Protein AF-A0A6B1G4S6-F1 (afdb_monomer)

pLDDT: mean 81.67, std 20.12, range [34.09, 98.56]

Sequence (485 aa):
MQAQFAAVLKLAEDFVQIESILNETPVDQVAKLSLLVEVASKVLDAEQLRDMIEKGQFKEILALPQNTFEILGEIGSPPVVLDWAKLAGDTIGQVVEKGIYLVAAPEDFSGREELERLLAIEHVLAIQRLMAMNPEERESLLQLPAEEARGALLADLSDDELSWLASYLHGLSNPARRMFAVKVTQLPELVSILLDSEELGERFRRVLEAATQYSQLRITFDNANANDIDKLSDLVVVAEHTLSAERLAGFFISGQFEIILALPQSAFKILSWSGNPAVVIEWAELAGPAIVQVAETELYLEAEPDHFRNREDLDKALSLVDTKSLTWLIQLEAKAKETVFSLEADPEILWLHGFSSELTEEDIILIAISIDHNPAVLAELDRERLGQTVKRSENIGQSLAFVTERIEDPQAWWPTAQMLSAAIGLSSGNLPWQLYWHYHQTQSLILLAALVLLVVAALSVSRLHRRRRLPKIRDATGRHLGDQT

Organism: NCBI:txid2605266

Solvent-accessible surface area (backbone atoms only — not comparable to full-atom values): 27794 Å² total; per-residue (Å²): 104,74,72,40,47,51,52,44,53,54,48,23,75,78,31,70,66,48,40,51,49,57,75,70,48,53,80,89,46,48,63,58,54,22,50,50,50,53,42,48,64,72,52,36,54,76,65,56,47,48,49,34,52,77,72,44,49,49,64,56,57,67,71,46,67,78,66,51,52,50,52,32,55,75,68,49,37,69,68,59,45,50,46,38,38,66,54,46,46,92,50,34,63,54,39,52,75,56,46,43,72,80,70,50,58,64,84,78,43,97,43,50,66,57,51,51,45,56,56,59,40,78,41,55,70,35,47,53,56,46,57,72,45,56,73,69,39,32,52,40,40,57,71,36,60,35,67,43,34,35,37,46,57,68,31,91,60,55,74,69,54,48,51,49,48,19,57,56,40,61,81,44,54,75,68,28,34,48,54,48,32,50,46,38,48,77,39,46,69,47,55,59,60,34,70,77,28,65,68,55,39,58,37,40,51,50,42,39,53,49,31,69,75,35,70,55,47,30,56,52,56,74,70,50,53,76,84,43,48,64,58,52,18,50,53,48,52,43,43,65,75,42,33,53,72,72,54,42,55,48,36,47,70,69,54,52,46,61,59,54,68,71,47,63,72,54,41,51,54,47,32,50,71,63,48,38,70,66,61,40,50,50,37,37,70,54,42,47,88,47,29,50,55,40,42,73,69,46,47,67,81,77,46,62,65,82,79,39,92,46,51,69,55,43,53,53,48,60,72,33,59,87,38,94,54,40,72,58,52,52,57,48,53,55,52,52,63,66,59,74,77,67,98,66,91,65,84,69,69,53,56,63,65,67,57,58,83,73,69,50,77,67,54,49,52,54,51,22,57,48,35,72,76,40,57,72,61,63,80,78,53,57,80,72,53,46,58,54,32,53,70,68,32,93,49,43,70,60,53,50,50,57,59,62,76,66,64,82,49,83,79,62,43,59,66,52,50,54,59,47,55,70,53,53,82,74,63,90,69,75,59,73,56,57,56,49,50,63,67,41,50,62,57,50,49,52,52,50,52,52,50,51,51,51,51,54,50,53,53,50,53,51,52,54,54,55,68,72,67,65,80,94,76,88,80,83,88,76,90,80,87,80,92,90,132

Foldseek 3Di:
DVVLLVLLVVVCVVDVLSVVVCVVDDPVLSVLLSVLSVLLPVLDDPVLVVVCSVVVLSVVLSVDDSLLSVLCNPVVDSVQSVLLCVQQPVCSNLCSVLVVSVLDGSVLDPGNVLVVLLSQLVDSQLSNLLSVDHSQLSVLLSLERSPLSNLQSPQPDDSVLSSVLSVLSVPADSQLSNLVSVVCSVAVVLSVVCVVDVPLSVLLSLLSVVCVVFVQSVVVVSPDHSVLSSLSSLLSVLLVVLEDPVVSNVCSPVCLSVVVSVDPSLLSQLCSPPVDSVQSVLLCVQQPNCSNLCSVLVVSVQDGSVLAPGNVSVVVLSVCSVPPCNSVVSVVVVVVVVPPPDPPDDPCLCVCVVCVVPDDPVNLVVLLVVCLVPVVSLVSDDPVSNLVSCLNHPCVVVNVVVVVVPCPDPVVPPVVVVSVVVVVVPDDDDPVVVVVCVVCVVVVVVVVVVVVVVVVVVVVVVVVVVVVPDDPDDDDYDDDDDDDD

Secondary structure (DSSP, 8-state):
-HHHHHHHHHHHHH-HHHHHHHHHS-GGGHHHHHHHHHHHHHHS-HHHHHHHHHTTHHHHHHHS-GGGHHHHHHH--HHHHHHHHHHHGGGHHHHHHTTGGGT--GGGSSSHHHHHHHHHT--HHHHHHHHHS-HHHHHHHHTS-HHHHHHHHHSS--HHHHHHHHHHHHTS-HHHHHHHHHHHHH-THHHHHHHT-HHHHHHHHHHHHHHHH-HHHHHHHHH--GGGHHHHHHHHHHHHHHS-HHHHHHHHHSSHHHHHHHS-GGGHHHHHHHS-HHHHHHHHHHHGGGHHHHHHTTGGGT--GGG-SSHHHHHHHHHHHTSTTHHHHHHHHHHHHHHTT--S--GGGHHHHHHGGG--HHHHHHHHHHHHH-GGGGGGS-HHHHHHHHHH-TTHHHHHHHHHHT---TTTHHHHHHHHHHHGGG--SSHHHHHHHHHHHHHHHHHHHHHHHHHHHHHHHHHHHHHH-----------------

Structure (mmCIF, N/CA/C/O backbone):
data_AF-A0A6B1G4S6-F1
#
_entry.id   AF-A0A6B1G4S6-F1
#
loop_
_atom_site.group_PDB
_atom_site.id
_atom_site.type_symbol
_atom_site.label_atom_id
_atom_site.label_alt_id
_atom_site.label_comp_id
_atom_site.label_asym_id
_atom_site.label_entity_id
_atom_site.label_seq_id
_atom_site.pdbx_PDB_ins_code
_atom_site.Cartn_x
_atom_site.Cartn_y
_atom_site.Cartn_z
_atom_site.occupancy
_atom_site.B_iso_or_equiv
_atom_site.auth_seq_id
_atom_site.auth_comp_id
_atom_site.auth_asym_id
_atom_site.auth_atom_id
_atom_site.pdbx_PDB_model_num
ATOM 1 N N . MET A 1 1 ? -39.050 1.239 29.869 1.00 64.62 1 MET A N 1
ATOM 2 C CA . MET A 1 1 ? -38.840 2.297 30.881 1.00 64.62 1 MET A CA 1
ATOM 3 C C . MET A 1 1 ? -39.312 1.907 32.287 1.00 64.62 1 MET A C 1
ATOM 5 O O . MET A 1 1 ? -38.453 1.785 33.141 1.00 64.62 1 MET A O 1
ATOM 9 N N . GLN A 1 2 ? -40.604 1.653 32.567 1.00 75.81 2 GLN A N 1
ATOM 10 C CA . GLN A 1 2 ? -41.059 1.338 33.947 1.00 75.81 2 GLN A CA 1
ATOM 11 C C . GLN A 1 2 ? -40.358 0.120 34.585 1.00 75.81 2 GLN A C 1
ATOM 13 O O . GLN A 1 2 ? -39.921 0.203 35.727 1.00 75.81 2 GLN A O 1
ATOM 18 N N . ALA A 1 3 ? -40.195 -0.982 33.844 1.00 77.25 3 ALA A N 1
ATOM 19 C CA . ALA A 1 3 ? -39.494 -2.172 34.342 1.00 77.25 3 ALA A CA 1
ATOM 20 C C . ALA A 1 3 ? -37.988 -1.933 34.576 1.00 77.25 3 ALA A C 1
ATOM 22 O O . ALA A 1 3 ? -37.427 -2.436 35.542 1.00 77.25 3 ALA A O 1
ATOM 23 N N . GLN A 1 4 ? -37.352 -1.125 33.724 1.00 79.88 4 GLN A N 1
ATOM 24 C CA . GLN A 1 4 ? -35.926 -0.793 33.828 1.00 79.88 4 GLN A CA 1
ATOM 25 C C . GLN A 1 4 ? -35.662 0.114 35.037 1.00 79.88 4 GLN A C 1
ATOM 27 O O . GLN A 1 4 ? -34.732 -0.123 35.796 1.00 79.88 4 GLN A O 1
ATOM 32 N N . PHE A 1 5 ? -36.532 1.098 35.282 1.00 83.00 5 PHE A N 1
ATOM 33 C CA . PHE A 1 5 ? -36.424 1.966 36.454 1.00 83.00 5 PHE A CA 1
ATOM 34 C C . PHE A 1 5 ? -36.643 1.198 37.769 1.00 83.00 5 PHE A C 1
ATOM 36 O O . PHE A 1 5 ? -35.964 1.458 38.757 1.00 83.00 5 PHE A O 1
ATOM 43 N N . ALA A 1 6 ? -37.530 0.197 37.778 1.00 86.81 6 ALA A N 1
ATOM 44 C CA . ALA A 1 6 ? -37.700 -0.685 38.934 1.00 86.81 6 ALA A CA 1
ATOM 45 C C . ALA A 1 6 ? -36.423 -1.483 39.262 1.00 86.81 6 ALA A C 1
ATOM 47 O O . ALA A 1 6 ? -36.126 -1.692 40.436 1.00 86.81 6 ALA A O 1
ATOM 48 N N . ALA A 1 7 ? -35.647 -1.888 38.248 1.00 86.69 7 ALA A N 1
ATOM 49 C CA . ALA A 1 7 ? -34.357 -2.543 38.461 1.00 86.69 7 ALA A CA 1
ATOM 50 C C . ALA A 1 7 ? -33.339 -1.597 39.118 1.00 86.69 7 ALA A C 1
ATOM 52 O O . ALA A 1 7 ? -32.643 -2.014 40.039 1.00 86.69 7 ALA A O 1
ATOM 53 N N . VAL A 1 8 ? -33.307 -0.320 38.713 1.00 87.69 8 VAL A N 1
ATOM 54 C CA . VAL A 1 8 ? -32.460 0.708 39.349 1.00 87.69 8 VAL A CA 1
ATOM 55 C C . VAL A 1 8 ? -32.826 0.893 40.820 1.00 87.69 8 VAL A C 1
ATOM 57 O O . VAL A 1 8 ? -31.938 0.902 41.665 1.00 87.69 8 VAL A O 1
ATOM 60 N N . LEU A 1 9 ? -34.121 1.003 41.139 1.00 89.62 9 LEU A N 1
ATOM 61 C CA . LEU A 1 9 ? -34.584 1.157 42.524 1.00 89.62 9 LEU A CA 1
ATOM 62 C C . LEU A 1 9 ? -34.208 -0.048 43.387 1.00 89.62 9 LEU A C 1
ATOM 64 O O . LEU A 1 9 ? -33.700 0.130 44.487 1.00 89.62 9 LEU A O 1
ATOM 68 N N . LYS A 1 10 ? -34.386 -1.265 42.865 1.00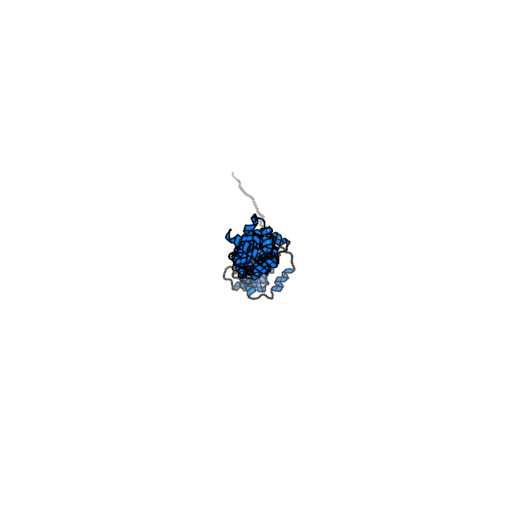 90.81 10 LYS A N 1
ATOM 69 C CA . LYS A 1 10 ? -33.967 -2.484 43.561 1.00 90.81 10 LYS A CA 1
ATOM 70 C C . LYS A 1 10 ? -32.457 -2.488 43.826 1.00 90.81 10 LYS A C 1
ATOM 72 O O . LYS A 1 10 ? -32.028 -2.825 44.919 1.00 90.81 10 LYS A O 1
ATOM 77 N N . LEU A 1 11 ? -31.653 -2.077 42.845 1.00 88.75 11 LEU A N 1
ATOM 78 C CA . LEU A 1 11 ? -30.204 -1.977 43.019 1.00 88.75 11 LEU A CA 1
ATOM 79 C C . LEU A 1 11 ? -29.823 -0.904 44.056 1.00 88.75 11 LEU A C 1
ATOM 81 O O . LEU A 1 11 ? -28.870 -1.086 44.803 1.00 88.75 11 LEU A O 1
ATOM 85 N N . ALA A 1 12 ? -30.569 0.201 44.126 1.00 89.94 12 ALA A N 1
ATOM 86 C CA . ALA A 1 12 ? -30.364 1.253 45.121 1.00 89.94 12 ALA A CA 1
ATOM 87 C C . ALA A 1 12 ? -30.680 0.788 46.555 1.00 89.94 12 ALA A C 1
ATOM 89 O O . ALA A 1 12 ? -30.029 1.245 47.489 1.00 89.94 12 ALA A O 1
ATOM 90 N N . GLU A 1 13 ? -31.630 -0.138 46.735 1.00 91.56 13 GLU A N 1
ATOM 91 C CA . GLU A 1 13 ? -31.901 -0.767 48.040 1.00 91.56 13 GLU A CA 1
ATOM 92 C C . GLU A 1 13 ? -30.712 -1.614 48.525 1.00 91.56 13 GLU A C 1
ATOM 94 O O . GLU A 1 13 ? -30.413 -1.634 49.720 1.00 91.56 13 GLU A O 1
ATOM 99 N N . ASP A 1 14 ? -30.018 -2.279 47.597 1.00 89.50 14 ASP A N 1
ATOM 100 C CA . ASP A 1 14 ? -28.884 -3.159 47.893 1.00 89.50 14 ASP A CA 1
ATOM 101 C C . ASP A 1 14 ? -27.541 -2.399 47.995 1.00 89.50 14 ASP A C 1
ATOM 103 O O . ASP A 1 14 ? -26.618 -2.861 48.674 1.00 89.50 14 ASP A O 1
ATOM 107 N N . PHE A 1 15 ? -27.416 -1.232 47.345 1.00 90.56 15 PHE A N 1
ATOM 108 C CA . PHE A 1 15 ? -26.171 -0.461 47.245 1.00 90.56 15 PHE A CA 1
ATOM 109 C C . PHE A 1 15 ? -26.387 1.047 47.454 1.00 90.56 15 PHE A C 1
ATOM 111 O O . PHE A 1 15 ? -26.846 1.762 46.560 1.00 90.56 15 PHE A O 1
ATOM 118 N N . VAL A 1 16 ? -25.923 1.566 48.598 1.00 91.12 16 VAL A N 1
ATOM 119 C CA . VAL A 1 16 ? -26.011 2.997 48.974 1.00 91.12 16 VAL A CA 1
ATOM 120 C C . VAL A 1 16 ? -25.377 3.923 47.923 1.00 91.12 16 VAL A C 1
ATOM 122 O O . VAL A 1 16 ? -25.839 5.039 47.690 1.00 91.12 16 VAL A O 1
ATOM 125 N N . GLN A 1 17 ? -24.326 3.471 47.239 1.00 90.88 17 GLN A N 1
ATOM 126 C CA . GLN A 1 17 ? -23.674 4.236 46.176 1.00 90.88 17 GLN A CA 1
ATOM 127 C C . GLN A 1 17 ? -24.601 4.457 44.971 1.00 90.88 17 GLN A C 1
ATOM 129 O O . GLN A 1 17 ? -24.568 5.531 44.375 1.00 90.88 17 GLN A O 1
ATOM 134 N N . ILE A 1 18 ? -25.443 3.478 44.623 1.00 88.88 18 ILE A N 1
ATOM 135 C CA . ILE A 1 18 ? -26.402 3.598 43.517 1.00 88.88 18 ILE A CA 1
ATOM 136 C C . ILE A 1 18 ? -27.534 4.552 43.889 1.00 88.88 18 ILE A C 1
ATOM 138 O O . ILE A 1 18 ? -27.951 5.342 43.046 1.00 88.88 18 ILE A O 1
ATOM 142 N N . GLU A 1 19 ? -27.978 4.551 45.147 1.00 91.06 19 GLU A N 1
ATOM 143 C CA . GLU A 1 19 ? -28.916 5.556 45.658 1.00 91.06 19 GLU A CA 1
ATOM 144 C C . GLU A 1 19 ? -28.338 6.975 45.516 1.00 91.06 19 GLU A C 1
ATOM 146 O O . GLU A 1 19 ? -29.009 7.874 45.006 1.00 91.06 19 GLU A O 1
ATOM 151 N N . SER A 1 20 ? -27.066 7.171 45.886 1.00 92.44 20 SER A N 1
ATOM 152 C CA . SER A 1 20 ? -26.374 8.456 45.700 1.00 92.44 20 SER A CA 1
ATOM 153 C C . SER A 1 20 ? -26.304 8.854 44.226 1.00 92.44 20 SER A C 1
ATOM 155 O O . SER A 1 20 ? -26.633 9.986 43.880 1.00 92.44 20 SER A O 1
ATOM 157 N N . ILE A 1 21 ? -25.924 7.921 43.344 1.00 91.94 21 ILE A N 1
ATOM 158 C CA . ILE A 1 21 ? -25.861 8.163 41.896 1.00 91.94 21 ILE A CA 1
ATOM 159 C C . ILE A 1 21 ? -27.244 8.537 41.360 1.00 91.94 21 ILE A C 1
ATOM 161 O O . ILE A 1 21 ? -27.354 9.505 40.613 1.00 91.94 21 ILE A O 1
ATOM 165 N N . LEU A 1 22 ? -28.303 7.828 41.754 1.00 91.25 22 LEU A N 1
ATOM 166 C CA . LEU A 1 22 ? -29.674 8.113 41.332 1.00 91.25 22 LEU A CA 1
ATOM 167 C C . LEU A 1 22 ? -30.123 9.516 41.766 1.00 91.25 22 LEU A C 1
ATOM 169 O O . LEU A 1 22 ? -30.698 10.240 40.959 1.00 91.25 22 LEU A O 1
ATOM 173 N N . ASN A 1 23 ? -29.822 9.911 43.004 1.00 92.56 23 ASN A N 1
ATOM 174 C CA . ASN A 1 23 ? -30.161 11.233 43.537 1.00 92.56 23 ASN A CA 1
ATOM 175 C C . ASN A 1 23 ? -29.380 12.371 42.856 1.00 92.56 23 ASN A C 1
ATOM 177 O O . ASN A 1 23 ? -29.889 13.485 42.739 1.00 92.56 23 ASN A O 1
ATOM 181 N N . GLU A 1 24 ? -28.152 12.101 42.409 1.00 92.44 24 GLU A N 1
ATOM 182 C CA . GLU A 1 24 ? -27.303 13.051 41.678 1.00 92.44 24 GLU A CA 1
ATOM 183 C C . GLU A 1 24 ? -27.605 13.099 40.168 1.00 92.44 24 GLU A C 1
ATOM 185 O O . GLU A 1 24 ? -27.230 14.066 39.503 1.00 92.44 24 GLU A O 1
ATOM 190 N N . THR A 1 25 ? -28.259 12.074 39.610 1.00 91.06 25 THR A N 1
ATOM 191 C CA . THR A 1 25 ? -28.481 11.938 38.163 1.00 91.06 25 THR A CA 1
ATOM 192 C C . THR A 1 25 ? -29.600 12.875 37.687 1.00 91.06 25 THR A C 1
ATOM 194 O O . THR A 1 25 ? -30.738 12.761 38.150 1.00 91.06 25 THR A O 1
ATOM 197 N N . PRO A 1 26 ? -29.334 13.774 36.720 1.00 92.31 26 PRO A N 1
ATOM 198 C CA . PRO A 1 26 ? -30.366 14.603 36.103 1.00 92.31 26 PRO A CA 1
ATOM 199 C C . PRO A 1 26 ? -31.495 13.776 35.474 1.00 92.31 26 PRO A C 1
ATOM 201 O O . PRO A 1 26 ? -31.271 12.682 34.956 1.00 92.31 26 PRO A O 1
ATOM 204 N N . VAL A 1 27 ? -32.717 14.316 35.470 1.00 89.81 27 VAL A N 1
ATOM 205 C CA . VAL A 1 27 ? -33.922 13.604 34.996 1.00 89.81 27 VAL A CA 1
ATOM 206 C C . VAL A 1 27 ? -33.781 13.101 33.552 1.00 89.81 27 VAL A C 1
ATOM 208 O O . VAL A 1 27 ? -34.238 12.006 33.232 1.00 89.81 27 VAL A O 1
ATOM 211 N N . ASP A 1 28 ? -33.117 13.865 32.686 1.00 90.50 28 ASP A N 1
ATOM 212 C CA . ASP A 1 28 ? -32.847 13.510 31.288 1.00 90.50 28 ASP A CA 1
ATOM 213 C C . ASP A 1 28 ? -31.808 12.383 31.128 1.00 90.50 28 ASP A C 1
ATOM 215 O O . ASP A 1 28 ? -31.779 11.722 30.091 1.00 90.50 28 ASP A O 1
ATOM 219 N N . GLN A 1 29 ? -31.016 12.090 32.164 1.00 93.25 29 GLN A N 1
ATOM 220 C CA . GLN A 1 29 ? -30.046 10.989 32.189 1.00 93.25 29 GLN A CA 1
ATOM 221 C C . GLN A 1 29 ? -30.564 9.714 32.877 1.00 93.25 29 GLN A C 1
ATOM 223 O O . GLN A 1 29 ? -29.930 8.663 32.777 1.00 93.25 29 GLN A O 1
ATOM 228 N N . VAL A 1 30 ? -31.743 9.743 33.512 1.00 92.69 30 VAL A N 1
ATOM 229 C CA . VAL A 1 30 ? -32.328 8.571 34.201 1.00 92.69 30 VAL A CA 1
ATOM 230 C C . VAL A 1 30 ? -32.543 7.387 33.251 1.00 92.69 30 VAL A C 1
ATOM 232 O O . VAL A 1 30 ? -32.352 6.230 33.635 1.00 92.69 30 VAL A O 1
ATOM 235 N N . ALA A 1 31 ? -32.904 7.653 31.992 1.00 94.00 31 ALA A N 1
ATOM 236 C CA . ALA A 1 31 ? -33.051 6.610 30.978 1.00 94.00 31 ALA A CA 1
ATOM 237 C C . ALA A 1 31 ? -31.714 5.904 30.685 1.00 94.00 31 ALA A C 1
ATOM 239 O O . ALA A 1 31 ? -31.672 4.677 30.603 1.00 94.00 31 ALA A O 1
ATOM 240 N N . LYS A 1 32 ? -30.621 6.673 30.602 1.00 95.56 32 LYS A N 1
ATOM 241 C CA . LYS A 1 32 ? -29.261 6.162 30.399 1.00 95.56 32 LYS A CA 1
ATOM 242 C C . LYS A 1 32 ? -28.784 5.348 31.605 1.00 95.56 32 LYS A C 1
ATOM 244 O O . LYS A 1 32 ? -28.277 4.247 31.419 1.00 95.56 32 LYS A O 1
ATOM 249 N N . LEU A 1 33 ? -29.022 5.835 32.827 1.00 95.69 33 LEU A N 1
ATOM 250 C CA . LEU A 1 33 ? -28.751 5.086 34.061 1.00 95.69 33 LEU A CA 1
ATOM 251 C C . LEU A 1 33 ? -29.486 3.741 34.075 1.00 95.69 33 LEU A C 1
ATOM 253 O O . LEU A 1 33 ? -28.888 2.706 34.358 1.00 95.69 33 LEU A O 1
ATOM 257 N N . SER A 1 34 ? -30.773 3.753 33.724 1.00 95.31 34 SER A N 1
ATOM 258 C CA . SER A 1 34 ? -31.593 2.539 33.685 1.00 95.31 34 SER A CA 1
ATOM 259 C C . SER A 1 34 ? -31.067 1.520 32.675 1.00 95.31 34 SER A C 1
ATOM 261 O O . SER A 1 34 ? -31.042 0.328 32.969 1.00 95.31 34 SER A O 1
ATOM 263 N N . LEU A 1 35 ? -30.610 1.989 31.510 1.00 96.25 35 LEU A N 1
ATOM 264 C CA . LEU A 1 35 ? -29.997 1.132 30.499 1.00 96.25 35 LEU A CA 1
ATOM 265 C C . LEU A 1 35 ? -28.672 0.529 30.985 1.00 96.25 35 LEU A C 1
ATOM 267 O O . LEU A 1 35 ? -28.449 -0.660 30.784 1.00 96.25 35 LEU A O 1
ATOM 271 N N . LEU A 1 36 ? -27.815 1.310 31.652 1.00 97.12 36 LEU A N 1
ATOM 272 C CA . LEU A 1 36 ? -26.556 0.789 32.193 1.00 97.12 36 LEU A CA 1
ATOM 273 C C . LEU A 1 36 ? -26.800 -0.298 33.246 1.00 97.12 36 LEU A C 1
ATOM 275 O O . LEU A 1 36 ? -26.149 -1.338 33.198 1.00 97.12 36 LEU A O 1
ATOM 279 N N . VAL A 1 37 ? -27.752 -0.091 34.165 1.00 95.81 37 VAL A N 1
ATOM 280 C CA . VAL A 1 37 ? -28.124 -1.113 35.161 1.00 95.81 37 VAL A CA 1
ATOM 281 C C . VAL A 1 37 ? -28.625 -2.385 34.480 1.00 95.81 37 VAL A C 1
ATOM 283 O O . VAL A 1 37 ? -28.236 -3.479 34.884 1.00 95.81 37 VAL A O 1
ATOM 286 N N . GLU A 1 38 ? -29.464 -2.260 33.450 1.00 95.75 38 GLU A N 1
ATOM 287 C CA . GLU A 1 38 ? -29.975 -3.405 32.690 1.00 95.75 38 GLU A CA 1
ATOM 288 C C . GLU A 1 38 ? -28.848 -4.188 32.007 1.00 95.75 38 GLU A C 1
ATOM 290 O O . GLU A 1 38 ? -28.771 -5.406 32.170 1.00 95.75 38 GLU A O 1
ATOM 295 N N . VAL A 1 39 ? -27.961 -3.497 31.282 1.00 97.25 39 VAL A N 1
ATOM 296 C CA . VAL A 1 39 ? -26.819 -4.124 30.605 1.00 97.25 39 VAL A CA 1
ATOM 297 C C . VAL A 1 39 ? -25.906 -4.798 31.626 1.00 97.25 39 VAL A C 1
ATOM 299 O O . VAL A 1 39 ? -25.643 -5.992 31.503 1.00 97.25 39 VAL A O 1
ATOM 302 N N . ALA A 1 40 ? -25.490 -4.079 32.672 1.00 97.06 40 ALA A N 1
ATOM 303 C CA . ALA A 1 40 ? -24.590 -4.606 33.693 1.00 97.06 40 ALA A CA 1
ATOM 304 C C . ALA A 1 40 ? -25.183 -5.830 34.407 1.00 97.06 40 ALA A C 1
ATOM 306 O O . ALA A 1 40 ? -24.499 -6.834 34.556 1.00 97.06 40 ALA A O 1
ATOM 307 N N . SER A 1 41 ? -26.470 -5.802 34.767 1.00 94.81 41 SER A N 1
ATOM 308 C CA . SER A 1 41 ? -27.132 -6.933 35.443 1.00 94.81 41 SER A CA 1
ATOM 309 C C . SER A 1 41 ? -27.313 -8.164 34.549 1.00 94.81 41 SER A C 1
ATOM 311 O O . SER A 1 41 ? -27.575 -9.254 35.054 1.00 94.81 41 SER A O 1
ATOM 313 N N . LYS A 1 42 ? -27.241 -7.999 33.222 1.00 96.75 42 LYS A N 1
ATOM 314 C CA . LYS A 1 42 ? -27.343 -9.102 32.259 1.00 96.75 42 LYS A CA 1
ATOM 315 C C . LYS A 1 42 ? -26.012 -9.836 32.089 1.00 96.75 42 LYS A C 1
ATOM 317 O O . LYS A 1 42 ? -26.032 -11.043 31.859 1.00 96.75 42 LYS A O 1
ATOM 322 N N . VAL A 1 43 ? -24.893 -9.111 32.151 1.00 97.62 43 VAL A N 1
ATOM 323 C CA . VAL A 1 43 ? -23.557 -9.652 31.847 1.00 97.62 43 VAL A CA 1
ATOM 324 C C . VAL A 1 43 ? -22.676 -9.885 33.069 1.00 97.62 43 VAL A C 1
ATOM 326 O O . VAL A 1 43 ? -21.784 -10.723 33.002 1.00 97.62 43 VAL A O 1
ATOM 329 N N . LEU A 1 44 ? -22.921 -9.176 34.172 1.00 97.12 44 LEU A N 1
ATOM 330 C CA . LEU A 1 44 ? -22.161 -9.300 35.412 1.00 97.12 44 LEU A CA 1
ATOM 331 C C . LEU A 1 44 ? -22.952 -10.100 36.440 1.00 97.12 44 LEU A C 1
ATOM 333 O O . LEU A 1 44 ? -24.169 -9.939 36.576 1.00 97.12 44 LEU A O 1
ATOM 337 N N . ASP A 1 45 ? -22.250 -10.918 37.216 1.00 96.06 45 ASP A N 1
ATOM 338 C CA . ASP A 1 45 ? -22.822 -11.474 38.435 1.00 96.06 45 ASP A CA 1
ATOM 339 C C . ASP A 1 45 ? -22.894 -10.422 39.565 1.00 96.06 45 ASP A C 1
ATOM 341 O O . ASP A 1 45 ? -22.443 -9.279 39.445 1.00 96.06 45 ASP A O 1
ATOM 345 N N . ALA A 1 46 ? -23.504 -10.802 40.690 1.00 92.44 46 ALA A N 1
ATOM 346 C CA . ALA A 1 46 ? -23.708 -9.894 41.816 1.00 92.44 46 ALA A CA 1
ATOM 347 C C . ALA A 1 46 ? -22.397 -9.432 42.481 1.00 92.44 46 ALA A C 1
ATOM 349 O O . ALA A 1 46 ? -22.364 -8.341 43.053 1.00 92.44 46 ALA A O 1
ATOM 350 N N . GLU A 1 47 ? -21.338 -10.245 42.438 1.00 94.62 47 GLU A N 1
ATOM 351 C CA . GLU A 1 47 ? -20.035 -9.907 43.016 1.00 94.62 47 GLU A CA 1
ATOM 352 C C . GLU A 1 47 ? -19.294 -8.928 42.104 1.00 94.62 47 GLU A C 1
ATOM 354 O O . GLU A 1 47 ? -18.850 -7.881 42.565 1.00 94.62 47 GLU A O 1
ATOM 359 N N . GLN A 1 48 ? -19.275 -9.187 40.797 1.00 96.75 48 GLN A N 1
ATOM 360 C CA . GLN A 1 48 ? -18.703 -8.295 39.789 1.00 96.75 48 GLN A CA 1
ATOM 361 C C . GLN A 1 48 ? -19.413 -6.937 39.737 1.00 96.75 48 GLN A C 1
ATOM 363 O O . GLN A 1 48 ? -18.757 -5.899 39.629 1.00 96.75 48 GLN A O 1
ATOM 368 N N . LEU A 1 49 ? -20.747 -6.919 39.839 1.00 95.56 49 LEU A N 1
ATOM 369 C CA . LEU A 1 49 ? -21.519 -5.677 39.891 1.00 95.56 49 LEU A CA 1
ATOM 370 C C . LEU A 1 49 ? -21.223 -4.884 41.170 1.00 95.56 49 LEU A C 1
ATOM 372 O O . LEU A 1 49 ? -21.041 -3.668 41.101 1.00 95.56 49 LEU A O 1
ATOM 376 N N . ARG A 1 50 ? -21.117 -5.559 42.325 1.00 94.38 50 ARG A N 1
ATOM 377 C CA . ARG A 1 50 ? -20.675 -4.927 43.578 1.00 94.38 50 ARG A CA 1
ATOM 378 C C . ARG A 1 50 ? -19.286 -4.319 43.412 1.00 94.38 50 ARG A C 1
ATOM 380 O O . ARG A 1 50 ? -19.108 -3.144 43.715 1.00 94.38 50 ARG A O 1
ATOM 387 N N . ASP A 1 51 ? -18.340 -5.080 42.874 1.00 96.38 51 ASP A N 1
ATOM 388 C CA . ASP A 1 51 ? -16.970 -4.634 42.626 1.00 96.38 51 ASP A CA 1
ATOM 389 C C . ASP A 1 51 ? -16.921 -3.400 41.714 1.00 96.38 51 ASP A C 1
ATOM 391 O O . ASP A 1 51 ? -16.208 -2.439 42.006 1.00 96.38 51 ASP A O 1
ATOM 395 N N . MET A 1 52 ? -17.698 -3.396 40.627 1.00 96.94 52 MET A N 1
ATOM 396 C CA . MET A 1 52 ? -17.811 -2.269 39.694 1.00 96.94 52 MET A CA 1
ATOM 397 C C . MET A 1 52 ? -18.329 -0.999 40.387 1.00 96.94 52 MET A C 1
ATOM 399 O O . MET A 1 52 ? -17.877 0.110 40.084 1.00 96.94 52 MET A O 1
ATOM 403 N N . ILE A 1 53 ? -19.278 -1.144 41.316 1.00 95.25 53 ILE A N 1
ATOM 404 C CA . ILE A 1 53 ? -19.846 -0.034 42.089 1.00 95.25 53 ILE A CA 1
ATOM 405 C C . ILE A 1 53 ? -18.843 0.462 43.137 1.00 95.25 53 ILE A C 1
ATOM 407 O O . ILE A 1 53 ? -18.586 1.663 43.215 1.00 95.25 53 ILE A O 1
ATOM 411 N N . GLU A 1 54 ? -18.248 -0.443 43.915 1.00 94.56 54 GLU A N 1
ATOM 412 C CA . GLU A 1 54 ? -17.301 -0.114 44.988 1.00 94.56 54 GLU A CA 1
ATOM 413 C C . GLU A 1 54 ? -16.017 0.532 44.458 1.00 94.56 54 GLU A C 1
ATOM 415 O O . GLU A 1 54 ? -15.501 1.472 45.065 1.00 94.56 54 GLU A O 1
ATOM 420 N N . LYS A 1 55 ? -15.534 0.089 43.292 1.00 96.25 55 LYS A N 1
ATOM 421 C CA . LYS A 1 55 ? -14.368 0.675 42.612 1.00 96.25 55 LYS A CA 1
ATOM 422 C C . LYS A 1 55 ? -14.689 1.986 41.883 1.00 96.25 55 LYS A C 1
ATOM 424 O O . LYS A 1 55 ? -13.787 2.577 41.302 1.00 96.25 55 LYS A O 1
ATOM 429 N N . GLY A 1 56 ? -15.947 2.437 41.879 1.00 96.19 56 GLY A N 1
ATOM 430 C CA . GLY A 1 56 ? -16.380 3.675 41.217 1.00 96.19 56 GLY A CA 1
ATOM 431 C C . GLY A 1 56 ? -16.558 3.575 39.695 1.00 96.19 56 GLY A C 1
ATOM 432 O O . GLY A 1 56 ? -17.062 4.513 39.076 1.00 96.19 56 GLY A O 1
ATOM 433 N N . GLN A 1 57 ? -16.244 2.423 39.099 1.00 97.69 57 GLN A N 1
ATOM 434 C CA . GLN A 1 57 ? -16.300 2.181 37.654 1.00 97.69 57 GLN A CA 1
ATOM 435 C C . GLN A 1 57 ? -17.710 2.367 37.083 1.00 97.69 57 GLN A C 1
ATOM 437 O O . GLN A 1 57 ? -17.864 2.821 35.953 1.00 97.69 57 GLN A O 1
ATOM 442 N N . PHE A 1 58 ? -18.753 2.071 37.868 1.00 96.94 58 PHE A N 1
ATOM 443 C CA . PHE A 1 58 ? -20.140 2.297 37.453 1.00 96.94 58 PHE A CA 1
ATOM 444 C C . PHE A 1 58 ? -20.419 3.768 37.127 1.00 96.94 58 PHE A C 1
ATOM 446 O O . PHE A 1 58 ? -20.999 4.076 36.086 1.00 96.94 58 PHE A O 1
ATOM 453 N N . LYS A 1 59 ? -19.982 4.687 37.998 1.00 95.94 59 LYS A N 1
ATOM 454 C CA . LYS A 1 59 ? -20.178 6.130 37.805 1.00 95.94 59 LYS A CA 1
ATOM 455 C C . LYS A 1 59 ? -19.352 6.646 36.626 1.00 95.94 59 LYS A C 1
ATOM 457 O O . LYS A 1 59 ? -19.840 7.481 35.870 1.00 95.94 59 LYS A O 1
ATOM 462 N N . GLU A 1 60 ? -18.139 6.126 36.449 1.00 97.75 60 GLU A N 1
ATOM 463 C CA . GLU A 1 60 ? -17.281 6.466 35.310 1.00 97.75 60 GLU A CA 1
ATOM 464 C C . GLU A 1 60 ? -17.892 6.010 33.980 1.00 97.75 60 GLU A C 1
ATOM 466 O O . GLU A 1 60 ? -18.034 6.823 33.069 1.00 97.75 60 GLU A O 1
ATOM 471 N N . ILE A 1 61 ? -18.355 4.757 33.882 1.00 97.94 61 ILE A N 1
ATOM 472 C CA . ILE A 1 61 ? -19.015 4.242 32.672 1.00 97.94 61 ILE A CA 1
ATOM 473 C C . ILE A 1 61 ? -20.308 5.010 32.389 1.00 97.94 61 ILE A C 1
ATOM 475 O O . ILE A 1 61 ? -20.562 5.368 31.243 1.00 97.94 61 ILE A O 1
ATOM 479 N N . LEU A 1 62 ? -21.101 5.344 33.413 1.00 97.19 62 LEU A N 1
ATOM 480 C CA . LEU A 1 62 ? -22.312 6.155 33.247 1.00 97.19 62 LEU A CA 1
ATOM 481 C C . LEU A 1 62 ? -22.029 7.530 32.618 1.00 97.19 62 LEU A C 1
ATOM 483 O O . LEU A 1 62 ? -22.894 8.069 31.922 1.00 97.19 62 LEU A O 1
ATOM 487 N N . ALA A 1 63 ? -20.840 8.099 32.832 1.00 96.56 63 ALA A N 1
ATOM 488 C CA . ALA A 1 63 ? -20.444 9.372 32.237 1.00 96.56 63 ALA A CA 1
ATOM 489 C C . ALA A 1 63 ? -20.117 9.259 30.732 1.00 96.56 63 ALA A C 1
ATOM 491 O O . ALA A 1 63 ? -20.287 10.239 30.006 1.00 96.56 63 ALA A O 1
ATOM 492 N N . LEU A 1 64 ? -19.732 8.076 30.241 1.00 97.75 64 LEU A N 1
ATOM 493 C CA . LEU A 1 64 ? -19.384 7.824 28.834 1.00 97.75 64 LEU A CA 1
ATOM 494 C C . LEU A 1 64 ? -20.605 7.877 27.900 1.00 97.75 64 LEU A C 1
ATOM 496 O O . LEU A 1 64 ? -21.732 7.718 28.369 1.00 97.75 64 LEU A O 1
ATOM 500 N N . PRO A 1 65 ? -20.446 8.092 26.581 1.00 97.75 65 PRO A N 1
ATOM 501 C CA . PRO A 1 65 ? -21.560 8.048 25.629 1.00 97.75 65 PRO A CA 1
ATOM 502 C C . PRO A 1 65 ? -22.394 6.760 25.743 1.00 97.75 65 PRO A C 1
ATOM 504 O O . PRO A 1 65 ? -21.865 5.688 25.981 1.00 97.75 65 PRO A O 1
ATOM 507 N N . GLN A 1 66 ? -23.718 6.835 25.573 1.00 97.38 66 GLN A N 1
ATOM 508 C CA . GLN A 1 66 ? -24.604 5.686 25.840 1.00 97.38 66 GLN A CA 1
ATOM 509 C C . GLN A 1 66 ? -24.264 4.433 25.009 1.00 97.38 66 GLN A C 1
ATOM 511 O O . GLN A 1 66 ? -24.462 3.316 25.480 1.00 97.38 66 GLN A O 1
ATOM 516 N N . ASN A 1 67 ? -23.758 4.600 23.786 1.00 97.19 67 ASN A N 1
ATOM 517 C CA . ASN A 1 67 ? -23.364 3.473 22.942 1.00 97.19 67 ASN A CA 1
ATOM 518 C C . ASN A 1 67 ? -22.172 2.684 23.513 1.00 97.19 67 ASN A C 1
ATOM 520 O O . ASN A 1 67 ? -22.049 1.504 23.223 1.00 97.19 67 ASN A O 1
ATOM 524 N N . THR A 1 68 ? -21.351 3.250 24.405 1.00 97.88 68 THR A N 1
ATOM 525 C CA . THR A 1 68 ? -20.243 2.506 25.037 1.00 97.88 68 THR A CA 1
ATOM 526 C C . THR A 1 68 ? -20.714 1.374 25.944 1.00 97.88 68 THR A C 1
ATOM 528 O O . THR A 1 68 ? -19.929 0.487 26.271 1.00 97.88 68 THR A O 1
ATOM 531 N N . PHE A 1 69 ? -21.995 1.359 26.326 1.00 98.25 69 PHE A N 1
ATOM 532 C CA . PHE A 1 69 ? -22.582 0.248 27.074 1.00 98.25 69 PHE A CA 1
ATOM 533 C C . PHE A 1 69 ? -22.605 -1.044 26.252 1.00 98.25 69 PHE A C 1
ATOM 535 O O . PHE A 1 69 ? -22.648 -2.120 26.836 1.00 98.25 69 PHE A O 1
ATOM 542 N N . GLU A 1 70 ? -22.522 -0.957 24.924 1.00 98.38 70 GLU A N 1
ATOM 543 C CA . GLU A 1 70 ? -22.400 -2.122 24.048 1.00 98.38 70 GLU A CA 1
ATOM 544 C C . GLU A 1 70 ? -21.109 -2.905 24.325 1.00 98.38 70 GLU A C 1
ATOM 546 O O . GLU A 1 70 ? -21.157 -4.122 24.457 1.00 98.38 70 GLU A O 1
ATOM 551 N N . ILE A 1 71 ? -19.987 -2.212 24.575 1.00 98.38 71 ILE A N 1
ATOM 552 C CA . ILE A 1 71 ? -18.716 -2.854 24.957 1.00 98.38 71 ILE A CA 1
ATOM 553 C C . ILE A 1 71 ? -18.896 -3.657 26.252 1.00 98.38 71 ILE A C 1
ATOM 555 O O . ILE A 1 71 ? -18.441 -4.795 26.347 1.00 98.38 71 ILE A O 1
ATOM 559 N N . LEU A 1 72 ? -19.594 -3.095 27.248 1.00 98.31 72 LEU A N 1
ATOM 560 C CA . LEU A 1 72 ? -19.907 -3.823 28.482 1.00 98.31 72 LEU A CA 1
ATOM 561 C C . LEU A 1 72 ? -2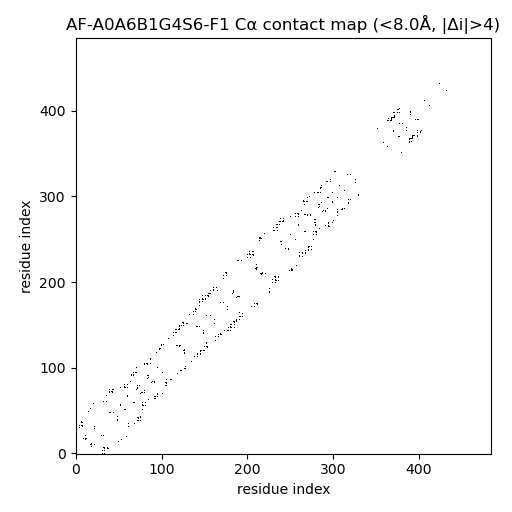0.809 -5.029 28.199 1.00 98.31 72 LEU A C 1
ATOM 563 O O . LEU A 1 72 ? -20.592 -6.095 28.764 1.00 98.31 72 LEU A O 1
ATOM 567 N N . GLY A 1 73 ? -21.813 -4.847 27.341 1.00 98.00 73 GLY A N 1
ATOM 568 C CA . GLY A 1 73 ? -22.782 -5.874 26.974 1.00 98.00 73 GLY A CA 1
ATOM 569 C C . GLY A 1 73 ? -22.179 -7.068 26.231 1.00 98.00 73 GLY A C 1
ATOM 570 O O . GLY A 1 73 ? -22.656 -8.184 26.413 1.00 98.00 73 GLY A O 1
ATOM 571 N N . GLU A 1 74 ? -21.140 -6.848 25.431 1.00 98.00 74 GLU A N 1
ATOM 572 C CA . GLU A 1 74 ? -20.476 -7.906 24.663 1.00 98.00 74 GLU A CA 1
ATOM 573 C C . GLU A 1 74 ? -19.298 -8.532 25.424 1.00 98.00 74 GLU A C 1
ATOM 575 O O . GLU A 1 74 ? -19.150 -9.752 25.446 1.00 98.00 74 GLU A O 1
ATOM 580 N N . ILE A 1 75 ? -18.469 -7.720 26.091 1.00 97.31 75 ILE A N 1
ATOM 581 C CA . ILE A 1 75 ? -17.233 -8.196 26.738 1.00 97.31 75 ILE A CA 1
ATOM 582 C C . ILE A 1 75 ? -17.459 -8.604 28.201 1.00 97.31 75 ILE A C 1
ATOM 584 O O . ILE A 1 75 ? -16.731 -9.441 28.733 1.00 97.31 75 ILE A O 1
ATOM 588 N N . GLY A 1 76 ? -18.440 -8.010 28.888 1.00 96.94 76 GLY A N 1
ATOM 589 C CA . GLY A 1 76 ? -18.721 -8.306 30.298 1.00 96.94 76 GLY A CA 1
ATOM 590 C C . GLY A 1 76 ? -17.630 -7.845 31.272 1.00 96.94 76 GLY A C 1
ATOM 591 O O . GLY A 1 76 ? -17.535 -8.367 32.378 1.00 96.94 76 GLY A O 1
ATOM 592 N N . SER A 1 77 ? -16.789 -6.880 30.883 1.00 97.69 77 SER A N 1
ATOM 593 C CA . SER A 1 77 ? -15.670 -6.399 31.705 1.00 97.69 77 SER A CA 1
ATOM 594 C C . SER A 1 77 ? -15.667 -4.869 31.820 1.00 97.69 77 SER A C 1
ATOM 596 O O . SER A 1 77 ? -15.260 -4.186 30.877 1.00 97.69 77 SER A O 1
ATOM 598 N N . PRO A 1 78 ? -16.082 -4.296 32.969 1.00 98.00 78 PRO A N 1
ATOM 599 C CA . PRO A 1 78 ? -16.032 -2.852 33.203 1.00 98.00 78 PRO A CA 1
ATOM 600 C C . PRO A 1 78 ? -14.634 -2.226 33.036 1.00 98.00 78 PRO A C 1
ATOM 602 O O . PRO A 1 78 ? -14.558 -1.161 32.422 1.00 98.00 78 PRO A O 1
ATOM 605 N N . PRO A 1 79 ? -13.525 -2.850 33.500 1.00 98.12 79 PRO A N 1
ATOM 606 C CA . PRO A 1 79 ? -12.180 -2.340 33.233 1.00 98.12 79 PRO A CA 1
ATOM 607 C C . PRO A 1 79 ? -11.898 -2.120 31.741 1.00 98.12 79 PRO A C 1
ATOM 609 O O . PRO A 1 79 ? -11.427 -1.051 31.375 1.00 98.12 79 PRO A O 1
ATOM 612 N N . VAL A 1 80 ? -12.288 -3.063 30.875 1.00 98.19 80 VAL A N 1
ATOM 613 C CA . VAL A 1 80 ? -12.045 -2.972 29.422 1.00 98.19 80 VAL A CA 1
ATOM 614 C C . VAL A 1 80 ? -12.785 -1.787 28.797 1.00 98.19 80 VAL A C 1
ATOM 616 O O . VAL A 1 80 ? -12.235 -1.091 27.947 1.00 98.19 80 VAL A O 1
ATOM 619 N N . VAL A 1 81 ? -14.014 -1.500 29.243 1.00 98.44 81 VAL A N 1
ATOM 620 C CA . VAL A 1 81 ? -14.770 -0.314 28.790 1.00 98.44 81 VAL A CA 1
ATOM 621 C C . VAL A 1 81 ? -14.022 0.974 29.143 1.00 98.44 81 VAL A C 1
ATOM 623 O O . VAL A 1 81 ? -13.950 1.895 28.330 1.00 98.44 81 VAL A O 1
ATOM 626 N N . LEU A 1 82 ? -13.461 1.041 30.352 1.00 98.56 82 LEU A N 1
ATOM 627 C CA . LEU A 1 82 ? -12.711 2.203 30.827 1.00 98.56 82 LEU A CA 1
ATOM 628 C C . LEU A 1 82 ? -11.348 2.336 30.143 1.00 98.56 82 LEU A C 1
ATOM 630 O O . LEU A 1 82 ? -10.939 3.455 29.839 1.00 98.56 82 LEU A O 1
ATOM 634 N N . ASP A 1 83 ? -10.673 1.229 29.839 1.00 98.56 83 ASP A N 1
ATOM 635 C CA . ASP A 1 83 ? -9.418 1.237 29.085 1.00 98.56 83 ASP A CA 1
ATOM 636 C C . ASP A 1 83 ? -9.641 1.720 27.644 1.00 98.56 83 ASP A C 1
ATOM 638 O O . ASP A 1 83 ? -8.908 2.591 27.165 1.00 98.56 83 ASP A O 1
ATOM 642 N N . TRP A 1 84 ? -10.729 1.285 26.996 1.00 98.50 84 TRP A N 1
ATOM 643 C CA . TRP A 1 84 ? -11.177 1.853 25.721 1.00 98.50 84 TRP A CA 1
ATOM 644 C C . TRP A 1 84 ? -11.480 3.347 25.826 1.00 98.50 84 TRP A C 1
ATOM 646 O O . TRP A 1 84 ? -11.055 4.125 24.971 1.00 98.50 84 TRP A O 1
ATOM 656 N N . ALA A 1 85 ? -12.180 3.771 26.879 1.00 98.44 85 ALA A N 1
ATOM 657 C CA . ALA A 1 85 ? -12.517 5.179 27.083 1.00 98.44 85 ALA A CA 1
ATOM 658 C C . ALA A 1 85 ? -11.271 6.037 27.310 1.00 98.44 85 ALA A C 1
ATOM 660 O O . ALA A 1 85 ? -11.182 7.158 26.813 1.00 98.44 85 ALA A O 1
ATOM 661 N N . LYS A 1 86 ? -10.276 5.504 28.018 1.00 98.50 86 LYS A N 1
ATOM 662 C CA . LYS A 1 86 ? -8.992 6.160 28.253 1.00 98.50 86 LYS A CA 1
ATOM 663 C C . LYS A 1 86 ? -8.188 6.303 26.959 1.00 98.50 86 LYS A C 1
ATOM 665 O O . LYS A 1 86 ? -7.663 7.389 26.688 1.00 98.50 86 LYS A O 1
ATOM 670 N N . LEU A 1 87 ? -8.111 5.237 26.160 1.00 98.50 87 LEU A N 1
ATOM 671 C CA . LEU A 1 87 ? -7.405 5.235 24.879 1.00 98.50 87 LEU A CA 1
ATOM 672 C C . LEU A 1 87 ? -8.073 6.189 23.877 1.00 98.50 87 LEU A C 1
ATOM 674 O O . LEU A 1 87 ? -7.425 7.121 23.399 1.00 98.50 87 LEU A O 1
ATOM 678 N N . ALA A 1 88 ? -9.367 6.002 23.616 1.00 98.12 88 ALA A N 1
ATOM 679 C CA . ALA A 1 88 ? -10.112 6.726 22.586 1.00 98.12 88 ALA A CA 1
ATOM 680 C C . ALA A 1 88 ? -10.521 8.149 23.005 1.00 98.12 88 ALA A C 1
ATOM 682 O O . ALA A 1 88 ? -10.615 9.050 22.173 1.00 98.12 88 ALA A O 1
ATOM 683 N N . GLY A 1 89 ? -10.751 8.392 24.297 1.00 97.44 89 GLY A N 1
ATOM 684 C CA . GLY A 1 89 ? -11.311 9.656 24.769 1.00 97.44 89 GLY A CA 1
ATOM 685 C C . GLY A 1 89 ? -12.670 9.930 24.120 1.00 97.44 89 GLY A C 1
ATOM 686 O O . GLY A 1 89 ? -13.561 9.080 24.129 1.00 97.44 89 GLY A O 1
ATOM 687 N N . ASP A 1 90 ? -12.810 11.102 23.504 1.00 97.06 90 ASP A N 1
ATOM 688 C CA . ASP A 1 90 ? -14.064 11.543 22.886 1.00 97.06 90 ASP A CA 1
ATOM 689 C C . ASP A 1 90 ? -14.460 10.712 21.648 1.00 97.06 90 ASP A C 1
ATOM 691 O O . ASP A 1 90 ? -15.621 10.736 21.233 1.00 97.06 90 ASP A O 1
ATOM 695 N N . THR A 1 91 ? -13.535 9.937 21.064 1.00 97.56 91 THR A N 1
ATOM 696 C CA . THR A 1 91 ? -13.801 9.098 19.881 1.00 97.56 91 THR A CA 1
ATOM 697 C C . THR A 1 91 ? -14.290 7.687 20.219 1.00 97.56 91 THR A C 1
ATOM 699 O O . THR A 1 91 ? -14.566 6.916 19.299 1.00 97.56 91 THR A O 1
ATOM 702 N N . ILE A 1 92 ? -14.491 7.340 21.501 1.00 98.19 92 ILE A N 1
ATOM 703 C CA . ILE A 1 92 ? -14.990 6.010 21.909 1.00 98.19 92 ILE A CA 1
ATOM 704 C C . ILE A 1 92 ? -16.303 5.630 21.208 1.00 98.19 92 ILE A C 1
ATOM 706 O O . ILE A 1 92 ? -16.525 4.466 20.886 1.00 98.19 92 ILE A O 1
ATOM 710 N N . GLY A 1 93 ? -17.155 6.610 20.893 1.00 97.50 93 GLY A N 1
ATOM 711 C CA . GLY A 1 93 ? -18.378 6.354 20.139 1.00 97.50 93 GLY A CA 1
ATOM 712 C C . GLY A 1 93 ? -18.114 5.720 18.767 1.00 97.50 93 GLY A C 1
ATOM 713 O O . GLY A 1 93 ? -18.860 4.830 18.369 1.00 97.50 93 GLY A O 1
ATOM 714 N N . GLN A 1 94 ? -17.028 6.109 18.090 1.00 97.62 94 GLN A N 1
ATOM 715 C CA . GLN A 1 94 ? -16.636 5.528 16.805 1.00 97.62 94 GLN A CA 1
ATOM 716 C C . GLN A 1 94 ? -16.023 4.132 16.952 1.00 97.62 94 GLN A C 1
ATOM 718 O O . GLN A 1 94 ? -16.186 3.306 16.059 1.00 97.62 94 GLN A O 1
ATOM 723 N N . VAL A 1 95 ? -15.336 3.855 18.068 1.00 98.06 95 VAL A N 1
ATOM 724 C CA . VAL A 1 95 ? -14.827 2.507 18.388 1.00 98.06 95 VAL A CA 1
ATOM 725 C C . VAL A 1 95 ? -15.986 1.516 18.454 1.00 98.06 95 VAL A C 1
ATOM 727 O O . VAL A 1 95 ? -15.893 0.426 17.891 1.00 98.06 95 VAL A O 1
ATOM 730 N N . VAL A 1 96 ? -17.089 1.922 19.092 1.00 97.81 96 VAL A N 1
ATOM 731 C CA . VAL A 1 96 ? -18.325 1.133 19.151 1.00 97.81 96 VAL A CA 1
ATOM 732 C C . VAL A 1 96 ? -18.966 1.019 17.774 1.00 97.81 96 VAL A C 1
ATOM 734 O O . VAL A 1 96 ? -19.200 -0.086 17.305 1.00 97.81 96 VAL A O 1
ATOM 737 N N . GLU A 1 97 ? -19.208 2.150 17.105 1.00 96.50 97 GLU A N 1
ATOM 738 C CA . GLU A 1 97 ? -19.895 2.194 15.807 1.00 96.50 97 GLU A CA 1
ATOM 739 C C . GLU A 1 97 ? -19.204 1.332 14.741 1.00 96.50 97 GLU A C 1
ATOM 741 O O . GLU A 1 97 ? -19.868 0.670 13.946 1.00 96.50 97 GLU A O 1
ATOM 746 N N . LYS A 1 98 ? -17.866 1.308 14.741 1.00 96.31 98 LYS A N 1
ATOM 747 C CA . LYS A 1 98 ? -17.054 0.523 13.801 1.00 96.31 98 LYS A CA 1
ATOM 748 C C . LYS A 1 98 ? -16.761 -0.897 14.298 1.00 96.31 98 LYS A C 1
ATOM 750 O O . LYS A 1 98 ? -16.075 -1.639 13.601 1.00 96.31 98 LYS A O 1
ATOM 755 N N . GLY A 1 99 ? -17.251 -1.275 15.481 1.00 95.94 99 GLY A N 1
ATOM 756 C CA . GLY A 1 99 ? -17.065 -2.606 16.062 1.00 95.94 99 GLY A CA 1
ATOM 757 C C . GLY A 1 99 ? -15.606 -2.960 16.365 1.00 95.94 99 GLY A C 1
ATOM 758 O O . GLY A 1 99 ? -15.262 -4.137 16.391 1.00 95.94 99 GLY A O 1
ATOM 759 N N . ILE A 1 100 ? -14.733 -1.970 16.580 1.00 97.12 100 ILE A N 1
ATOM 760 C CA . ILE A 1 100 ? -13.292 -2.202 16.797 1.00 97.12 100 ILE A CA 1
ATOM 761 C C . ILE A 1 100 ? -13.063 -3.032 18.064 1.00 97.12 100 ILE A C 1
ATOM 763 O O . ILE A 1 100 ? -12.225 -3.927 18.075 1.00 97.12 100 ILE A O 1
ATOM 767 N N . TYR A 1 101 ? -13.867 -2.796 19.103 1.00 97.38 101 TYR A N 1
ATOM 768 C CA . TYR A 1 101 ? -13.801 -3.520 20.375 1.00 97.38 101 TYR A CA 1
ATOM 769 C C . TYR A 1 101 ? -14.088 -5.032 20.261 1.00 97.38 101 TYR A C 1
ATOM 771 O O . TYR A 1 101 ? -13.849 -5.763 21.217 1.00 97.38 101 TYR A O 1
ATOM 779 N N . LEU A 1 102 ? -14.615 -5.503 19.122 1.00 95.94 102 LEU A N 1
ATOM 780 C CA . LEU A 1 102 ? -14.874 -6.924 18.861 1.00 95.94 102 LEU A CA 1
ATOM 781 C C . LEU A 1 102 ? -13.657 -7.656 18.284 1.00 95.94 102 LEU A C 1
ATOM 783 O O . LEU A 1 102 ? -13.609 -8.883 18.323 1.00 95.94 102 LEU A O 1
ATOM 787 N N . VAL A 1 103 ? -12.704 -6.919 17.708 1.00 95.31 103 VAL A N 1
ATOM 788 C CA . VAL A 1 103 ? -11.544 -7.477 16.989 1.00 95.31 103 VAL A CA 1
ATOM 789 C C . VAL A 1 103 ? -10.205 -7.018 17.565 1.00 95.31 103 VAL A C 1
ATOM 791 O O . VAL A 1 103 ? -9.164 -7.432 17.069 1.00 95.31 103 VAL A O 1
ATOM 794 N N . ALA A 1 104 ? -10.228 -6.164 18.587 1.00 96.38 104 ALA A N 1
ATOM 795 C CA . ALA A 1 104 ? -9.047 -5.588 19.209 1.00 96.38 104 ALA A CA 1
ATOM 796 C C . ALA A 1 104 ? -9.262 -5.378 20.711 1.00 96.38 104 ALA A C 1
ATOM 798 O O . ALA A 1 104 ? -10.394 -5.198 21.174 1.00 96.38 104 ALA A O 1
ATOM 799 N N . ALA A 1 105 ? -8.165 -5.315 21.452 1.00 96.62 105 ALA A N 1
ATOM 800 C CA . ALA A 1 105 ? -8.087 -4.801 22.809 1.00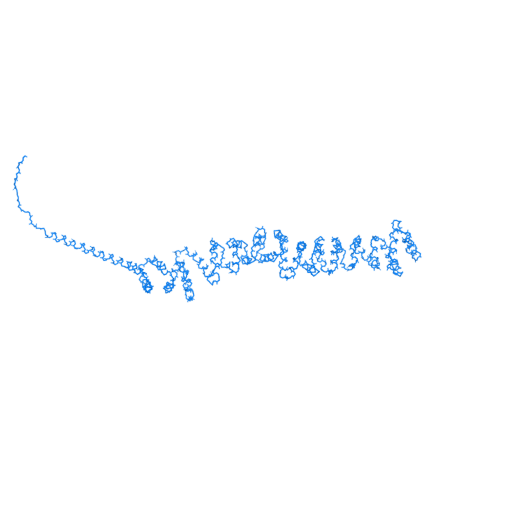 96.62 105 ALA A CA 1
ATOM 801 C C . ALA A 1 105 ? -7.386 -3.426 22.826 1.00 96.62 105 ALA A C 1
ATOM 803 O O . ALA A 1 105 ? -6.620 -3.112 21.912 1.00 96.62 105 ALA A O 1
ATOM 804 N N . PRO A 1 106 ? -7.607 -2.582 23.852 1.00 97.69 106 PRO A N 1
ATOM 805 C CA . PRO A 1 106 ? -6.924 -1.290 23.970 1.00 97.69 106 PRO A CA 1
ATOM 806 C C . PRO A 1 106 ? -5.390 -1.397 23.914 1.00 97.69 106 PRO A C 1
ATOM 808 O O . PRO A 1 106 ? -4.724 -0.547 23.328 1.00 97.69 106 PRO A O 1
ATOM 811 N N . GLU A 1 107 ? -4.832 -2.450 24.503 1.00 96.56 107 GLU A N 1
ATOM 812 C CA . GLU A 1 107 ? -3.402 -2.769 24.541 1.00 96.56 107 GLU A CA 1
ATOM 813 C C . GLU A 1 107 ? -2.804 -3.198 23.193 1.00 96.56 107 GLU A C 1
ATOM 815 O O . GLU A 1 107 ? -1.580 -3.188 23.058 1.00 96.56 107 GLU A O 1
ATOM 820 N N . ASP A 1 108 ? -3.629 -3.505 22.187 1.00 95.69 108 ASP A N 1
ATOM 821 C CA . ASP A 1 108 ? -3.147 -3.785 20.829 1.00 95.69 108 ASP A CA 1
ATOM 822 C C . ASP A 1 108 ? -2.668 -2.518 20.108 1.00 95.69 108 ASP A C 1
ATOM 824 O O . ASP A 1 108 ? -2.048 -2.617 19.049 1.00 95.69 108 ASP A O 1
ATOM 828 N N . PHE A 1 109 ? -2.947 -1.335 20.666 1.00 96.12 109 PHE A N 1
ATOM 829 C CA . PHE A 1 109 ? -2.572 -0.038 20.112 1.00 96.12 109 PHE A CA 1
ATOM 830 C C . PHE A 1 109 ? -1.390 0.562 20.869 1.00 96.12 109 PHE A C 1
ATOM 832 O O . PHE A 1 109 ? -1.376 0.648 22.098 1.00 96.12 109 PHE A O 1
ATOM 839 N N . SER A 1 110 ? -0.432 1.104 20.122 1.00 94.38 110 SER A N 1
ATOM 840 C CA . SER A 1 110 ? 0.731 1.814 20.668 1.00 94.38 110 SER A CA 1
ATOM 841 C C . SER A 1 110 ? 0.344 3.141 21.334 1.00 94.38 110 SER A C 1
ATOM 843 O O . SER A 1 110 ? 1.086 3.686 22.153 1.00 94.38 110 SER A O 1
ATOM 845 N N . GLY A 1 111 ? -0.824 3.684 20.981 1.00 95.62 111 GLY A N 1
ATOM 846 C CA . GLY A 1 111 ? -1.376 4.895 21.568 1.00 95.62 111 GLY A CA 1
ATOM 847 C C . GLY A 1 111 ? -2.599 5.414 20.818 1.00 95.62 111 GLY A C 1
ATOM 848 O O . GLY A 1 111 ? -3.073 4.816 19.853 1.00 95.62 111 GLY A O 1
ATOM 849 N N . ARG A 1 112 ? -3.102 6.572 21.259 1.00 96.88 112 ARG A N 1
ATOM 850 C CA . ARG A 1 112 ? -4.294 7.209 20.678 1.00 96.88 112 ARG A CA 1
ATOM 851 C C . ARG A 1 112 ? -4.123 7.560 19.198 1.00 96.88 112 ARG A C 1
ATOM 853 O O . ARG A 1 112 ? -5.078 7.435 18.446 1.00 96.88 112 ARG A O 1
ATOM 860 N N . GLU A 1 113 ? -2.924 7.964 18.782 1.00 96.44 113 GLU A N 1
ATOM 861 C CA . GLU A 1 113 ? -2.655 8.350 17.391 1.00 96.44 113 GLU A CA 1
ATOM 862 C C . GLU A 1 113 ? -2.866 7.181 16.413 1.00 96.44 113 GLU A C 1
ATOM 864 O O . GLU A 1 113 ? -3.472 7.369 15.362 1.00 96.44 113 GLU A O 1
ATOM 869 N N . GLU A 1 114 ? -2.436 5.964 16.769 1.00 96.56 114 GLU A N 1
ATOM 870 C CA . GLU A 1 114 ? -2.656 4.763 15.947 1.00 96.56 114 GLU A CA 1
ATOM 871 C C . GLU A 1 114 ? -4.157 4.469 15.804 1.00 96.56 114 GLU A C 1
ATOM 873 O O . GLU A 1 114 ? -4.648 4.251 14.694 1.00 96.56 114 GLU A O 1
ATOM 878 N N . LEU A 1 115 ? -4.912 4.555 16.908 1.00 97.69 115 LEU A N 1
ATOM 879 C CA . LEU A 1 115 ? -6.368 4.403 16.891 1.00 97.69 115 LEU A CA 1
ATOM 880 C C . LEU A 1 115 ? -7.047 5.483 16.035 1.00 97.69 115 LEU A C 1
ATOM 882 O O . LEU A 1 115 ? -7.967 5.178 15.283 1.00 97.69 115 LEU A O 1
ATOM 886 N N . GLU A 1 116 ? -6.614 6.740 16.122 1.00 97.44 116 GLU A N 1
ATOM 887 C CA . GLU A 1 116 ? -7.168 7.833 15.315 1.00 97.44 116 GLU A CA 1
ATOM 888 C C . GLU A 1 116 ? -6.915 7.618 13.815 1.00 97.44 116 GLU A C 1
ATOM 890 O O . GLU A 1 116 ? -7.831 7.816 13.013 1.00 97.44 116 GLU A O 1
ATOM 895 N N . ARG A 1 117 ? -5.722 7.140 13.427 1.00 97.50 117 ARG A N 1
ATOM 896 C CA . ARG A 1 117 ? -5.422 6.762 12.033 1.00 97.50 117 ARG A CA 1
ATOM 897 C C . ARG A 1 117 ? -6.286 5.587 11.567 1.00 97.50 117 ARG A C 1
ATOM 899 O O . ARG A 1 117 ? -6.832 5.645 10.469 1.00 97.50 117 ARG A O 1
ATOM 906 N N . LEU A 1 118 ? -6.471 4.565 12.409 1.00 97.69 118 LEU A N 1
ATOM 907 C CA . LEU A 1 118 ? -7.370 3.440 12.125 1.00 97.69 118 LEU A CA 1
ATOM 908 C C . LEU A 1 118 ? -8.814 3.919 11.925 1.00 97.69 118 LEU A C 1
ATOM 910 O O . LEU A 1 118 ? -9.483 3.531 10.968 1.00 97.69 118 LEU A O 1
ATOM 914 N N . LEU A 1 119 ? -9.302 4.791 12.810 1.00 97.50 119 LEU A N 1
ATOM 915 C CA . LEU A 1 119 ? -10.645 5.354 12.724 1.00 97.50 119 LEU A CA 1
ATOM 916 C C . LEU A 1 119 ? -10.827 6.197 11.458 1.00 97.50 119 LEU A C 1
ATOM 918 O O . LEU A 1 119 ? -11.905 6.139 10.863 1.00 97.50 119 LEU A O 1
ATOM 922 N N . ALA A 1 120 ? -9.801 6.919 11.007 1.00 97.62 120 ALA A N 1
ATOM 923 C CA . ALA A 1 120 ? -9.858 7.732 9.793 1.00 97.62 120 ALA A CA 1
ATOM 924 C C . ALA A 1 120 ? -10.099 6.920 8.504 1.00 97.62 120 ALA A C 1
ATOM 926 O O . ALA A 1 120 ? -10.524 7.496 7.508 1.00 97.62 120 ALA A O 1
ATOM 927 N N . ILE A 1 121 ? -9.886 5.595 8.509 1.00 97.00 121 ILE A N 1
ATOM 928 C CA . ILE A 1 121 ? -10.191 4.707 7.367 1.00 97.00 121 ILE A CA 1
ATOM 929 C C . ILE A 1 121 ? -11.700 4.666 7.069 1.00 97.00 121 ILE A C 1
ATOM 931 O O . ILE A 1 121 ? -12.108 4.435 5.932 1.00 97.00 121 ILE A O 1
ATOM 935 N N . GLU A 1 122 ? -12.548 4.875 8.083 1.00 95.75 122 GLU A N 1
ATOM 936 C CA . GLU A 1 122 ? -14.016 4.959 7.964 1.00 95.75 122 GLU A CA 1
ATOM 937 C C . GLU A 1 122 ? -14.722 3.737 7.332 1.00 95.75 122 GLU A C 1
ATOM 939 O O . GLU A 1 122 ? -15.925 3.779 7.087 1.00 95.75 122 GLU A O 1
ATOM 944 N N . HIS A 1 123 ? -14.021 2.619 7.115 1.00 96.25 123 HIS A N 1
ATOM 945 C CA . HIS A 1 123 ? -14.571 1.434 6.456 1.00 96.25 123 HIS A CA 1
ATOM 946 C C . HIS A 1 123 ? -14.357 0.164 7.286 1.00 96.25 123 HIS A C 1
ATOM 948 O O . HIS A 1 123 ? -13.231 -0.309 7.438 1.00 96.25 123 HIS A O 1
ATOM 954 N N . VAL A 1 124 ? -15.454 -0.423 7.779 1.00 94.69 124 VAL A N 1
ATOM 955 C CA . VAL A 1 124 ? -15.437 -1.542 8.744 1.00 94.69 124 VAL A CA 1
ATOM 956 C C . VAL A 1 124 ? -14.643 -2.746 8.234 1.00 94.69 124 VAL A C 1
ATOM 958 O O . VAL A 1 124 ? -13.779 -3.240 8.948 1.00 94.69 124 VAL A O 1
ATOM 961 N N . LEU A 1 125 ? -14.858 -3.183 6.986 1.00 94.50 125 LEU A N 1
ATOM 962 C CA . LEU A 1 125 ? -14.116 -4.327 6.435 1.00 94.50 125 LEU A CA 1
ATOM 963 C C . LEU A 1 125 ? -12.609 -4.044 6.330 1.00 94.50 125 LEU A C 1
ATOM 965 O O . LEU A 1 125 ? -11.804 -4.929 6.588 1.00 94.50 125 LEU A O 1
ATOM 969 N N . ALA A 1 126 ? -12.221 -2.811 5.987 1.00 96.19 126 ALA A N 1
ATOM 970 C CA . ALA A 1 126 ? -10.810 -2.453 5.856 1.00 96.19 126 ALA A CA 1
ATOM 971 C C . ALA A 1 126 ? -10.138 -2.443 7.236 1.00 96.19 126 ALA A C 1
ATOM 973 O O . ALA A 1 126 ? -9.062 -3.005 7.402 1.00 96.19 126 ALA A O 1
ATOM 974 N N . ILE A 1 127 ? -10.826 -1.888 8.239 1.00 96.12 127 ILE A N 1
ATOM 975 C CA . ILE A 1 127 ? -10.408 -1.927 9.644 1.00 96.12 127 ILE A CA 1
ATOM 976 C C . ILE A 1 127 ? -10.254 -3.374 10.125 1.00 96.12 127 ILE A C 1
ATOM 978 O O . ILE A 1 127 ? -9.237 -3.700 10.722 1.00 96.12 127 ILE A O 1
ATOM 982 N N . GLN A 1 128 ? -11.215 -4.257 9.839 1.00 94.31 128 GLN A N 1
ATOM 983 C CA . GLN A 1 128 ? -11.138 -5.668 10.231 1.00 94.31 128 GLN A CA 1
ATOM 984 C C . GLN A 1 128 ? -9.938 -6.383 9.604 1.00 94.31 128 GLN A C 1
ATOM 986 O O . GLN A 1 128 ? -9.219 -7.079 10.316 1.00 94.31 128 GLN A O 1
ATOM 991 N N . ARG A 1 129 ? -9.691 -6.185 8.301 1.00 95.69 129 ARG A N 1
ATOM 992 C CA . ARG A 1 129 ? -8.508 -6.749 7.631 1.00 95.69 129 ARG A CA 1
ATOM 993 C C . ARG A 1 129 ? -7.222 -6.232 8.261 1.00 95.69 129 ARG A C 1
ATOM 995 O O . ARG A 1 129 ? -6.350 -7.021 8.588 1.00 95.69 129 ARG A O 1
ATOM 1002 N N . LEU A 1 130 ? -7.144 -4.928 8.501 1.00 96.00 130 LEU A N 1
ATOM 1003 C CA . LEU A 1 130 ? -5.980 -4.296 9.107 1.00 96.00 130 LEU A CA 1
ATOM 1004 C C . LEU A 1 130 ? -5.729 -4.776 10.550 1.00 96.00 130 LEU A C 1
ATOM 1006 O O . LEU A 1 130 ? -4.580 -4.934 10.951 1.00 96.00 130 LEU A O 1
ATOM 1010 N N . MET A 1 131 ? -6.786 -5.048 11.322 1.00 95.38 131 MET A N 1
ATOM 1011 C CA . MET A 1 131 ? -6.671 -5.616 12.671 1.00 95.38 131 MET A CA 1
ATOM 1012 C C . MET A 1 131 ? -6.276 -7.097 12.681 1.00 95.38 131 MET A C 1
ATOM 1014 O O . MET A 1 131 ? -5.750 -7.564 13.686 1.00 95.38 131 MET A O 1
ATOM 1018 N N . ALA A 1 132 ? -6.496 -7.827 11.585 1.00 94.06 132 ALA A N 1
ATOM 1019 C CA . ALA A 1 132 ? -6.030 -9.205 11.438 1.00 94.06 132 ALA A CA 1
ATOM 1020 C C . ALA A 1 132 ? -4.523 -9.302 11.122 1.00 94.06 132 ALA A C 1
ATOM 1022 O O . ALA A 1 132 ? -3.945 -10.382 11.246 1.00 94.06 132 ALA A O 1
ATOM 1023 N N . MET A 1 133 ? -3.891 -8.193 10.725 1.00 95.12 133 MET A N 1
ATOM 1024 C CA . MET A 1 133 ? -2.457 -8.119 10.436 1.00 95.12 133 MET A CA 1
ATOM 1025 C C . MET A 1 133 ? -1.628 -8.005 11.715 1.00 95.12 133 MET A C 1
ATOM 1027 O O . MET A 1 133 ? -2.124 -7.616 12.778 1.00 95.12 133 MET A O 1
ATOM 1031 N N . ASN A 1 134 ? -0.331 -8.299 11.611 1.00 93.88 134 ASN A N 1
ATOM 1032 C CA . ASN A 1 134 ? 0.566 -8.067 12.737 1.00 93.88 134 ASN A CA 1
ATOM 1033 C C . ASN A 1 134 ? 0.804 -6.549 12.958 1.00 93.88 134 ASN A C 1
ATOM 1035 O O . ASN A 1 134 ? 0.575 -5.745 12.050 1.00 93.88 134 ASN A O 1
ATOM 1039 N N . PRO A 1 135 ? 1.260 -6.122 14.153 1.00 93.44 135 PRO A N 1
ATOM 1040 C CA . PRO A 1 135 ? 1.399 -4.697 14.466 1.00 93.44 135 PRO A CA 1
ATOM 1041 C C . PRO A 1 135 ? 2.348 -3.915 13.542 1.00 93.44 135 PRO A C 1
ATOM 1043 O O . PRO A 1 135 ? 2.101 -2.744 13.268 1.00 93.44 135 PRO A O 1
ATOM 1046 N N . GLU A 1 136 ? 3.421 -4.538 13.049 1.00 92.50 136 GLU A N 1
ATOM 1047 C CA . GLU A 1 136 ? 4.420 -3.875 12.197 1.00 92.50 136 GLU A CA 1
ATOM 1048 C C . GLU A 1 136 ? 3.891 -3.636 10.774 1.00 92.50 136 GLU A C 1
ATOM 1050 O O . GLU A 1 136 ? 4.047 -2.548 10.207 1.00 92.50 136 GLU A O 1
ATOM 1055 N N . GLU A 1 137 ? 3.197 -4.629 10.217 1.00 95.25 137 GLU A N 1
ATOM 1056 C CA . GLU A 1 137 ? 2.504 -4.513 8.935 1.00 95.25 137 GLU A CA 1
ATOM 1057 C C . GLU A 1 137 ? 1.383 -3.474 9.007 1.00 95.25 137 GLU A C 1
ATOM 1059 O O . GLU A 1 137 ? 1.263 -2.606 8.136 1.00 95.25 137 GLU A O 1
ATOM 1064 N N . ARG A 1 138 ? 0.591 -3.529 10.084 1.00 95.75 138 ARG A N 1
ATOM 1065 C CA . ARG A 1 138 ? -0.487 -2.577 10.335 1.00 95.75 138 ARG A CA 1
ATOM 1066 C C . ARG A 1 138 ? 0.035 -1.148 10.388 1.00 95.75 138 ARG A C 1
ATOM 1068 O O . ARG A 1 138 ? -0.515 -0.283 9.709 1.00 95.75 138 ARG A O 1
ATOM 1075 N N . GLU A 1 139 ? 1.099 -0.895 11.147 1.00 94.75 139 GLU A N 1
ATOM 1076 C CA . GLU A 1 139 ? 1.704 0.437 11.231 1.00 94.75 139 GLU A CA 1
ATOM 1077 C C . GLU A 1 139 ? 2.222 0.906 9.863 1.00 94.75 139 GLU A C 1
ATOM 1079 O O . GLU A 1 139 ? 2.047 2.070 9.503 1.00 94.75 139 GLU A O 1
ATOM 1084 N N . SER A 1 140 ? 2.786 0.005 9.054 1.00 94.69 140 SER A N 1
ATOM 1085 C CA . SER A 1 140 ? 3.263 0.343 7.705 1.00 94.69 140 SER A CA 1
ATOM 1086 C C . SER A 1 140 ? 2.126 0.807 6.782 1.00 94.69 140 SER A C 1
ATOM 1088 O O . SER A 1 140 ? 2.293 1.785 6.048 1.00 94.69 140 SER A O 1
ATOM 1090 N N . LEU A 1 141 ? 0.948 0.177 6.857 1.00 96.44 141 LEU A N 1
ATOM 1091 C CA . LEU A 1 141 ? -0.245 0.614 6.118 1.00 96.44 141 LEU A CA 1
ATOM 1092 C C . LEU A 1 141 ? -0.887 1.875 6.715 1.00 96.44 141 LEU A C 1
ATOM 1094 O O . LEU A 1 141 ? -1.334 2.739 5.964 1.00 96.44 141 LEU A O 1
ATOM 1098 N N . LEU A 1 142 ? -0.891 2.030 8.041 1.00 96.25 142 LEU A N 1
ATOM 1099 C CA . LEU A 1 142 ? -1.425 3.219 8.722 1.00 96.25 142 LEU A CA 1
ATOM 1100 C C . LEU A 1 142 ? -0.594 4.489 8.491 1.00 96.25 142 LEU A C 1
ATOM 1102 O O . LEU A 1 142 ? -1.065 5.589 8.777 1.00 96.25 142 LEU A O 1
ATOM 1106 N N . GLN A 1 143 ? 0.627 4.371 7.967 1.00 95.50 143 GLN A N 1
ATOM 1107 C CA . GLN A 1 143 ? 1.435 5.519 7.541 1.00 95.50 143 GLN A CA 1
ATOM 1108 C C . GLN A 1 143 ? 0.976 6.119 6.202 1.00 95.50 143 GLN A C 1
ATOM 1110 O O . GLN A 1 143 ? 1.386 7.232 5.849 1.00 95.50 143 GLN A O 1
ATOM 1115 N N . LEU A 1 144 ? 0.123 5.414 5.455 1.00 96.94 144 LEU A N 1
ATOM 1116 C CA . LEU A 1 144 ? -0.567 5.970 4.297 1.00 96.94 144 LEU A CA 1
ATOM 1117 C C . LEU A 1 144 ? -1.685 6.922 4.758 1.00 96.94 144 LEU A C 1
ATOM 1119 O O . LEU A 1 144 ? -2.243 6.749 5.843 1.00 96.94 144 LEU A O 1
ATOM 1123 N N . PRO A 1 145 ? -2.062 7.928 3.950 1.00 96.25 145 PRO A N 1
ATOM 1124 C CA . PRO A 1 145 ? -3.291 8.653 4.220 1.00 96.25 145 PRO A CA 1
ATOM 1125 C C . PRO A 1 145 ? -4.492 7.697 4.129 1.00 96.25 145 PRO A C 1
ATOM 1127 O O . PRO A 1 145 ? -4.458 6.680 3.434 1.00 96.25 145 PRO A O 1
ATOM 1130 N N . ALA A 1 146 ? -5.540 7.997 4.897 1.00 96.38 146 ALA A N 1
ATOM 1131 C CA . ALA A 1 146 ? -6.604 7.037 5.189 1.00 96.38 146 ALA A CA 1
ATOM 1132 C C . ALA A 1 146 ? -7.343 6.524 3.942 1.00 96.38 146 ALA A C 1
ATOM 1134 O O . ALA A 1 146 ? -7.755 5.367 3.899 1.00 96.38 146 ALA A O 1
ATOM 1135 N N . GLU A 1 147 ? -7.472 7.367 2.919 1.00 95.75 147 GLU A N 1
ATOM 1136 C CA . GLU A 1 147 ? -8.088 7.025 1.637 1.00 95.75 147 GLU A CA 1
ATOM 1137 C C . GLU A 1 147 ? -7.264 5.993 0.858 1.00 95.75 147 GLU A C 1
ATOM 1139 O O . GLU A 1 147 ? -7.808 5.002 0.374 1.00 95.75 147 GLU A O 1
ATOM 1144 N N . GLU A 1 148 ? -5.946 6.176 0.784 1.00 95.69 148 GLU A N 1
ATOM 1145 C CA . GLU A 1 148 ? -5.028 5.243 0.133 1.00 95.69 148 GLU A CA 1
ATOM 1146 C C . GLU A 1 148 ? -4.883 3.941 0.928 1.00 95.69 148 GLU A C 1
ATOM 1148 O O . GLU A 1 148 ? -4.879 2.866 0.329 1.00 95.69 148 GLU A O 1
ATOM 1153 N N . ALA A 1 149 ? -4.827 4.012 2.265 1.00 96.00 149 ALA A N 1
ATOM 1154 C CA . ALA A 1 149 ? -4.845 2.825 3.123 1.00 96.00 149 ALA A CA 1
ATOM 1155 C C . ALA A 1 149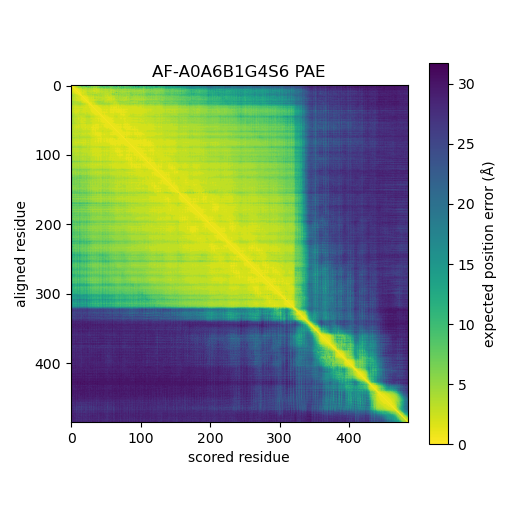 ? -6.124 2.008 2.895 1.00 96.00 149 ALA A C 1
ATOM 1157 O O . ALA A 1 149 ? -6.070 0.795 2.690 1.00 96.00 149 ALA A O 1
ATOM 1158 N N . ARG A 1 150 ? -7.282 2.683 2.866 1.00 96.88 150 ARG A N 1
ATOM 1159 C CA . ARG A 1 150 ? -8.571 2.061 2.552 1.00 96.88 150 ARG A CA 1
ATOM 1160 C C . ARG A 1 150 ? -8.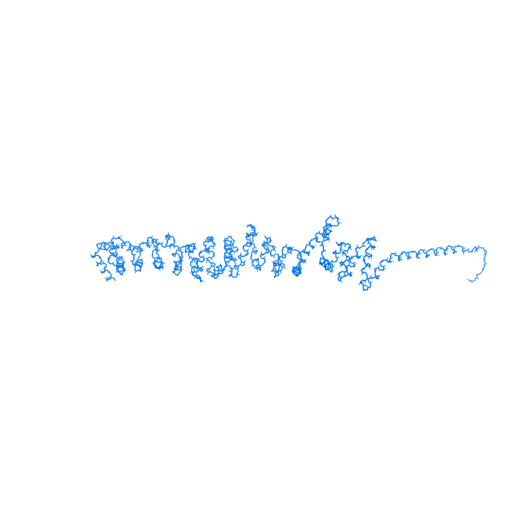562 1.426 1.164 1.00 96.88 150 ARG A C 1
ATOM 1162 O O . ARG A 1 150 ? -9.007 0.291 1.035 1.00 96.88 150 ARG A O 1
ATOM 1169 N N . GLY A 1 151 ? -8.077 2.142 0.148 1.00 95.25 151 GLY A N 1
ATOM 1170 C CA . GLY A 1 151 ? -7.985 1.645 -1.226 1.00 95.25 151 GLY A CA 1
ATOM 1171 C C . GLY A 1 151 ? -7.166 0.359 -1.321 1.00 95.25 151 GLY A C 1
ATOM 1172 O O . GLY A 1 151 ? -7.650 -0.628 -1.865 1.00 95.25 151 GLY A O 1
ATOM 1173 N N . ALA A 1 152 ? -5.986 0.338 -0.695 1.00 93.00 152 ALA A N 1
ATOM 1174 C CA . ALA A 1 152 ? -5.126 -0.841 -0.645 1.00 93.00 152 ALA A CA 1
ATOM 1175 C C . ALA A 1 152 ? -5.780 -2.021 0.099 1.00 93.00 152 ALA A C 1
ATOM 1177 O O . ALA A 1 152 ? -5.759 -3.146 -0.390 1.00 93.00 152 ALA A O 1
ATOM 1178 N N . LEU A 1 153 ? -6.416 -1.776 1.250 1.00 94.06 153 LEU A N 1
ATOM 1179 C CA . LEU A 1 153 ? -7.082 -2.816 2.051 1.00 94.06 153 LEU A CA 1
ATOM 1180 C C . LEU A 1 153 ? -8.329 -3.405 1.374 1.00 94.06 153 LEU A C 1
ATOM 1182 O O . LEU A 1 153 ? -8.717 -4.539 1.666 1.00 94.06 153 LEU A O 1
ATOM 1186 N N . LEU A 1 154 ? -8.985 -2.634 0.508 1.00 95.06 154 LEU A N 1
ATOM 1187 C CA . LEU A 1 154 ? -10.160 -3.062 -0.253 1.00 95.06 154 LEU A CA 1
ATOM 1188 C C . LEU A 1 154 ? -9.823 -3.564 -1.659 1.00 95.06 154 LEU A C 1
ATOM 1190 O O . LEU A 1 154 ? -10.733 -3.992 -2.370 1.00 95.06 154 LEU A O 1
ATOM 1194 N N . ALA A 1 155 ? -8.551 -3.524 -2.057 1.00 92.69 155 ALA A N 1
ATOM 1195 C CA . ALA A 1 155 ? -8.101 -4.149 -3.287 1.00 92.69 155 ALA A CA 1
ATOM 1196 C C . ALA A 1 155 ? -8.292 -5.674 -3.213 1.00 92.69 155 ALA A C 1
ATOM 1198 O O . ALA A 1 155 ? -8.304 -6.267 -2.126 1.00 92.69 155 ALA A O 1
ATOM 1199 N N . ASP A 1 156 ? -8.441 -6.298 -4.384 1.00 94.81 156 ASP A N 1
ATOM 1200 C CA . ASP A 1 156 ? -8.573 -7.752 -4.545 1.00 94.81 156 ASP A CA 1
ATOM 1201 C C . ASP A 1 156 ? -7.211 -8.437 -4.348 1.00 94.81 156 ASP A C 1
ATOM 1203 O O . ASP A 1 156 ? -6.615 -8.974 -5.273 1.00 94.81 156 ASP A O 1
ATOM 1207 N N . LEU A 1 157 ? -6.687 -8.306 -3.131 1.00 95.94 157 LEU A N 1
ATOM 1208 C CA . LEU A 1 157 ? -5.434 -8.880 -2.661 1.00 95.94 157 LEU A CA 1
ATOM 1209 C C . LEU A 1 157 ? -5.750 -9.945 -1.619 1.00 95.94 157 LEU A C 1
ATOM 1211 O O . LEU A 1 157 ? -6.602 -9.738 -0.748 1.00 95.94 157 LEU A O 1
ATOM 1215 N N . SER A 1 158 ? -5.038 -11.061 -1.675 1.00 95.94 158 SER A N 1
ATOM 1216 C CA . SER A 1 158 ? -4.998 -12.060 -0.609 1.00 95.94 158 SER A CA 1
ATOM 1217 C C . SER A 1 158 ? -4.300 -11.518 0.646 1.00 95.94 158 SER A C 1
ATOM 1219 O O . SER A 1 158 ? -3.655 -10.468 0.627 1.00 95.94 158 SER A O 1
ATOM 1221 N N . ASP A 1 159 ? -4.433 -12.228 1.765 1.00 94.38 159 ASP A N 1
ATOM 1222 C CA . ASP A 1 159 ? -3.809 -11.806 3.024 1.00 94.38 159 ASP A CA 1
ATOM 1223 C C . ASP A 1 159 ? -2.269 -11.884 2.956 1.00 94.38 159 ASP A C 1
ATOM 1225 O O . ASP A 1 159 ? -1.592 -11.006 3.493 1.00 94.38 159 ASP A O 1
ATOM 1229 N N . ASP A 1 160 ? -1.717 -12.852 2.212 1.00 96.00 160 ASP A N 1
ATOM 1230 C CA . ASP A 1 160 ? -0.273 -12.964 1.949 1.00 96.00 160 ASP A CA 1
ATOM 1231 C C . ASP A 1 160 ? 0.237 -11.778 1.107 1.00 96.00 160 ASP A C 1
ATOM 1233 O O . ASP A 1 160 ? 1.283 -11.197 1.398 1.00 96.00 160 ASP A O 1
ATOM 1237 N N . GLU A 1 161 ? -0.528 -11.360 0.093 1.00 97.06 161 GLU A N 1
ATOM 1238 C CA . GLU A 1 161 ? -0.205 -10.191 -0.735 1.00 97.06 161 GLU A CA 1
ATOM 1239 C C . GLU A 1 161 ? -0.295 -8.878 0.050 1.00 97.06 161 GLU A C 1
ATOM 1241 O O . GLU A 1 161 ? 0.536 -7.991 -0.145 1.00 97.06 161 GLU A O 1
ATOM 1246 N N . LEU A 1 162 ? -1.259 -8.745 0.969 1.00 96.94 162 LEU A N 1
ATOM 1247 C CA . LEU A 1 162 ? -1.335 -7.591 1.870 1.00 96.94 162 LEU A CA 1
ATOM 1248 C C . LEU A 1 162 ? -0.165 -7.539 2.859 1.00 96.94 162 LEU A C 1
ATOM 1250 O O . LEU A 1 162 ? 0.384 -6.459 3.091 1.00 96.94 162 LEU A O 1
ATOM 1254 N N . SER A 1 163 ? 0.229 -8.680 3.430 1.00 96.12 163 SER A N 1
ATOM 1255 C CA . SER A 1 163 ? 1.406 -8.783 4.303 1.00 96.12 163 SER A CA 1
ATOM 1256 C C . SER A 1 163 ? 2.684 -8.390 3.548 1.00 96.12 163 SER A C 1
ATOM 1258 O O . SER A 1 163 ? 3.471 -7.554 4.018 1.00 96.12 163 SER A O 1
ATOM 1260 N N . TRP A 1 164 ? 2.851 -8.896 2.320 1.00 96.88 164 TRP A N 1
ATOM 1261 C CA . TRP A 1 164 ? 3.957 -8.500 1.451 1.00 96.88 164 TRP A CA 1
ATOM 1262 C C . TRP A 1 164 ? 3.913 -7.006 1.115 1.00 96.88 164 TRP A C 1
ATOM 1264 O O . TRP A 1 164 ? 4.934 -6.329 1.228 1.00 96.88 164 TRP A O 1
ATOM 1274 N N . LEU A 1 165 ? 2.741 -6.460 0.769 1.00 97.19 165 LEU A N 1
ATOM 1275 C CA . LEU A 1 165 ? 2.565 -5.041 0.458 1.00 97.19 165 LEU A CA 1
ATOM 1276 C C . LEU A 1 165 ? 2.992 -4.158 1.635 1.00 97.19 165 LEU A C 1
ATOM 1278 O O . LEU A 1 165 ? 3.738 -3.198 1.441 1.00 97.19 165 LEU A O 1
ATOM 1282 N N . ALA A 1 166 ? 2.556 -4.484 2.852 1.00 96.69 166 ALA A N 1
ATOM 1283 C CA . ALA A 1 166 ? 2.932 -3.748 4.054 1.00 96.69 166 ALA A CA 1
ATOM 1284 C C . ALA A 1 166 ? 4.454 -3.758 4.279 1.00 96.69 166 ALA A C 1
ATOM 1286 O O . ALA A 1 166 ? 5.056 -2.705 4.504 1.00 96.69 166 ALA A O 1
ATOM 1287 N N . SER A 1 167 ? 5.084 -4.925 4.122 1.00 95.69 167 SER A N 1
ATOM 1288 C CA . SER A 1 167 ? 6.541 -5.075 4.208 1.00 95.69 167 SER A CA 1
ATOM 1289 C C . SER A 1 167 ? 7.269 -4.280 3.117 1.00 95.69 167 SER A C 1
ATOM 1291 O O . SER A 1 167 ? 8.261 -3.601 3.384 1.00 95.69 167 SER A O 1
ATOM 1293 N N . TYR A 1 168 ? 6.758 -4.304 1.884 1.00 96.44 168 TYR A N 1
ATOM 1294 C CA . TYR A 1 168 ? 7.335 -3.582 0.755 1.00 96.44 168 TYR A CA 1
ATOM 1295 C C . TYR A 1 168 ? 7.253 -2.062 0.950 1.00 96.44 168 TYR A C 1
ATOM 1297 O O . TYR A 1 168 ? 8.231 -1.350 0.710 1.00 96.44 168 TYR A O 1
ATOM 1305 N N . LEU A 1 169 ? 6.116 -1.558 1.448 1.00 96.56 169 LEU A N 1
ATOM 1306 C CA . LEU A 1 169 ? 5.918 -0.141 1.768 1.00 96.56 169 LEU A CA 1
ATOM 1307 C C . LEU A 1 169 ? 6.919 0.357 2.813 1.00 96.56 169 LEU A C 1
ATOM 1309 O O . LEU A 1 169 ? 7.382 1.495 2.708 1.00 96.56 169 LEU A O 1
ATOM 1313 N N . HIS A 1 170 ? 7.290 -0.472 3.792 1.00 93.62 170 HIS A N 1
ATOM 1314 C CA . HIS A 1 170 ? 8.239 -0.091 4.837 1.00 93.62 170 HIS A CA 1
ATOM 1315 C C . HIS A 1 170 ? 9.564 0.442 4.259 1.00 93.62 170 HIS A C 1
ATOM 1317 O O . HIS A 1 170 ? 10.072 1.461 4.732 1.00 93.62 170 HIS A O 1
ATOM 1323 N N . GLY A 1 171 ? 10.070 -0.169 3.182 1.00 92.56 171 GLY A N 1
ATOM 1324 C CA . GLY A 1 171 ? 11.321 0.216 2.518 1.00 92.56 171 GLY A CA 1
ATOM 1325 C C . GLY A 1 171 ? 11.249 1.452 1.610 1.00 92.56 171 GLY A C 1
ATOM 1326 O O . GLY A 1 171 ? 12.274 1.848 1.058 1.00 92.56 171 GLY A O 1
ATOM 1327 N N . LEU A 1 172 ? 10.069 2.052 1.431 1.00 96.50 172 LEU A N 1
ATOM 1328 C CA . LEU A 1 172 ? 9.848 3.194 0.537 1.00 96.50 172 LEU A CA 1
ATOM 1329 C C . LEU A 1 172 ? 9.828 4.535 1.279 1.00 96.50 172 LEU A C 1
ATOM 1331 O O . LEU A 1 172 ? 9.423 4.622 2.440 1.00 96.50 172 LEU A O 1
ATOM 1335 N N . SER A 1 173 ? 10.170 5.616 0.578 1.00 96.31 173 SER A N 1
ATOM 1336 C CA . SER A 1 173 ? 9.933 6.982 1.048 1.00 96.31 173 SER A CA 1
ATOM 1337 C C . SER A 1 173 ? 8.433 7.304 1.141 1.00 96.31 173 SER A C 1
ATOM 1339 O O . SER A 1 173 ? 7.606 6.741 0.426 1.00 96.31 173 SER A O 1
ATOM 1341 N N . ASN A 1 174 ? 8.039 8.254 1.999 1.00 95.06 174 ASN A N 1
ATOM 1342 C CA . ASN A 1 174 ? 6.623 8.619 2.171 1.00 95.06 174 ASN A CA 1
ATOM 1343 C C . ASN A 1 174 ? 5.895 8.998 0.860 1.00 95.06 174 ASN A C 1
ATOM 1345 O O . ASN A 1 174 ? 4.745 8.584 0.695 1.00 95.06 174 ASN A O 1
ATOM 1349 N N . PRO A 1 175 ? 6.491 9.766 -0.076 1.00 96.38 175 PRO A N 1
ATOM 1350 C CA . PRO A 1 175 ? 5.858 10.025 -1.368 1.00 96.38 175 PRO A CA 1
ATOM 1351 C C . PRO A 1 175 ? 5.750 8.761 -2.237 1.00 96.38 175 PRO A C 1
ATOM 1353 O O . PRO A 1 175 ? 4.704 8.550 -2.853 1.00 96.38 175 PRO A O 1
ATOM 1356 N N . ALA A 1 176 ? 6.776 7.901 -2.238 1.00 97.19 176 ALA A N 1
ATOM 1357 C CA . ALA A 1 176 ? 6.776 6.640 -2.979 1.00 97.19 176 ALA A CA 1
ATOM 1358 C C . ALA A 1 176 ? 5.724 5.653 -2.445 1.00 97.19 176 ALA A C 1
ATOM 1360 O O . ALA A 1 176 ? 4.997 5.058 -3.236 1.00 97.19 176 ALA A O 1
ATOM 1361 N N . ARG A 1 177 ? 5.555 5.555 -1.117 1.00 96.81 177 ARG A N 1
ATOM 1362 C CA . ARG A 1 177 ? 4.502 4.750 -0.468 1.00 96.81 177 ARG A CA 1
ATOM 1363 C C . ARG A 1 177 ? 3.110 5.118 -0.958 1.00 96.81 177 ARG A C 1
ATOM 1365 O O . ARG A 1 177 ? 2.350 4.246 -1.363 1.00 96.81 177 ARG A O 1
ATOM 1372 N N . ARG A 1 178 ? 2.782 6.416 -0.952 1.00 95.94 178 ARG A N 1
ATOM 1373 C CA . ARG A 1 178 ? 1.470 6.905 -1.410 1.00 95.94 178 ARG A CA 1
ATOM 1374 C C . ARG A 1 178 ? 1.243 6.587 -2.877 1.00 95.94 178 ARG A C 1
ATOM 1376 O O . ARG A 1 178 ? 0.184 6.095 -3.241 1.00 95.94 178 ARG A O 1
ATOM 1383 N N . MET A 1 179 ? 2.245 6.859 -3.709 1.00 96.31 179 MET A N 1
ATOM 1384 C CA . MET A 1 179 ? 2.169 6.582 -5.138 1.00 96.31 179 MET A CA 1
ATOM 1385 C C . MET A 1 179 ? 1.972 5.090 -5.415 1.00 96.31 179 MET A C 1
ATOM 1387 O O . MET A 1 179 ? 1.120 4.732 -6.225 1.00 96.31 179 MET A O 1
ATOM 1391 N N . PHE A 1 180 ? 2.692 4.221 -4.702 1.00 97.31 180 PHE A N 1
ATOM 1392 C CA . PHE A 1 180 ? 2.525 2.781 -4.836 1.00 97.31 180 PHE A CA 1
ATOM 1393 C C . PHE A 1 180 ? 1.146 2.312 -4.361 1.00 97.31 180 PHE A C 1
ATOM 1395 O O . PHE A 1 180 ? 0.491 1.573 -5.084 1.00 97.31 180 PHE A O 1
ATOM 1402 N N . ALA A 1 181 ? 0.647 2.801 -3.221 1.00 96.25 181 ALA A N 1
ATOM 1403 C CA . ALA A 1 181 ? -0.691 2.462 -2.728 1.00 96.25 181 ALA A CA 1
ATOM 1404 C C . ALA A 1 181 ? -1.808 2.858 -3.714 1.00 96.25 181 ALA A C 1
ATOM 1406 O O . ALA A 1 181 ? -2.728 2.077 -3.973 1.00 96.25 181 ALA A O 1
ATOM 1407 N N . VAL A 1 182 ? -1.700 4.042 -4.330 1.00 96.00 182 VAL A N 1
ATOM 1408 C CA . VAL A 1 182 ? -2.613 4.466 -5.404 1.00 96.00 182 VAL A CA 1
ATOM 1409 C C . VAL A 1 182 ? -2.507 3.523 -6.603 1.00 96.00 182 VAL A C 1
ATOM 1411 O O . VAL A 1 182 ? -3.536 3.100 -7.130 1.00 96.00 182 VAL A O 1
ATOM 1414 N N . LYS A 1 183 ? -1.286 3.150 -7.009 1.00 96.31 183 LYS A N 1
ATOM 1415 C CA . LYS A 1 183 ? -1.073 2.239 -8.139 1.00 96.31 183 LYS A CA 1
ATOM 1416 C C . LYS A 1 183 ? -1.659 0.852 -7.882 1.00 96.31 183 LYS A C 1
ATOM 1418 O O . LYS A 1 183 ? -2.342 0.333 -8.752 1.00 96.31 183 LYS A O 1
ATOM 1423 N N . VAL A 1 184 ? -1.465 0.292 -6.690 1.00 96.50 184 VAL A N 1
ATOM 1424 C CA . VAL A 1 184 ? -2.031 -1.005 -6.282 1.00 96.50 184 VAL A CA 1
ATOM 1425 C C . VAL A 1 184 ? -3.558 -0.971 -6.272 1.00 96.50 184 VAL A C 1
ATOM 1427 O O 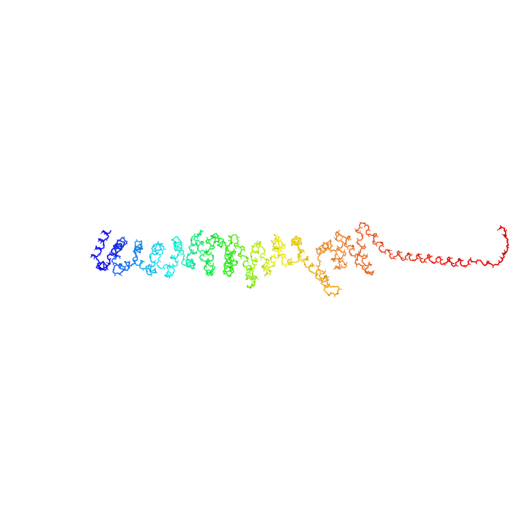. VAL A 1 184 ? -4.197 -1.921 -6.704 1.00 96.50 184 VAL A O 1
ATOM 1430 N N . THR A 1 185 ? -4.162 0.147 -5.861 1.00 95.50 185 THR A N 1
ATOM 1431 C CA . THR A 1 185 ? -5.627 0.304 -5.915 1.00 95.50 185 THR A CA 1
ATOM 1432 C C . THR A 1 185 ? -6.150 0.287 -7.359 1.00 95.50 185 THR A C 1
ATOM 1434 O O . THR A 1 185 ? -7.260 -0.172 -7.615 1.00 95.50 185 THR A O 1
ATOM 1437 N N . GLN A 1 186 ? -5.367 0.798 -8.314 1.00 95.44 186 GLN A N 1
ATOM 1438 C CA . GLN A 1 186 ? -5.719 0.818 -9.740 1.00 95.44 186 GLN A CA 1
ATOM 1439 C C . GLN A 1 186 ? -5.381 -0.491 -10.464 1.00 95.44 186 GLN A C 1
ATOM 1441 O O . GLN A 1 186 ? -6.036 -0.817 -11.452 1.00 95.44 186 GLN A O 1
ATOM 1446 N N . LEU A 1 187 ? -4.349 -1.195 -10.000 1.00 96.12 187 LEU A N 1
ATOM 1447 C CA . LEU A 1 187 ? -3.755 -2.363 -10.642 1.00 96.12 187 LEU A CA 1
ATOM 1448 C C . LEU A 1 187 ? -3.336 -3.399 -9.576 1.00 96.12 187 LEU A C 1
ATOM 1450 O O . LEU A 1 187 ? -2.143 -3.511 -9.277 1.00 96.12 187 LEU A O 1
ATOM 1454 N N . PRO A 1 188 ? -4.288 -4.123 -8.954 1.00 95.94 188 PRO A N 1
ATOM 1455 C CA . PRO A 1 188 ? -3.990 -5.066 -7.873 1.00 95.94 188 PRO A CA 1
ATOM 1456 C C . PRO A 1 188 ? -3.031 -6.191 -8.286 1.00 95.94 188 PRO A C 1
ATOM 1458 O O . PRO A 1 188 ? -2.171 -6.579 -7.500 1.00 95.94 188 PRO A O 1
ATOM 1461 N N . GLU A 1 189 ? -3.096 -6.646 -9.542 1.00 95.88 189 GLU A N 1
ATOM 1462 C CA . GLU A 1 189 ? -2.221 -7.687 -10.103 1.00 95.88 189 GLU A CA 1
ATOM 1463 C C . GLU A 1 189 ? -0.733 -7.302 -10.122 1.00 95.88 189 GLU A C 1
ATOM 1465 O O . GLU A 1 189 ? 0.144 -8.149 -10.295 1.00 95.88 189 GLU A O 1
ATOM 1470 N N . LEU A 1 190 ? -0.421 -6.017 -9.929 1.00 96.50 190 LEU A N 1
ATOM 1471 C CA . LEU A 1 190 ? 0.952 -5.561 -9.754 1.00 96.50 190 LEU A CA 1
ATOM 1472 C C . LEU A 1 190 ? 1.609 -6.234 -8.547 1.00 96.50 190 LEU A C 1
ATOM 1474 O O . LEU A 1 190 ? 2.789 -6.564 -8.604 1.00 96.50 190 LEU A O 1
ATOM 1478 N N . VAL A 1 191 ? 0.856 -6.443 -7.465 1.00 97.38 191 VAL A N 1
ATOM 1479 C CA . VAL A 1 191 ? 1.388 -7.034 -6.234 1.00 97.38 191 VAL A CA 1
ATOM 1480 C C . VAL A 1 191 ? 1.861 -8.461 -6.487 1.00 97.38 191 VAL A C 1
ATOM 1482 O O . VAL A 1 191 ? 3.002 -8.769 -6.156 1.00 97.38 191 VAL A O 1
ATOM 1485 N N . SER A 1 192 ? 1.056 -9.294 -7.155 1.00 96.50 192 SER A N 1
ATOM 1486 C CA . SER A 1 192 ? 1.448 -10.668 -7.488 1.00 96.50 192 SER A CA 1
ATOM 1487 C C . SER A 1 192 ? 2.685 -10.710 -8.389 1.00 96.50 192 SER A C 1
ATOM 1489 O O . SER A 1 192 ? 3.604 -11.483 -8.142 1.00 96.50 192 SER A O 1
ATOM 1491 N N . ILE A 1 193 ? 2.762 -9.826 -9.393 1.00 96.38 193 ILE A N 1
ATOM 1492 C CA . ILE A 1 193 ? 3.909 -9.758 -10.316 1.00 96.38 193 ILE A CA 1
ATOM 1493 C C . ILE A 1 193 ? 5.210 -9.419 -9.577 1.00 96.38 193 ILE A C 1
ATOM 1495 O O . ILE A 1 193 ? 6.258 -9.997 -9.864 1.00 96.38 193 ILE A O 1
ATOM 1499 N N . LEU A 1 194 ? 5.155 -8.470 -8.638 1.00 97.12 194 LEU A N 1
ATOM 1500 C CA . LEU A 1 194 ? 6.324 -8.063 -7.857 1.00 97.12 194 LEU A CA 1
ATOM 1501 C C . LEU A 1 194 ? 6.685 -9.090 -6.776 1.00 97.12 194 LEU A C 1
ATOM 1503 O O . LEU A 1 194 ? 7.866 -9.279 -6.492 1.00 97.12 194 LEU A O 1
ATOM 1507 N N . LEU A 1 195 ? 5.692 -9.760 -6.189 1.00 96.44 195 LEU A N 1
ATOM 1508 C CA . LEU A 1 195 ? 5.892 -10.841 -5.226 1.00 96.44 195 LEU A CA 1
ATOM 1509 C C . LEU A 1 195 ? 6.584 -12.051 -5.876 1.00 96.44 195 LEU A C 1
ATOM 1511 O O . LEU A 1 195 ? 7.490 -12.629 -5.277 1.00 96.44 195 LEU A O 1
ATOM 1515 N N . ASP A 1 196 ? 6.212 -12.391 -7.112 1.00 96.94 196 ASP A N 1
ATOM 1516 C CA . ASP A 1 196 ? 6.785 -13.514 -7.864 1.00 96.94 196 ASP A CA 1
ATOM 1517 C C . ASP A 1 196 ? 8.253 -13.284 -8.285 1.00 96.94 196 ASP A C 1
ATOM 1519 O O . ASP A 1 196 ? 8.950 -14.230 -8.666 1.00 96.94 196 ASP A O 1
ATOM 1523 N N . SER A 1 197 ? 8.751 -12.041 -8.223 1.00 96.75 197 SER A N 1
ATOM 1524 C CA . SER A 1 197 ? 10.113 -11.681 -8.629 1.00 96.75 197 SER A CA 1
ATOM 1525 C C . SER A 1 197 ? 10.734 -10.618 -7.717 1.00 96.75 197 SER A C 1
ATOM 1527 O O . SER A 1 197 ? 10.561 -9.416 -7.916 1.00 96.75 197 SER A O 1
ATOM 1529 N N . GLU A 1 198 ? 11.559 -11.064 -6.763 1.00 95.38 198 GLU A N 1
ATOM 1530 C CA . GLU A 1 198 ? 12.313 -10.181 -5.856 1.00 95.38 198 GLU A CA 1
ATOM 1531 C C . GLU A 1 198 ? 13.172 -9.157 -6.621 1.00 95.38 198 GLU A C 1
ATOM 1533 O O . GLU A 1 198 ? 13.183 -7.971 -6.291 1.00 95.38 198 GLU A O 1
ATOM 1538 N N . GLU A 1 199 ? 13.837 -9.588 -7.698 1.00 96.88 199 GLU A N 1
ATOM 1539 C CA . GLU A 1 199 ? 14.645 -8.708 -8.548 1.00 96.88 199 GLU A CA 1
ATOM 1540 C C . GLU A 1 199 ? 13.802 -7.605 -9.200 1.00 96.88 199 GLU A C 1
ATOM 1542 O O . GLU A 1 199 ? 14.211 -6.442 -9.235 1.00 96.88 199 GLU A O 1
ATOM 1547 N N . LEU A 1 200 ? 12.610 -7.936 -9.709 1.00 96.94 200 LEU A N 1
ATOM 1548 C CA . LEU A 1 200 ? 11.697 -6.927 -10.236 1.00 96.94 200 LEU A CA 1
ATOM 1549 C C . LEU A 1 200 ? 11.196 -5.999 -9.125 1.00 96.94 200 LEU A C 1
ATOM 1551 O O . LEU A 1 200 ? 11.168 -4.789 -9.334 1.00 96.94 200 LEU A O 1
ATOM 1555 N N . GLY A 1 201 ? 10.876 -6.526 -7.941 1.00 96.50 201 GLY A N 1
ATOM 1556 C CA . GLY A 1 201 ? 10.500 -5.733 -6.770 1.00 96.50 201 GLY A CA 1
ATOM 1557 C C . GLY A 1 201 ? 11.547 -4.675 -6.401 1.00 96.50 201 GLY A C 1
ATOM 1558 O O . GLY A 1 201 ? 11.199 -3.513 -6.175 1.00 96.50 201 GLY A O 1
ATOM 1559 N N . GLU A 1 202 ? 12.830 -5.036 -6.398 1.00 96.62 202 GLU A N 1
ATOM 1560 C CA . GLU A 1 202 ? 13.934 -4.110 -6.112 1.00 96.62 202 GLU A CA 1
ATOM 1561 C C . GLU A 1 202 ? 14.149 -3.074 -7.224 1.00 96.62 202 GLU A C 1
ATOM 1563 O O . GLU A 1 202 ? 14.350 -1.888 -6.943 1.00 96.62 202 GLU A O 1
ATOM 1568 N N . ARG A 1 203 ? 14.063 -3.480 -8.497 1.00 97.25 203 ARG A N 1
ATOM 1569 C CA . ARG A 1 203 ? 14.136 -2.541 -9.632 1.00 97.25 203 ARG A CA 1
ATOM 1570 C C . ARG A 1 203 ? 12.956 -1.563 -9.614 1.00 97.25 203 ARG A C 1
ATOM 1572 O O . ARG A 1 203 ? 13.146 -0.356 -9.763 1.00 97.25 203 ARG A O 1
ATOM 1579 N N . PHE A 1 204 ? 11.753 -2.058 -9.339 1.00 97.75 204 PHE A N 1
ATOM 1580 C CA . PHE A 1 204 ? 10.537 -1.254 -9.266 1.00 97.75 204 PHE A CA 1
ATOM 1581 C C . PHE A 1 204 ? 10.551 -0.258 -8.100 1.00 97.75 204 PHE A C 1
ATOM 1583 O O . PHE A 1 204 ? 10.046 0.858 -8.233 1.00 97.75 204 PHE A O 1
ATOM 1590 N N . ARG A 1 205 ? 11.220 -0.588 -6.986 1.00 97.44 205 ARG A N 1
ATOM 1591 C CA . ARG A 1 205 ? 11.440 0.362 -5.885 1.00 97.44 205 ARG A CA 1
ATOM 1592 C C . ARG A 1 205 ? 12.141 1.627 -6.380 1.00 97.44 205 ARG A C 1
ATOM 1594 O O . ARG A 1 205 ? 11.755 2.733 -6.007 1.00 97.44 205 ARG A O 1
ATOM 1601 N N . ARG A 1 206 ? 13.131 1.477 -7.263 1.00 96.88 206 ARG A N 1
ATOM 1602 C CA . ARG A 1 206 ? 13.844 2.615 -7.863 1.00 96.88 206 ARG A CA 1
ATOM 1603 C C . ARG A 1 206 ? 12.950 3.427 -8.791 1.00 96.88 206 ARG A C 1
ATOM 1605 O O . ARG A 1 206 ? 12.993 4.651 -8.735 1.00 96.88 206 ARG A O 1
ATOM 1612 N N . VAL A 1 207 ? 12.078 2.771 -9.566 1.00 97.38 207 VAL A N 1
ATOM 1613 C CA . VAL A 1 207 ? 11.050 3.459 -10.372 1.00 97.38 207 VAL A CA 1
ATOM 1614 C C . VAL A 1 207 ? 10.185 4.352 -9.496 1.00 97.38 207 VAL A C 1
ATOM 1616 O O . VAL A 1 207 ? 9.985 5.519 -9.830 1.00 97.38 207 VAL A O 1
ATOM 1619 N N . LEU A 1 208 ? 9.700 3.823 -8.369 1.00 97.75 208 LEU A N 1
ATOM 1620 C CA . LEU A 1 208 ? 8.875 4.588 -7.443 1.00 97.75 208 LEU A CA 1
ATOM 1621 C C . LEU A 1 208 ? 9.642 5.797 -6.906 1.00 97.75 208 LEU A C 1
ATOM 1623 O O . LEU A 1 208 ? 9.142 6.912 -6.997 1.00 97.75 208 LEU A O 1
ATOM 1627 N N . GLU A 1 209 ? 10.866 5.621 -6.412 1.00 97.00 209 GLU A N 1
ATOM 1628 C CA . GLU A 1 209 ? 11.654 6.741 -5.883 1.00 97.00 209 GLU A CA 1
ATOM 1629 C C . GLU A 1 209 ? 11.968 7.795 -6.956 1.00 97.00 209 GLU A C 1
ATOM 1631 O O . GLU A 1 209 ? 11.769 8.991 -6.721 1.00 97.00 209 GLU A O 1
ATOM 1636 N N . ALA A 1 210 ? 12.365 7.379 -8.159 1.00 95.75 210 ALA A N 1
ATOM 1637 C CA . ALA A 1 210 ? 12.624 8.283 -9.275 1.00 95.75 210 ALA A CA 1
ATOM 1638 C C . ALA A 1 210 ? 11.355 9.044 -9.702 1.00 95.75 210 ALA A C 1
ATOM 1640 O O . ALA A 1 210 ? 11.400 10.254 -9.936 1.00 95.75 210 ALA A O 1
ATOM 1641 N N . ALA A 1 211 ? 10.195 8.384 -9.743 1.00 97.25 211 ALA A N 1
ATOM 1642 C CA . ALA A 1 211 ? 8.925 9.018 -10.099 1.00 97.25 211 ALA A CA 1
ATOM 1643 C C . ALA A 1 211 ? 8.462 10.057 -9.058 1.00 97.25 211 ALA A C 1
ATOM 1645 O O . ALA A 1 211 ? 7.708 10.972 -9.397 1.00 97.25 211 ALA A O 1
ATOM 1646 N N . THR A 1 212 ? 8.954 10.004 -7.811 1.00 96.75 212 THR A N 1
ATOM 1647 C CA . THR A 1 212 ? 8.729 11.101 -6.848 1.00 96.75 212 THR A CA 1
ATOM 1648 C C . THR A 1 212 ? 9.499 12.377 -7.205 1.00 96.75 212 THR A C 1
ATOM 1650 O O . THR A 1 212 ? 9.076 13.470 -6.826 1.00 96.75 212 THR A O 1
ATOM 1653 N N . GLN A 1 213 ? 10.609 12.248 -7.937 1.00 95.62 213 GLN A N 1
ATOM 1654 C CA . GLN A 1 213 ? 11.520 13.343 -8.279 1.00 95.62 213 GLN A CA 1
ATOM 1655 C C . GLN A 1 213 ? 11.229 13.921 -9.669 1.00 95.62 213 GLN A C 1
ATOM 1657 O O . GLN A 1 213 ? 11.323 15.133 -9.869 1.00 95.62 213 GLN A O 1
ATOM 1662 N N . TYR A 1 214 ? 10.843 13.069 -10.623 1.00 95.69 214 TYR A N 1
ATOM 1663 C CA . TYR A 1 214 ? 10.663 13.440 -12.026 1.00 95.69 214 TYR A CA 1
ATOM 1664 C C . TYR A 1 214 ? 9.191 13.330 -12.444 1.00 95.69 214 TYR A C 1
ATOM 1666 O O . TYR A 1 214 ? 8.662 12.242 -12.664 1.00 95.69 214 TYR A O 1
ATOM 1674 N N . SER A 1 215 ? 8.520 14.474 -12.611 1.00 94.44 215 SER A N 1
ATOM 1675 C CA . SER A 1 215 ? 7.081 14.528 -12.924 1.00 94.44 215 SER A CA 1
ATOM 1676 C C . SER A 1 215 ? 6.704 13.833 -14.233 1.00 94.44 215 SER A C 1
ATOM 1678 O O . SER A 1 215 ? 5.608 13.298 -14.348 1.00 94.44 215 SER A O 1
ATOM 1680 N N . GLN A 1 216 ? 7.597 13.846 -15.222 1.00 93.56 216 GLN A N 1
ATOM 1681 C CA . GLN A 1 216 ? 7.354 13.208 -16.512 1.00 93.56 216 GLN A CA 1
ATOM 1682 C C . GLN A 1 216 ? 7.397 11.674 -16.394 1.00 93.56 216 GLN A C 1
ATOM 1684 O O . GLN A 1 216 ? 6.486 11.000 -16.871 1.00 93.56 216 GLN A O 1
ATOM 1689 N N . LEU A 1 217 ? 8.362 11.130 -15.638 1.00 95.88 217 LEU A N 1
ATOM 1690 C CA . LEU A 1 217 ? 8.388 9.707 -15.285 1.00 95.88 217 LEU A CA 1
ATOM 1691 C C . LEU A 1 217 ? 7.123 9.307 -14.522 1.00 95.88 217 LEU A C 1
ATOM 1693 O O . LEU A 1 217 ? 6.561 8.252 -14.796 1.00 95.88 217 LEU A O 1
ATOM 1697 N N . ARG A 1 218 ? 6.637 10.162 -13.614 1.00 96.25 218 ARG A N 1
ATOM 1698 C CA . ARG A 1 218 ? 5.374 9.925 -12.907 1.00 96.25 218 ARG A CA 1
ATOM 1699 C C . ARG A 1 218 ? 4.182 9.792 -13.855 1.00 96.25 218 ARG A C 1
ATOM 1701 O O . ARG A 1 218 ? 3.392 8.876 -13.684 1.00 96.25 218 ARG A O 1
ATOM 1708 N N . ILE A 1 219 ? 4.058 10.655 -14.866 1.00 95.31 219 ILE A N 1
ATOM 1709 C CA . ILE A 1 219 ? 2.977 10.548 -15.863 1.00 95.31 219 ILE A CA 1
ATOM 1710 C C . ILE A 1 219 ? 3.060 9.205 -16.596 1.00 95.31 219 ILE A C 1
ATOM 1712 O O . ILE A 1 219 ? 2.044 8.537 -16.792 1.00 95.31 219 ILE A O 1
ATOM 1716 N N . THR A 1 220 ? 4.262 8.788 -16.986 1.00 95.56 220 THR A N 1
ATOM 1717 C CA . THR A 1 220 ? 4.469 7.503 -17.660 1.00 95.56 220 THR A CA 1
ATOM 1718 C C . THR A 1 220 ? 4.158 6.322 -16.736 1.00 95.56 220 THR A C 1
ATOM 1720 O O . THR A 1 220 ? 3.463 5.395 -17.140 1.00 95.56 220 THR A O 1
ATOM 1723 N N . PHE A 1 221 ? 4.574 6.395 -15.472 1.00 96.38 221 PHE A N 1
ATOM 1724 C CA . PHE A 1 221 ? 4.253 5.419 -14.432 1.00 96.38 221 PHE A CA 1
ATOM 1725 C C . PHE A 1 221 ? 2.743 5.292 -14.183 1.00 96.38 221 PHE A C 1
ATOM 1727 O O . PHE A 1 221 ? 2.214 4.180 -14.131 1.00 96.38 221 PHE A O 1
ATOM 1734 N N . ASP A 1 222 ? 2.029 6.413 -14.068 1.00 95.75 222 ASP A N 1
ATOM 1735 C CA . ASP A 1 222 ? 0.585 6.426 -13.820 1.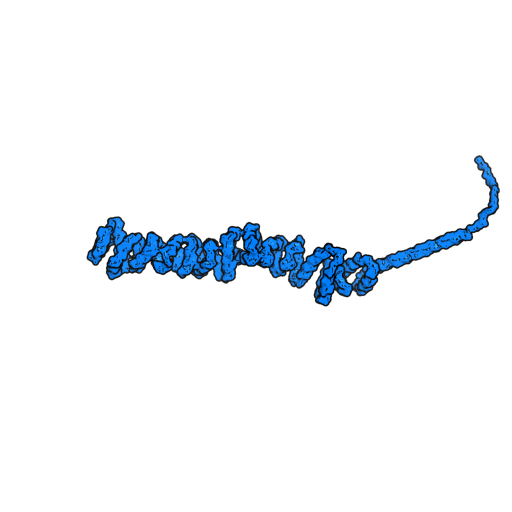00 95.75 222 ASP A CA 1
ATOM 1736 C C . ASP A 1 222 ? -0.169 5.723 -14.968 1.00 95.75 222 ASP A C 1
ATOM 1738 O O . ASP A 1 222 ? -1.104 4.962 -14.717 1.00 95.75 222 ASP A O 1
ATOM 1742 N N . ASN A 1 223 ? 0.306 5.874 -16.210 1.00 95.50 223 ASN A N 1
ATOM 1743 C CA . ASN A 1 223 ? -0.287 5.257 -17.403 1.00 95.50 223 ASN A CA 1
ATOM 1744 C C . ASN A 1 223 ? 0.189 3.820 -17.699 1.00 95.50 223 ASN A C 1
ATOM 1746 O O . ASN A 1 223 ? -0.435 3.141 -18.515 1.00 95.50 223 ASN A O 1
ATOM 1750 N N . ALA A 1 224 ? 1.271 3.353 -17.070 1.00 95.50 224 ALA A N 1
ATOM 1751 C CA . ALA A 1 224 ? 1.822 2.017 -17.298 1.00 95.50 224 ALA A CA 1
ATOM 1752 C C . ALA A 1 224 ? 0.836 0.921 -16.857 1.00 95.50 224 ALA A C 1
ATOM 1754 O O . ALA A 1 224 ? 0.290 0.981 -15.752 1.00 95.50 224 ALA A O 1
ATOM 1755 N N . ASN A 1 225 ? 0.618 -0.095 -17.690 1.00 95.44 225 ASN A N 1
ATOM 1756 C CA . ASN A 1 225 ? -0.111 -1.300 -17.282 1.00 95.44 225 ASN A CA 1
ATOM 1757 C C . ASN A 1 225 ? 0.858 -2.347 -16.702 1.00 95.44 225 ASN A C 1
ATOM 1759 O O . ASN A 1 225 ? 2.070 -2.148 -16.705 1.00 95.44 225 ASN A O 1
ATOM 1763 N N . ALA A 1 226 ? 0.333 -3.476 -16.222 1.00 92.88 226 ALA A N 1
ATOM 1764 C CA . ALA A 1 226 ? 1.125 -4.538 -15.600 1.00 92.88 226 ALA A CA 1
ATOM 1765 C C . ALA A 1 226 ? 2.270 -5.070 -16.488 1.00 92.88 226 ALA A C 1
ATOM 1767 O O . ALA A 1 226 ? 3.362 -5.337 -15.992 1.00 92.88 226 ALA A O 1
ATOM 1768 N N . ASN A 1 227 ? 2.057 -5.159 -17.806 1.00 92.81 227 ASN A N 1
ATOM 1769 C CA . ASN A 1 227 ? 3.061 -5.658 -18.751 1.00 92.81 227 ASN A CA 1
ATOM 1770 C C . ASN A 1 227 ? 4.193 -4.654 -19.007 1.00 92.81 227 ASN A C 1
ATOM 1772 O O . ASN A 1 227 ? 5.265 -5.044 -19.465 1.00 92.81 227 ASN A O 1
ATOM 1776 N N . ASP A 1 228 ? 3.972 -3.370 -18.721 1.00 95.62 228 ASP A N 1
ATOM 1777 C CA . ASP A 1 228 ? 4.981 -2.330 -18.928 1.00 95.62 228 ASP A CA 1
ATOM 1778 C C . ASP A 1 228 ? 5.984 -2.266 -17.765 1.00 95.62 228 ASP A C 1
ATOM 1780 O O . ASP A 1 228 ? 7.047 -1.670 -17.911 1.00 95.62 228 ASP A O 1
ATOM 1784 N N . ILE A 1 229 ? 5.667 -2.870 -16.613 1.00 95.50 229 ILE A N 1
ATOM 1785 C CA . ILE A 1 229 ? 6.395 -2.683 -15.349 1.00 95.50 229 ILE A CA 1
ATOM 1786 C C . ILE A 1 229 ? 7.825 -3.208 -15.410 1.00 95.50 229 ILE A C 1
ATOM 1788 O O . ILE A 1 229 ? 8.734 -2.507 -14.967 1.00 95.50 229 ILE A O 1
ATOM 1792 N N . ASP A 1 230 ? 8.048 -4.397 -15.972 1.00 96.88 230 ASP A N 1
ATOM 1793 C CA . ASP A 1 230 ? 9.399 -4.965 -16.100 1.00 96.88 230 ASP A CA 1
ATOM 1794 C C . ASP A 1 230 ? 10.278 -4.087 -16.995 1.00 96.88 230 ASP A C 1
ATOM 1796 O O . ASP A 1 230 ? 11.348 -3.630 -16.594 1.00 96.88 230 ASP A O 1
ATOM 1800 N N . LYS A 1 231 ? 9.749 -3.722 -18.164 1.00 96.94 231 LYS A N 1
ATOM 1801 C CA . LYS A 1 231 ? 10.431 -2.857 -19.125 1.00 96.94 231 LYS A CA 1
ATOM 1802 C C . LYS A 1 231 ? 10.710 -1.458 -18.566 1.00 96.94 231 LYS A C 1
ATOM 1804 O O . LYS A 1 231 ? 11.800 -0.922 -18.758 1.00 96.94 231 LYS A O 1
ATOM 1809 N N . LEU A 1 232 ? 9.735 -0.862 -17.879 1.00 97.19 232 LEU A N 1
ATOM 1810 C CA . LEU A 1 232 ? 9.871 0.432 -17.211 1.00 97.19 232 LEU A CA 1
ATOM 1811 C C . LEU A 1 232 ? 10.967 0.375 -16.142 1.00 97.19 232 LEU A C 1
ATOM 1813 O O . LEU A 1 232 ? 11.815 1.266 -16.078 1.00 97.19 232 LEU A O 1
ATOM 1817 N N . SER A 1 233 ? 10.955 -0.688 -15.337 1.00 97.50 233 SER A N 1
ATOM 1818 C CA . SER A 1 233 ? 11.927 -0.914 -14.270 1.00 97.50 233 SER A CA 1
ATOM 1819 C C . SER A 1 233 ? 13.337 -1.058 -14.820 1.00 97.50 233 SER A C 1
ATOM 1821 O O . SER A 1 233 ? 14.250 -0.406 -14.316 1.00 97.50 233 SER A O 1
ATOM 1823 N N . ASP A 1 234 ? 13.511 -1.808 -15.905 1.00 97.50 234 ASP A N 1
ATOM 1824 C CA . ASP A 1 234 ? 14.811 -1.937 -16.555 1.00 97.50 234 ASP A CA 1
ATOM 1825 C C . ASP A 1 234 ? 15.340 -0.634 -17.123 1.00 97.50 234 ASP A C 1
ATOM 1827 O O . ASP A 1 234 ? 16.508 -0.304 -16.912 1.00 97.50 234 ASP A O 1
ATOM 1831 N N . LEU A 1 235 ? 14.498 0.137 -17.810 1.00 97.75 235 LEU A N 1
ATOM 1832 C CA . LEU A 1 235 ? 14.956 1.390 -18.393 1.00 97.75 235 LEU A CA 1
ATOM 1833 C C . LEU A 1 235 ? 15.402 2.382 -17.314 1.00 97.75 235 LEU A C 1
ATOM 1835 O O . LEU A 1 235 ? 16.443 3.021 -17.469 1.00 97.75 235 LEU A O 1
ATOM 1839 N N . VAL A 1 236 ? 14.645 2.501 -16.217 1.00 97.25 236 VAL A N 1
ATOM 1840 C CA . VAL A 1 236 ? 15.017 3.382 -15.098 1.00 97.25 236 VAL A CA 1
ATOM 1841 C C . VAL A 1 236 ? 16.324 2.918 -14.462 1.00 97.25 236 VAL A C 1
ATOM 1843 O O . VAL A 1 236 ? 17.222 3.733 -14.260 1.00 97.25 236 VAL A O 1
ATOM 1846 N N . VAL A 1 237 ? 16.475 1.617 -14.213 1.00 97.19 237 VAL A N 1
ATOM 1847 C CA . VAL A 1 237 ? 17.695 1.046 -13.630 1.00 97.19 237 VAL A CA 1
ATOM 1848 C C . VAL A 1 237 ? 18.903 1.295 -14.530 1.00 97.19 237 VAL A C 1
ATOM 1850 O O . VAL A 1 237 ? 19.934 1.752 -14.040 1.00 97.19 237 VAL A O 1
ATOM 1853 N N . VAL A 1 238 ? 18.801 1.037 -15.835 1.00 97.25 238 VAL A N 1
ATOM 1854 C CA . VAL A 1 238 ? 19.892 1.303 -16.787 1.00 97.25 238 VAL A CA 1
ATOM 1855 C C . VAL A 1 238 ? 20.230 2.794 -16.812 1.00 97.25 238 VAL A C 1
ATOM 1857 O O . VAL A 1 238 ? 21.402 3.161 -16.730 1.00 97.25 238 VAL A O 1
ATOM 1860 N N . ALA A 1 239 ? 19.223 3.667 -16.862 1.00 96.75 239 ALA A N 1
ATOM 1861 C CA . ALA A 1 239 ? 19.434 5.108 -16.888 1.00 96.75 239 ALA A CA 1
ATOM 1862 C C . ALA A 1 239 ? 20.130 5.624 -15.617 1.00 96.75 239 ALA A C 1
ATOM 1864 O O . ALA A 1 239 ? 21.074 6.404 -15.726 1.00 96.75 239 ALA A O 1
ATOM 1865 N N . GLU A 1 240 ? 19.718 5.175 -14.428 1.00 96.25 240 GLU A N 1
ATOM 1866 C CA . GLU A 1 240 ? 20.336 5.575 -13.155 1.00 96.25 240 GLU A CA 1
ATOM 1867 C C . GLU A 1 240 ? 21.794 5.124 -13.024 1.00 96.25 240 GLU A C 1
ATOM 1869 O O . GLU A 1 240 ? 22.606 5.844 -12.443 1.00 96.25 240 GLU A O 1
ATOM 1874 N N . HIS A 1 241 ? 22.141 3.943 -13.545 1.00 96.69 241 HIS A N 1
ATOM 1875 C CA . HIS A 1 241 ? 23.513 3.438 -13.469 1.00 96.69 241 HIS A CA 1
ATOM 1876 C C . HIS A 1 241 ? 24.444 4.084 -14.497 1.00 96.69 241 HIS A C 1
ATOM 1878 O O . HIS A 1 241 ? 25.635 4.236 -14.219 1.00 96.69 241 HIS A O 1
ATOM 1884 N N . THR A 1 242 ? 23.933 4.446 -15.677 1.00 95.94 242 THR A N 1
ATOM 1885 C CA . THR A 1 242 ? 24.783 4.917 -16.778 1.00 95.94 242 THR A CA 1
ATOM 1886 C C . THR A 1 242 ? 24.829 6.443 -16.896 1.00 95.94 242 THR A C 1
ATOM 1888 O O . THR A 1 242 ? 25.857 7.002 -17.284 1.00 95.94 242 THR A O 1
ATOM 1891 N N . LEU A 1 243 ? 23.745 7.156 -16.576 1.00 96.19 243 LEU A N 1
ATOM 1892 C CA . LEU A 1 243 ? 23.672 8.606 -16.764 1.00 96.19 243 LEU A CA 1
ATOM 1893 C C . LEU A 1 243 ? 24.155 9.365 -15.523 1.00 96.19 243 LEU A C 1
ATOM 1895 O O . LEU A 1 243 ? 23.846 9.020 -14.386 1.00 96.19 243 LEU A O 1
ATOM 1899 N N . SER A 1 244 ? 24.872 10.473 -15.736 1.00 95.00 244 SER A N 1
ATOM 1900 C CA . SER A 1 244 ? 25.140 11.428 -14.655 1.00 95.00 244 SER A CA 1
ATOM 1901 C C . SER A 1 244 ? 23.835 12.073 -14.174 1.00 95.00 244 SER A C 1
ATOM 1903 O O . SER A 1 244 ? 22.886 12.188 -14.945 1.00 95.00 244 SER A O 1
ATOM 1905 N N . ALA A 1 245 ? 23.791 12.574 -12.936 1.00 93.31 245 ALA A N 1
ATOM 1906 C CA . ALA A 1 245 ? 22.581 13.187 -12.371 1.00 93.31 245 ALA A CA 1
ATOM 1907 C C . ALA A 1 245 ? 21.980 14.308 -13.251 1.00 93.31 245 ALA A C 1
ATOM 1909 O O . ALA A 1 245 ? 20.765 14.391 -13.412 1.00 93.31 245 ALA A O 1
ATOM 1910 N N . GLU A 1 246 ? 22.826 15.140 -13.871 1.00 93.75 246 GLU A N 1
ATOM 1911 C CA . GLU A 1 246 ? 22.386 16.194 -14.799 1.00 93.75 246 GLU A CA 1
ATOM 1912 C C . GLU A 1 246 ? 21.751 15.611 -16.072 1.00 93.75 246 GLU A C 1
ATOM 1914 O O . GLU A 1 246 ? 20.689 16.060 -16.507 1.00 93.75 246 GLU A O 1
ATOM 1919 N N . ARG A 1 247 ? 22.366 14.568 -16.647 1.00 95.25 247 ARG A N 1
ATOM 1920 C CA . ARG A 1 247 ? 21.835 13.885 -17.834 1.00 95.25 247 ARG A CA 1
ATOM 1921 C C . ARG A 1 247 ? 20.573 13.093 -17.524 1.00 95.25 247 ARG A C 1
ATOM 1923 O O . ARG A 1 247 ? 19.676 13.076 -18.356 1.00 95.25 247 ARG A O 1
ATOM 1930 N N . LEU A 1 248 ? 20.483 12.483 -16.346 1.00 95.25 248 LEU A N 1
ATOM 1931 C CA . LEU A 1 248 ? 19.313 11.734 -15.897 1.00 95.25 248 LEU A CA 1
ATOM 1932 C C . LEU A 1 248 ? 18.084 12.647 -15.797 1.00 95.25 248 LEU A C 1
ATOM 1934 O O . LEU A 1 248 ? 17.025 12.323 -16.330 1.00 95.25 248 LEU A O 1
ATOM 1938 N N . ALA A 1 249 ? 18.241 13.836 -15.206 1.00 93.75 249 ALA A N 1
ATOM 1939 C CA . ALA A 1 249 ? 17.176 14.833 -15.178 1.00 93.75 249 ALA A CA 1
ATOM 1940 C C . ALA A 1 249 ? 16.765 15.269 -16.597 1.00 93.75 249 ALA A C 1
ATOM 1942 O O . ALA A 1 249 ? 15.576 15.312 -16.915 1.00 93.75 249 ALA A O 1
ATOM 1943 N N . GLY A 1 250 ? 17.739 15.541 -17.475 1.00 95.00 250 GLY A N 1
ATOM 1944 C CA . GLY A 1 250 ? 17.476 15.870 -18.879 1.00 95.00 250 GLY A CA 1
ATOM 1945 C C . GLY A 1 250 ? 16.764 14.747 -19.643 1.00 95.00 250 GLY A C 1
ATOM 1946 O O . GLY A 1 250 ? 15.866 15.020 -20.439 1.00 95.00 250 GLY A O 1
ATOM 1947 N N . PHE A 1 251 ? 17.109 13.491 -19.367 1.00 96.00 251 PHE A N 1
ATOM 1948 C CA . PHE A 1 251 ? 16.531 12.307 -20.000 1.00 96.00 251 PHE A CA 1
ATOM 1949 C C . PHE A 1 251 ? 15.031 12.173 -19.713 1.00 96.00 251 PHE A C 1
ATOM 1951 O O . PHE A 1 251 ? 14.246 11.994 -20.645 1.00 96.00 251 PHE A O 1
ATOM 1958 N N . PHE A 1 252 ? 14.617 12.361 -18.456 1.00 94.44 252 PHE A N 1
ATOM 1959 C CA . PHE A 1 252 ? 13.200 12.327 -18.089 1.00 94.44 252 PHE A CA 1
ATOM 1960 C C . PHE A 1 252 ? 12.419 13.560 -18.562 1.00 94.44 252 PHE A C 1
ATOM 1962 O O . PHE A 1 252 ? 11.228 13.451 -18.812 1.00 94.44 252 PHE A O 1
ATOM 1969 N N . ILE A 1 253 ? 13.045 14.735 -18.697 1.00 92.06 253 ILE A N 1
ATOM 1970 C CA . ILE A 1 253 ? 12.335 15.977 -19.070 1.00 92.06 253 ILE A CA 1
ATOM 1971 C C . ILE A 1 253 ? 12.198 16.145 -20.593 1.00 92.06 253 ILE A C 1
ATOM 1973 O O . ILE A 1 253 ? 11.237 16.746 -21.067 1.00 92.06 253 ILE A O 1
ATOM 1977 N N . SER A 1 254 ? 13.155 15.642 -21.373 1.00 92.62 254 SER A N 1
ATOM 1978 C CA . SER A 1 254 ? 13.255 15.910 -22.817 1.00 92.62 254 SER A CA 1
ATOM 1979 C C . SER A 1 254 ? 12.310 15.088 -23.703 1.00 92.62 254 SER A C 1
ATOM 1981 O O . SER A 1 254 ? 12.301 15.289 -24.916 1.00 92.62 254 SER A O 1
ATOM 1983 N N . GLY A 1 255 ? 11.538 14.156 -23.134 1.00 92.88 255 GLY A N 1
ATOM 1984 C CA . GLY A 1 255 ? 10.721 13.197 -23.891 1.00 92.88 255 GLY A CA 1
ATOM 1985 C C . GLY A 1 255 ? 11.516 12.021 -24.474 1.00 92.88 255 GLY A C 1
ATOM 1986 O O . GLY A 1 255 ? 10.945 11.128 -25.098 1.00 92.88 255 GLY A O 1
ATOM 1987 N N . GLN A 1 256 ? 12.842 11.999 -24.283 1.00 95.62 256 GLN A N 1
ATOM 1988 C CA . GLN A 1 256 ? 13.699 10.893 -24.719 1.00 95.62 256 GLN A CA 1
ATOM 1989 C C . GLN A 1 256 ? 13.361 9.594 -23.985 1.00 95.62 256 GLN A C 1
ATOM 1991 O O . GLN A 1 256 ? 13.459 8.520 -24.576 1.00 95.62 256 GLN A O 1
ATOM 1996 N N . PHE A 1 257 ? 12.938 9.688 -22.722 1.00 96.50 257 PHE A N 1
ATOM 1997 C CA . PHE A 1 257 ? 12.515 8.536 -21.937 1.00 96.50 257 PHE A CA 1
ATOM 1998 C C . PHE A 1 257 ? 11.374 7.770 -22.607 1.00 96.50 257 PHE A C 1
ATOM 2000 O O . PHE A 1 257 ? 11.494 6.567 -22.806 1.00 96.50 257 PHE A O 1
ATOM 2007 N N . GLU A 1 258 ? 10.307 8.451 -23.019 1.00 96.12 258 GLU A N 1
ATOM 2008 C CA . GLU A 1 258 ? 9.150 7.835 -23.672 1.00 96.12 258 GLU A CA 1
ATOM 2009 C C . GLU A 1 258 ? 9.513 7.230 -25.031 1.00 96.12 258 GLU A C 1
ATOM 2011 O O . GLU A 1 258 ? 9.032 6.148 -25.370 1.00 96.12 258 GLU A O 1
ATOM 2016 N N . ILE A 1 259 ? 10.387 7.902 -25.792 1.00 96.50 259 ILE A N 1
ATOM 2017 C CA . ILE A 1 259 ? 10.880 7.389 -27.077 1.00 96.50 259 ILE A CA 1
ATOM 2018 C C . ILE A 1 259 ? 11.633 6.075 -26.854 1.00 96.50 259 ILE A C 1
ATOM 2020 O O . ILE A 1 259 ? 11.331 5.086 -27.518 1.00 96.50 259 ILE A O 1
ATOM 2024 N N . ILE A 1 260 ? 12.571 6.038 -25.901 1.00 97.00 260 ILE A N 1
ATOM 2025 C CA . ILE A 1 260 ? 13.346 4.826 -25.610 1.00 97.00 260 ILE A CA 1
ATOM 2026 C C . ILE A 1 260 ? 12.459 3.746 -24.983 1.00 97.00 260 ILE A C 1
ATOM 2028 O O . ILE A 1 260 ? 12.566 2.584 -25.364 1.00 97.00 260 ILE A O 1
ATOM 2032 N N . LEU A 1 261 ? 11.528 4.104 -24.097 1.00 97.06 261 LEU A N 1
ATOM 2033 C CA . LEU A 1 261 ? 10.583 3.163 -23.496 1.00 97.06 261 LEU A CA 1
ATOM 2034 C C . LEU A 1 261 ? 9.690 2.489 -24.546 1.00 97.06 261 LEU A C 1
ATOM 2036 O O . LEU A 1 261 ? 9.256 1.359 -24.335 1.00 97.06 261 LEU A O 1
ATOM 2040 N N . ALA A 1 262 ? 9.434 3.122 -25.693 1.00 96.62 262 ALA A N 1
ATOM 2041 C CA . ALA A 1 262 ? 8.704 2.503 -26.798 1.00 96.62 262 ALA A CA 1
ATOM 2042 C C . ALA A 1 262 ? 9.533 1.445 -27.562 1.00 96.62 262 ALA A C 1
ATOM 2044 O O . ALA A 1 262 ? 8.954 0.554 -28.186 1.00 96.62 262 ALA A O 1
ATOM 2045 N N . LEU A 1 263 ? 10.868 1.481 -27.482 1.00 97.00 263 LEU A N 1
ATOM 2046 C CA . LEU A 1 263 ? 11.765 0.539 -28.167 1.00 97.00 263 LEU A CA 1
ATOM 2047 C C . LEU A 1 263 ? 11.792 -0.836 -27.483 1.00 97.00 263 LEU A C 1
ATOM 2049 O O . LEU A 1 263 ? 11.495 -0.929 -26.298 1.00 97.00 263 LEU A O 1
ATOM 2053 N N . PRO A 1 264 ? 12.149 -1.929 -28.175 1.00 97.00 264 PRO A N 1
ATOM 2054 C CA . PRO A 1 264 ? 12.353 -3.233 -27.539 1.00 97.00 264 PRO A CA 1
ATOM 2055 C C . PRO A 1 264 ? 13.389 -3.174 -26.404 1.00 97.00 264 PRO A C 1
ATOM 2057 O O . PRO A 1 264 ? 14.378 -2.459 -26.511 1.00 97.00 264 PRO A O 1
ATOM 2060 N N . GLN A 1 265 ? 13.195 -3.961 -25.341 1.00 96.38 265 GLN A N 1
ATOM 2061 C CA . GLN A 1 265 ? 14.048 -3.968 -24.136 1.00 96.38 265 GLN A CA 1
ATOM 2062 C C . GLN A 1 265 ? 15.526 -4.266 -24.444 1.00 96.38 265 GLN A C 1
ATOM 2064 O O . GLN A 1 265 ? 16.415 -3.740 -23.781 1.00 96.38 265 GLN A O 1
ATOM 2069 N N . SER A 1 266 ? 15.815 -5.027 -25.510 1.00 95.81 266 SER A N 1
ATOM 2070 C CA . SER A 1 266 ? 17.186 -5.255 -25.985 1.00 95.81 266 SER A CA 1
ATOM 2071 C C . SER A 1 266 ? 17.915 -3.957 -26.350 1.00 95.81 266 SER A C 1
ATOM 2073 O O . SER A 1 266 ? 19.113 -3.851 -26.094 1.00 95.81 266 SER A O 1
ATOM 2075 N N . ALA A 1 267 ? 17.210 -2.932 -26.843 1.00 97.25 267 ALA A N 1
ATOM 2076 C CA . ALA A 1 267 ? 17.795 -1.633 -27.176 1.00 97.25 267 ALA A CA 1
ATOM 2077 C C . ALA A 1 267 ? 18.375 -0.900 -25.952 1.00 97.25 267 ALA A C 1
ATOM 2079 O O . ALA A 1 267 ? 19.243 -0.041 -26.108 1.00 97.25 267 ALA A O 1
ATOM 2080 N N . PHE A 1 268 ? 17.968 -1.252 -24.725 1.00 97.75 268 PHE A N 1
ATOM 2081 C CA . PHE A 1 268 ? 18.518 -0.645 -23.509 1.00 97.75 268 PHE A CA 1
ATOM 2082 C C . PHE A 1 268 ? 20.002 -0.979 -23.311 1.00 97.75 268 PHE A C 1
ATOM 2084 O O . PHE A 1 268 ? 20.716 -0.211 -22.668 1.00 97.75 268 PHE A O 1
ATOM 2091 N N . LYS A 1 269 ? 20.512 -2.056 -23.931 1.00 96.44 269 LYS A N 1
ATOM 2092 C CA . LYS A 1 269 ? 21.953 -2.356 -23.964 1.00 96.44 269 LYS A CA 1
ATOM 2093 C C . LYS A 1 269 ? 22.766 -1.242 -24.629 1.00 96.44 269 LYS A C 1
ATOM 2095 O O . LYS A 1 269 ? 23.844 -0.904 -24.148 1.00 96.44 269 LYS A O 1
ATOM 2100 N N . ILE A 1 270 ? 22.213 -0.623 -25.676 1.00 97.12 270 ILE A N 1
ATOM 2101 C CA . ILE A 1 270 ? 22.843 0.509 -26.368 1.00 97.12 270 ILE A CA 1
ATOM 2102 C C . ILE A 1 270 ? 22.948 1.700 -25.411 1.00 97.12 270 ILE A C 1
ATOM 2104 O O . ILE A 1 270 ? 23.997 2.333 -25.352 1.00 97.12 270 ILE A O 1
ATOM 2108 N N . LEU A 1 271 ? 21.902 1.971 -24.614 1.00 97.44 271 LEU A N 1
ATOM 2109 C CA . LEU A 1 271 ? 21.937 3.025 -23.592 1.00 97.44 271 LEU A CA 1
ATOM 2110 C C . LEU A 1 271 ? 22.986 2.726 -22.522 1.00 97.44 271 LEU A C 1
ATOM 2112 O O . LEU A 1 271 ? 23.748 3.614 -22.148 1.00 97.44 271 LEU A O 1
ATOM 2116 N N . SER A 1 272 ? 23.011 1.479 -22.044 1.00 96.69 272 SER A N 1
ATOM 2117 C CA . SER A 1 272 ? 23.938 1.020 -21.011 1.00 96.69 272 SER A CA 1
ATOM 2118 C C . SER A 1 272 ? 25.396 1.215 -21.426 1.00 96.69 272 SER A C 1
ATOM 2120 O O . SER A 1 272 ? 26.209 1.642 -20.608 1.00 96.69 272 SER A O 1
ATOM 2122 N N . TRP A 1 273 ? 25.706 0.969 -22.702 1.00 96.56 273 TRP A N 1
ATOM 2123 C CA . TRP A 1 273 ? 27.028 1.198 -23.275 1.00 96.56 273 TRP A CA 1
ATOM 2124 C C . TRP A 1 273 ? 27.323 2.677 -23.550 1.00 96.56 273 TRP A C 1
ATOM 2126 O O . TRP A 1 273 ? 28.361 3.181 -23.127 1.00 96.56 273 TRP A O 1
ATOM 2136 N N . SER A 1 274 ? 26.430 3.382 -24.251 1.00 95.88 274 SER A N 1
ATOM 2137 C CA . SER A 1 274 ? 26.726 4.728 -24.756 1.00 95.88 274 SER A CA 1
ATOM 2138 C C . SER A 1 274 ? 26.694 5.799 -23.665 1.00 95.88 274 SER A C 1
ATOM 2140 O O . SER A 1 274 ? 27.330 6.847 -23.798 1.00 95.88 274 SER A O 1
ATOM 2142 N N . GLY A 1 275 ? 25.886 5.600 -22.616 1.00 96.19 275 GLY A N 1
ATOM 2143 C CA . GLY A 1 275 ? 25.567 6.642 -21.635 1.00 96.19 275 GLY A CA 1
ATOM 2144 C C . GLY A 1 275 ? 24.999 7.920 -22.253 1.00 96.19 275 GLY A C 1
ATOM 2145 O O . GLY A 1 275 ? 25.117 9.011 -21.677 1.00 96.19 275 GLY A O 1
ATOM 2146 N N . ASN A 1 276 ? 24.414 7.794 -23.447 1.00 96.69 276 ASN A N 1
ATOM 2147 C CA . ASN A 1 276 ? 23.841 8.887 -24.207 1.00 96.69 276 ASN A CA 1
ATOM 2148 C C . ASN A 1 276 ? 22.526 8.442 -24.876 1.00 96.69 276 ASN A C 1
ATOM 2150 O O . ASN A 1 276 ? 22.562 7.720 -25.876 1.00 96.69 276 ASN A O 1
ATOM 2154 N N . PRO A 1 277 ? 21.365 8.906 -24.377 1.00 97.12 277 PRO A N 1
ATOM 2155 C CA . PRO A 1 277 ? 20.064 8.594 -24.965 1.00 97.12 277 PRO A CA 1
ATOM 2156 C C . PRO A 1 277 ? 19.944 8.968 -26.447 1.00 97.12 277 PRO A C 1
ATOM 2158 O O . PRO A 1 277 ? 19.255 8.273 -27.188 1.00 97.12 277 PRO A O 1
ATOM 2161 N N . ALA A 1 278 ? 20.639 10.020 -26.901 1.00 96.69 278 ALA A N 1
ATOM 2162 C CA . ALA A 1 278 ? 20.606 10.440 -28.303 1.00 96.69 278 ALA A CA 1
ATOM 2163 C C . ALA A 1 278 ? 21.133 9.346 -29.245 1.00 96.69 278 ALA A C 1
ATOM 2165 O O . ALA A 1 278 ? 20.503 9.069 -30.257 1.00 96.69 278 ALA A O 1
ATOM 2166 N N . VAL A 1 279 ? 22.203 8.645 -28.853 1.00 96.44 279 VAL A N 1
ATOM 2167 C CA . VAL A 1 279 ? 22.794 7.551 -29.646 1.00 96.44 279 VAL A CA 1
ATOM 2168 C C . VAL A 1 279 ? 21.802 6.397 -29.819 1.00 96.44 279 VAL A C 1
ATOM 2170 O O . VAL A 1 279 ? 21.722 5.791 -30.882 1.00 96.44 279 VAL A O 1
ATOM 2173 N N . VAL A 1 280 ? 21.000 6.100 -28.792 1.00 97.56 280 VAL A N 1
ATOM 2174 C CA . VAL A 1 280 ? 19.961 5.057 -28.866 1.00 97.56 280 VAL A CA 1
ATOM 2175 C C . VAL A 1 280 ? 18.857 5.457 -29.843 1.00 97.56 280 VAL A C 1
ATOM 2177 O O . VAL A 1 280 ? 18.379 4.624 -30.609 1.00 97.56 280 VAL A O 1
ATOM 2180 N N . ILE A 1 281 ? 18.460 6.732 -29.821 1.00 97.56 281 ILE A N 1
ATOM 2181 C CA . ILE A 1 281 ? 17.434 7.280 -30.713 1.00 97.56 281 ILE A CA 1
ATOM 2182 C C . ILE A 1 281 ? 17.935 7.285 -32.161 1.00 97.56 281 ILE A C 1
ATOM 2184 O O . ILE A 1 281 ? 17.213 6.834 -33.041 1.00 97.56 281 ILE A O 1
ATOM 2188 N N . GLU A 1 282 ? 19.180 7.691 -32.405 1.00 97.00 282 GLU A N 1
ATOM 2189 C CA . GLU A 1 282 ? 19.807 7.644 -33.734 1.00 97.00 282 GLU A CA 1
ATOM 2190 C C . GLU A 1 282 ? 19.867 6.209 -34.281 1.00 97.00 282 GLU A C 1
ATOM 2192 O O . GLU A 1 282 ? 19.472 5.956 -35.422 1.00 97.00 282 GLU A O 1
ATOM 2197 N N . TRP A 1 283 ? 20.263 5.239 -33.446 1.00 96.94 283 TRP A N 1
ATOM 2198 C CA . TRP A 1 283 ? 20.200 3.818 -33.800 1.00 96.94 283 TRP A CA 1
ATOM 2199 C C . TRP A 1 283 ? 18.775 3.354 -34.117 1.00 96.94 283 TRP A C 1
ATOM 2201 O O . TRP A 1 283 ? 18.573 2.595 -35.066 1.00 96.94 283 TRP A O 1
ATOM 2211 N N . ALA A 1 284 ? 17.779 3.807 -33.355 1.00 97.31 284 ALA A N 1
ATOM 2212 C CA . ALA A 1 284 ? 16.378 3.468 -33.589 1.00 97.31 284 ALA A CA 1
ATOM 2213 C C . ALA A 1 284 ? 15.832 4.060 -34.891 1.00 97.31 284 ALA A C 1
ATOM 2215 O O . ALA A 1 284 ? 15.105 3.374 -35.611 1.00 97.31 284 ALA A O 1
ATOM 2216 N N . GLU A 1 285 ? 16.191 5.299 -35.217 1.00 97.19 285 GLU A N 1
ATOM 2217 C CA . GLU A 1 285 ? 15.793 5.962 -36.460 1.00 97.19 285 GLU A CA 1
ATOM 2218 C C . GLU A 1 285 ? 16.416 5.284 -37.687 1.00 97.19 285 GLU A C 1
ATOM 2220 O O . GLU A 1 285 ? 15.724 5.058 -38.683 1.00 97.19 285 GLU A O 1
ATOM 2225 N N . LEU A 1 286 ? 17.694 4.898 -37.601 1.00 96.44 286 LEU A N 1
ATOM 2226 C CA . LEU A 1 286 ? 18.404 4.203 -38.674 1.00 96.44 286 LEU A CA 1
ATOM 2227 C C . LEU A 1 286 ? 17.901 2.761 -38.868 1.00 96.44 286 LEU A C 1
ATOM 2229 O O . LEU A 1 286 ? 17.576 2.353 -39.987 1.00 96.44 286 LEU A O 1
ATOM 2233 N N . ALA A 1 287 ? 17.846 1.980 -37.787 1.00 95.56 287 ALA A N 1
ATOM 2234 C CA . ALA A 1 287 ? 17.566 0.545 -37.842 1.00 95.56 287 ALA A CA 1
ATOM 2235 C C . ALA A 1 287 ? 16.064 0.225 -37.902 1.00 95.56 287 ALA A C 1
ATOM 2237 O O . ALA A 1 287 ? 15.650 -0.813 -38.436 1.00 95.56 287 ALA A O 1
ATOM 2238 N N . GLY A 1 288 ? 15.216 1.094 -37.346 1.00 95.38 288 GLY A N 1
ATOM 2239 C CA . GLY A 1 288 ? 13.801 0.811 -37.138 1.00 95.38 288 GLY A CA 1
ATOM 2240 C C . GLY A 1 288 ? 13.613 -0.524 -36.393 1.00 95.38 288 GLY A C 1
ATOM 2241 O O . GLY A 1 288 ? 14.229 -0.737 -35.350 1.00 95.38 288 GLY A O 1
ATOM 2242 N N . PRO A 1 289 ? 12.818 -1.475 -36.924 1.00 95.12 289 PRO A N 1
ATOM 2243 C CA . PRO A 1 289 ? 12.645 -2.795 -36.309 1.00 95.12 289 PRO A CA 1
ATOM 2244 C C . PRO A 1 289 ? 13.938 -3.610 -36.134 1.00 95.12 289 PRO A C 1
ATOM 2246 O O . PRO A 1 289 ? 13.981 -4.487 -35.274 1.00 95.12 289 PRO A O 1
ATOM 2249 N N . ALA A 1 290 ? 14.985 -3.339 -36.923 1.00 95.44 290 ALA A N 1
ATOM 2250 C CA . ALA A 1 290 ? 16.252 -4.067 -36.846 1.00 95.44 290 ALA A CA 1
ATOM 2251 C C . ALA A 1 290 ? 17.105 -3.676 -35.624 1.00 95.44 290 ALA A C 1
ATOM 2253 O O . ALA A 1 290 ? 18.125 -4.313 -35.378 1.00 95.44 290 ALA A O 1
ATOM 2254 N N . ILE A 1 291 ? 16.683 -2.693 -34.813 1.00 96.69 291 ILE A N 1
ATOM 2255 C CA . ILE A 1 291 ? 17.399 -2.307 -33.585 1.00 96.69 291 ILE A CA 1
ATOM 2256 C C . ILE A 1 291 ? 17.593 -3.486 -32.619 1.00 96.69 291 ILE A C 1
ATOM 2258 O O . ILE A 1 291 ? 18.588 -3.540 -31.904 1.00 96.69 291 ILE A O 1
ATOM 2262 N N . VAL A 1 292 ? 16.680 -4.465 -32.633 1.00 95.69 292 VAL A N 1
ATOM 2263 C CA . VAL A 1 292 ? 16.830 -5.702 -31.853 1.00 95.69 292 VAL A CA 1
ATOM 2264 C C . VAL A 1 292 ? 18.083 -6.457 -32.282 1.00 95.69 292 VAL A C 1
ATOM 2266 O O . VAL A 1 292 ? 18.877 -6.822 -31.427 1.00 95.69 292 VAL A O 1
ATOM 2269 N N . GLN A 1 293 ? 18.293 -6.622 -33.591 1.00 93.88 293 GLN A N 1
ATOM 2270 C CA . GLN A 1 293 ? 19.475 -7.297 -34.127 1.00 93.88 293 GLN A CA 1
ATOM 2271 C C . GLN A 1 293 ? 20.737 -6.493 -33.826 1.00 93.88 293 GLN A C 1
ATOM 2273 O O . GLN A 1 293 ? 21.694 -7.067 -33.333 1.00 93.88 293 GLN A O 1
ATOM 2278 N N . VAL A 1 294 ? 20.710 -5.166 -34.007 1.00 94.31 294 VAL A N 1
ATOM 2279 C CA . VAL A 1 294 ? 21.833 -4.282 -33.630 1.00 94.31 294 VAL A CA 1
ATOM 2280 C C . VAL A 1 294 ? 22.240 -4.497 -32.169 1.00 94.31 294 VAL A C 1
ATOM 2282 O O . VAL A 1 294 ? 23.429 -4.586 -31.864 1.00 94.31 294 VAL A O 1
ATOM 2285 N N . ALA A 1 295 ? 21.260 -4.592 -31.267 1.00 94.19 295 ALA A N 1
ATOM 2286 C CA . ALA A 1 295 ? 21.503 -4.786 -29.845 1.00 94.19 295 ALA A CA 1
ATOM 2287 C C . ALA A 1 295 ? 21.916 -6.223 -29.475 1.00 94.19 295 ALA A C 1
ATOM 2289 O O . ALA A 1 295 ? 22.700 -6.417 -28.549 1.00 94.19 295 ALA A O 1
ATOM 2290 N N . GLU A 1 296 ? 21.382 -7.236 -30.159 1.00 92.75 296 GLU A N 1
ATOM 2291 C CA . GLU A 1 296 ? 21.703 -8.649 -29.921 1.00 92.75 296 GLU A CA 1
ATOM 2292 C C . GLU A 1 296 ? 23.075 -9.035 -30.466 1.00 92.75 296 GLU A C 1
ATOM 2294 O O . GLU A 1 296 ? 23.785 -9.802 -29.821 1.00 92.75 296 GLU A O 1
ATOM 2299 N N . THR A 1 297 ? 23.459 -8.484 -31.617 1.00 92.19 297 THR A N 1
ATOM 2300 C CA . THR A 1 297 ? 24.766 -8.723 -32.234 1.00 92.19 297 THR A CA 1
ATOM 2301 C C . THR A 1 297 ? 25.838 -7.746 -31.754 1.00 92.19 297 THR A C 1
ATOM 2303 O O . THR A 1 297 ? 26.946 -7.766 -32.279 1.00 92.19 297 THR A O 1
ATOM 2306 N N . GLU A 1 298 ? 25.493 -6.854 -30.822 1.00 93.88 298 GLU A N 1
ATOM 2307 C CA . GLU A 1 298 ? 26.381 -5.836 -30.250 1.00 93.88 298 GLU A CA 1
ATOM 2308 C C . GLU A 1 298 ? 27.081 -4.955 -31.300 1.00 93.88 298 GLU A C 1
ATOM 2310 O O . GLU A 1 298 ? 28.168 -4.433 -31.070 1.00 93.88 298 GLU A O 1
ATOM 2315 N N . LEU A 1 299 ? 26.438 -4.734 -32.455 1.00 91.06 299 LEU A N 1
ATOM 2316 C CA . LEU A 1 299 ? 27.012 -3.956 -33.561 1.00 91.06 299 LEU A CA 1
ATOM 2317 C C . LEU A 1 299 ? 27.384 -2.527 -33.129 1.00 91.06 299 LEU A C 1
ATOM 2319 O O . LEU A 1 299 ? 28.348 -1.947 -33.623 1.00 91.06 299 LEU A O 1
ATOM 2323 N N . TYR A 1 300 ? 26.637 -1.985 -32.171 1.00 92.94 300 TYR A N 1
ATOM 2324 C CA . TYR A 1 300 ? 26.875 -0.670 -31.585 1.00 92.94 300 TYR A CA 1
ATOM 2325 C C . TYR A 1 300 ? 28.222 -0.551 -30.849 1.00 92.94 300 TYR A C 1
ATOM 2327 O O . TYR A 1 300 ? 28.656 0.564 -30.594 1.00 92.94 300 TYR A O 1
ATOM 2335 N N . LEU A 1 301 ? 28.885 -1.660 -30.492 1.00 92.25 301 LEU A N 1
ATOM 2336 C CA . LEU A 1 301 ? 30.230 -1.632 -29.903 1.00 92.25 301 LEU A CA 1
ATOM 2337 C C . LEU A 1 301 ? 31.318 -1.347 -30.946 1.00 92.25 301 LEU A C 1
ATOM 2339 O O . LEU A 1 301 ? 32.380 -0.839 -30.597 1.00 92.25 301 LEU A O 1
ATOM 2343 N N . GLU A 1 302 ? 31.056 -1.691 -32.208 1.00 90.00 302 GLU A N 1
ATOM 2344 C CA . GLU A 1 302 ? 32.031 -1.643 -33.302 1.00 90.00 302 GLU A CA 1
ATOM 2345 C C . GLU A 1 302 ? 31.811 -0.441 -34.229 1.00 90.00 302 GLU A C 1
ATOM 2347 O O . GLU A 1 302 ? 32.733 -0.017 -34.924 1.00 90.00 302 GLU A O 1
ATOM 2352 N N . ALA A 1 303 ? 30.600 0.121 -34.259 1.00 90.44 303 ALA A N 1
ATOM 2353 C CA . ALA A 1 303 ? 30.261 1.257 -35.107 1.00 90.44 303 ALA A CA 1
ATOM 2354 C C . ALA A 1 303 ? 29.317 2.249 -34.422 1.00 90.44 303 ALA A C 1
ATOM 2356 O O . ALA A 1 303 ? 28.503 1.883 -33.580 1.00 90.44 303 ALA A O 1
ATOM 2357 N N . GLU A 1 304 ? 29.394 3.508 -34.849 1.00 92.38 304 GLU A N 1
ATOM 2358 C CA . GLU A 1 304 ? 28.407 4.546 -34.572 1.00 92.38 304 GLU A CA 1
ATOM 2359 C C . GLU A 1 304 ? 27.338 4.580 -35.688 1.00 92.38 304 GLU A C 1
ATOM 2361 O O . GLU A 1 304 ? 27.591 4.102 -36.802 1.00 92.38 304 GLU A O 1
ATOM 2366 N N . PRO A 1 305 ? 26.129 5.116 -35.423 1.00 91.38 305 PRO A N 1
ATOM 2367 C CA . PRO A 1 305 ? 25.066 5.207 -36.427 1.00 91.38 305 PRO A CA 1
ATOM 2368 C C . PRO A 1 305 ? 25.484 5.929 -37.718 1.00 91.38 305 PRO A C 1
ATOM 2370 O O . PRO A 1 305 ? 25.037 5.564 -38.804 1.00 91.38 305 PRO A O 1
ATOM 2373 N N . ASP A 1 306 ? 26.352 6.938 -37.621 1.00 92.19 306 ASP A N 1
ATOM 2374 C CA . ASP A 1 306 ? 26.806 7.773 -38.739 1.00 92.19 306 ASP A CA 1
ATOM 2375 C C . ASP A 1 306 ? 27.784 7.061 -39.694 1.00 92.19 306 ASP A C 1
ATOM 2377 O O . ASP A 1 306 ? 27.974 7.501 -40.835 1.00 92.19 306 ASP A O 1
ATOM 2381 N N . HIS A 1 307 ? 28.342 5.915 -39.289 1.00 90.75 307 HIS A N 1
ATOM 2382 C CA . HIS A 1 307 ? 29.097 5.039 -40.182 1.00 90.75 307 HIS A CA 1
ATOM 2383 C C . HIS A 1 307 ? 28.223 4.442 -41.295 1.00 90.75 307 HIS A C 1
ATOM 2385 O O . HIS A 1 307 ? 28.748 4.092 -42.357 1.00 90.75 307 HIS A O 1
ATOM 2391 N N . PHE A 1 308 ? 26.902 4.375 -41.100 1.00 90.94 308 PHE A N 1
ATOM 2392 C CA . PHE A 1 308 ? 25.948 3.845 -42.072 1.00 90.94 308 PHE A CA 1
ATOM 2393 C C . PHE A 1 308 ? 25.224 4.987 -42.785 1.00 90.94 308 PHE A C 1
ATOM 2395 O O . PHE A 1 308 ? 24.558 5.816 -42.170 1.00 90.94 308 PHE A O 1
ATOM 2402 N N . ARG A 1 309 ? 25.299 5.030 -44.121 1.00 87.69 309 ARG A N 1
ATOM 2403 C CA . ARG A 1 309 ? 24.672 6.128 -44.884 1.00 87.69 309 ARG A CA 1
ATOM 2404 C C . ARG A 1 309 ? 23.155 6.011 -44.918 1.00 87.69 309 ARG A C 1
ATOM 2406 O O . ARG A 1 309 ? 22.459 6.998 -45.148 1.00 87.69 309 ARG A O 1
ATOM 2413 N N . ASN A 1 310 ? 22.653 4.788 -44.814 1.00 93.00 310 ASN A N 1
ATOM 2414 C CA . ASN A 1 310 ? 21.242 4.453 -44.867 1.00 93.00 310 ASN A CA 1
ATOM 2415 C C . ASN A 1 310 ? 21.022 3.046 -44.288 1.00 93.00 310 ASN A C 1
ATOM 2417 O O . ASN A 1 310 ? 21.963 2.317 -43.973 1.00 93.00 310 ASN A O 1
ATOM 2421 N N . ARG A 1 311 ? 19.753 2.654 -44.198 1.00 92.81 311 ARG A N 1
ATOM 2422 C CA . ARG A 1 311 ? 19.340 1.347 -43.688 1.00 92.81 311 ARG A CA 1
ATOM 2423 C C . ARG A 1 311 ? 19.847 0.152 -44.509 1.00 92.81 311 ARG A C 1
ATOM 2425 O O . ARG A 1 311 ? 20.090 -0.895 -43.930 1.00 92.81 311 ARG A O 1
ATOM 2432 N N . GLU A 1 312 ? 20.028 0.284 -45.823 1.00 92.88 312 GLU A N 1
ATOM 2433 C CA . GLU A 1 312 ? 20.535 -0.812 -46.667 1.00 92.88 312 GLU A CA 1
ATOM 2434 C C . GLU A 1 312 ? 21.986 -1.167 -46.311 1.00 92.88 312 GLU A C 1
ATOM 2436 O O . GLU A 1 312 ? 22.348 -2.343 -46.287 1.00 92.88 312 GLU A O 1
ATOM 2441 N N . ASP A 1 313 ? 22.806 -0.160 -45.997 1.00 91.50 313 ASP A N 1
ATOM 2442 C CA . ASP A 1 313 ? 24.184 -0.368 -45.541 1.00 91.50 313 ASP A CA 1
ATOM 2443 C C . ASP A 1 313 ? 24.207 -1.081 -44.179 1.00 91.50 313 ASP A C 1
ATOM 2445 O O . ASP A 1 313 ? 24.994 -2.008 -43.976 1.00 91.50 313 ASP A O 1
ATOM 2449 N N . LEU A 1 314 ? 23.295 -0.704 -43.275 1.00 92.56 314 LEU A N 1
ATOM 2450 C CA . LEU A 1 314 ? 23.122 -1.378 -41.990 1.00 92.56 314 LEU A CA 1
ATOM 2451 C C . LEU A 1 314 ? 22.659 -2.832 -42.161 1.00 92.56 314 LEU A C 1
ATOM 2453 O O . LEU A 1 314 ? 23.231 -3.722 -41.542 1.00 92.56 314 LEU A O 1
ATOM 2457 N N . ASP A 1 315 ? 21.667 -3.097 -43.012 1.00 92.19 315 ASP A N 1
ATOM 2458 C CA . ASP A 1 315 ? 21.160 -4.454 -43.250 1.00 92.19 315 ASP A CA 1
ATOM 2459 C C . ASP A 1 315 ? 22.260 -5.363 -43.839 1.00 92.19 315 ASP A C 1
ATOM 2461 O O . ASP A 1 315 ? 22.379 -6.532 -43.461 1.00 92.19 315 ASP A O 1
ATOM 2465 N N . LYS A 1 316 ? 23.122 -4.822 -44.716 1.00 90.06 316 LYS A N 1
ATOM 2466 C CA . LYS A 1 316 ? 24.314 -5.532 -45.214 1.00 90.06 316 LYS A CA 1
ATOM 2467 C C . LYS A 1 316 ? 25.283 -5.848 -44.084 1.00 90.06 316 LYS A C 1
ATOM 2469 O O . LYS A 1 316 ? 25.726 -6.991 -43.991 1.00 90.06 316 LYS A O 1
ATOM 2474 N N . ALA A 1 317 ? 25.584 -4.882 -43.220 1.00 88.00 317 ALA A N 1
ATOM 2475 C CA . ALA A 1 317 ? 26.433 -5.124 -42.062 1.00 88.00 317 ALA A CA 1
ATOM 2476 C C . ALA A 1 317 ? 25.819 -6.189 -41.143 1.00 88.00 317 ALA A C 1
ATOM 2478 O O . ALA A 1 317 ? 26.474 -7.183 -40.864 1.00 88.00 317 ALA A O 1
ATOM 2479 N N . LEU A 1 318 ? 24.541 -6.077 -40.775 1.00 88.69 318 LEU A N 1
ATOM 2480 C CA . LEU A 1 318 ? 23.843 -7.069 -39.950 1.00 88.69 318 LEU A CA 1
ATOM 2481 C C . LEU A 1 318 ? 23.899 -8.484 -40.549 1.00 88.69 318 LEU A C 1
ATOM 2483 O O . LEU A 1 318 ? 24.126 -9.445 -39.817 1.00 88.69 318 LEU A O 1
ATOM 2487 N N . SER A 1 319 ? 23.797 -8.623 -41.877 1.00 87.00 319 SER A N 1
ATOM 2488 C CA . SER A 1 319 ? 23.936 -9.923 -42.557 1.00 87.00 319 SER A CA 1
ATOM 2489 C C . SER A 1 319 ? 25.336 -10.544 -42.453 1.00 87.00 319 SER A C 1
ATOM 2491 O O . SER A 1 319 ? 25.495 -11.750 -42.632 1.00 87.00 319 SER A O 1
ATOM 2493 N N . LEU A 1 320 ? 26.344 -9.725 -42.155 1.00 84.56 320 LEU A N 1
ATOM 2494 C CA . LEU A 1 320 ? 27.740 -10.122 -42.032 1.00 84.56 320 LEU A CA 1
ATOM 2495 C C . LEU A 1 320 ? 28.165 -10.340 -40.572 1.00 84.56 320 LEU A C 1
ATOM 2497 O O . LEU A 1 320 ? 29.228 -10.917 -40.367 1.00 84.56 320 LEU A O 1
ATOM 2501 N N . VAL A 1 321 ? 27.382 -9.940 -39.556 1.00 75.81 321 VAL A N 1
ATOM 2502 C CA . VAL A 1 321 ? 27.813 -10.036 -38.138 1.00 75.81 321 VAL A CA 1
ATOM 2503 C C . VAL A 1 321 ? 27.952 -11.487 -37.671 1.00 75.81 321 VAL A C 1
ATOM 2505 O O . VAL A 1 321 ? 28.804 -11.792 -36.843 1.00 75.81 321 VAL A O 1
ATOM 2508 N N . ASP A 1 322 ? 27.182 -12.409 -38.254 1.00 65.50 322 ASP A N 1
ATOM 2509 C CA . ASP A 1 322 ? 27.301 -13.851 -37.971 1.00 65.50 322 ASP A CA 1
ATOM 2510 C C . ASP A 1 322 ? 28.582 -14.472 -38.571 1.00 65.50 322 ASP A C 1
ATOM 2512 O O . ASP A 1 322 ? 28.972 -15.604 -38.284 1.00 65.50 322 ASP A O 1
ATOM 2516 N N . THR A 1 323 ? 29.296 -13.712 -39.400 1.00 54.69 323 THR A N 1
ATOM 2517 C CA . THR A 1 323 ? 30.622 -14.072 -39.892 1.00 54.69 323 THR A CA 1
ATOM 2518 C C . THR A 1 323 ? 31.648 -13.268 -39.100 1.00 54.69 323 THR A C 1
ATOM 2520 O O . THR A 1 323 ? 31.500 -12.062 -38.931 1.00 54.69 323 THR A O 1
ATOM 2523 N N . LYS A 1 324 ? 32.744 -13.884 -38.639 1.00 56.94 324 LYS A N 1
ATOM 2524 C CA . LYS A 1 324 ? 33.877 -13.198 -37.963 1.00 56.94 324 LYS A CA 1
ATOM 2525 C C . LYS A 1 324 ? 34.489 -12.012 -38.756 1.00 56.94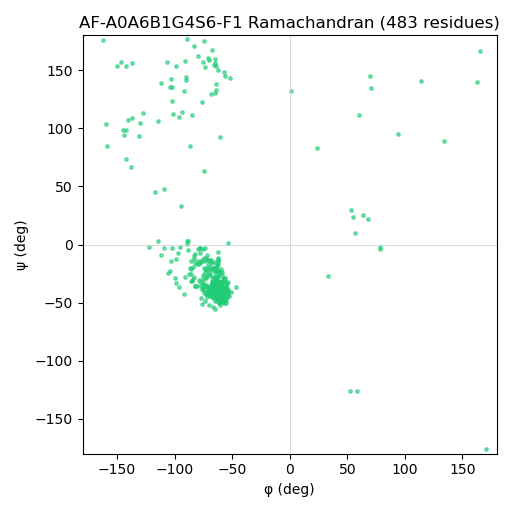 324 LYS A C 1
ATOM 2527 O O . LYS A 1 324 ? 35.470 -11.418 -38.326 1.00 56.94 324 LYS A O 1
ATOM 2532 N N . SER A 1 325 ? 33.945 -11.696 -39.926 1.00 57.56 325 SER A N 1
ATOM 2533 C CA . SER A 1 325 ? 34.364 -10.706 -40.908 1.00 57.56 325 SER A CA 1
ATOM 2534 C C . SER A 1 325 ? 33.974 -9.262 -40.569 1.00 57.56 325 SER A C 1
ATOM 2536 O O . SER A 1 325 ? 34.542 -8.344 -41.158 1.00 57.56 325 SER A O 1
ATOM 2538 N N . LEU A 1 326 ? 33.035 -9.023 -39.646 1.00 57.22 326 LEU A N 1
ATOM 2539 C CA . LEU A 1 326 ? 32.496 -7.674 -39.451 1.00 57.22 326 LEU A CA 1
ATOM 2540 C C . LEU A 1 326 ? 33.469 -6.692 -38.782 1.00 57.22 326 LEU A C 1
ATOM 2542 O O . LEU A 1 326 ? 33.657 -5.581 -39.278 1.00 57.22 326 LEU A O 1
ATOM 2546 N N . THR A 1 327 ? 34.145 -7.127 -37.713 1.00 55.62 327 THR A N 1
ATOM 2547 C CA . THR A 1 327 ? 35.193 -6.343 -37.034 1.00 55.62 327 THR A CA 1
ATOM 2548 C C . THR A 1 327 ? 36.305 -5.958 -38.013 1.00 55.62 327 THR A C 1
ATOM 2550 O O . THR A 1 327 ? 36.823 -4.846 -37.974 1.00 55.62 327 THR A O 1
ATOM 2553 N N . TRP A 1 328 ? 36.634 -6.856 -38.948 1.00 60.41 328 TRP A N 1
ATOM 2554 C CA . TRP A 1 328 ? 37.640 -6.605 -39.979 1.00 60.41 328 TRP A CA 1
ATOM 2555 C C . TRP A 1 328 ? 37.181 -5.557 -41.005 1.00 60.41 328 TRP A C 1
ATOM 2557 O O . TRP A 1 328 ? 37.944 -4.648 -41.323 1.00 60.41 328 TRP A O 1
ATOM 2567 N N . LEU A 1 329 ? 35.936 -5.634 -41.495 1.00 58.72 329 LEU A N 1
ATOM 2568 C CA . LEU A 1 329 ? 35.408 -4.715 -42.514 1.00 58.72 329 LEU A CA 1
ATOM 2569 C C . LEU A 1 329 ? 35.233 -3.279 -42.002 1.00 58.72 329 LEU A C 1
ATOM 2571 O O . LEU A 1 329 ? 35.604 -2.338 -42.705 1.00 58.72 329 LEU A O 1
ATOM 2575 N N . ILE A 1 330 ? 34.719 -3.102 -40.781 1.00 60.38 330 ILE A N 1
ATOM 2576 C CA . ILE A 1 330 ? 34.503 -1.767 -40.200 1.00 60.38 330 ILE A CA 1
ATOM 2577 C C . ILE A 1 330 ? 35.844 -1.067 -39.939 1.00 60.38 330 ILE A C 1
ATOM 2579 O O . ILE A 1 330 ? 36.018 0.099 -40.302 1.00 60.38 330 ILE A O 1
ATOM 2583 N N . GLN A 1 331 ? 36.830 -1.792 -39.396 1.00 62.97 331 GLN A N 1
ATOM 2584 C CA . GLN A 1 331 ? 38.176 -1.254 -39.174 1.00 62.97 331 GLN A CA 1
ATOM 2585 C C . GLN A 1 331 ? 38.878 -0.869 -40.485 1.00 62.97 331 GLN A C 1
ATOM 2587 O O . GLN A 1 331 ? 39.614 0.121 -40.516 1.00 62.97 331 GLN A O 1
ATOM 2592 N N . LEU A 1 332 ? 38.647 -1.615 -41.571 1.00 56.75 332 LEU A N 1
ATOM 2593 C CA . LEU A 1 332 ? 39.221 -1.304 -42.880 1.00 56.75 332 LEU A CA 1
ATOM 2594 C C . LEU A 1 332 ? 38.593 -0.059 -43.513 1.00 56.75 332 LEU A C 1
ATOM 2596 O O . LEU A 1 332 ? 39.319 0.767 -44.060 1.00 56.75 332 LEU A O 1
ATOM 2600 N N . GLU A 1 333 ? 37.268 0.104 -43.442 1.00 53.72 333 GLU A N 1
ATOM 2601 C CA . GLU A 1 333 ? 36.596 1.252 -44.065 1.00 53.72 333 GLU A CA 1
ATOM 2602 C C . GLU A 1 333 ? 36.888 2.566 -43.324 1.00 53.72 333 GLU A C 1
ATOM 2604 O O . GLU A 1 333 ? 37.119 3.593 -43.968 1.00 53.72 333 GLU A O 1
ATOM 2609 N N . ALA A 1 334 ? 36.944 2.542 -41.987 1.00 54.16 334 ALA A N 1
ATOM 2610 C CA . ALA A 1 334 ? 37.328 3.706 -41.186 1.00 54.16 334 ALA A CA 1
ATOM 2611 C C . ALA A 1 334 ? 38.762 4.163 -41.515 1.00 54.16 334 ALA A C 1
ATOM 2613 O O . ALA A 1 334 ? 38.986 5.335 -41.825 1.00 54.16 334 ALA A O 1
ATOM 2614 N N . LYS A 1 335 ? 39.715 3.221 -41.578 1.00 49.19 335 LYS A N 1
ATOM 2615 C CA . LYS A 1 335 ? 41.103 3.515 -41.971 1.00 49.19 335 LYS A CA 1
ATOM 2616 C C . LYS A 1 335 ? 41.238 3.956 -43.425 1.00 49.19 335 LYS A C 1
ATOM 2618 O O . LYS A 1 335 ? 42.043 4.840 -43.717 1.00 49.19 335 LYS A O 1
ATOM 2623 N N . ALA A 1 336 ? 40.442 3.393 -44.334 1.00 49.66 336 ALA A N 1
ATOM 2624 C CA . ALA A 1 336 ? 40.401 3.819 -45.731 1.00 49.66 336 ALA A CA 1
ATOM 2625 C C . ALA A 1 336 ? 39.853 5.250 -45.878 1.00 49.66 336 ALA A C 1
ATOM 2627 O O . ALA A 1 336 ? 40.312 5.996 -46.737 1.00 49.66 336 ALA A O 1
ATOM 2628 N N . LYS A 1 337 ? 38.901 5.675 -45.035 1.00 48.28 337 LYS A N 1
ATOM 2629 C CA . LYS A 1 337 ? 38.408 7.064 -45.018 1.00 48.28 337 LYS A CA 1
ATOM 2630 C C . LYS A 1 337 ? 39.447 8.046 -44.469 1.00 48.28 337 LYS A C 1
ATOM 2632 O O . LYS A 1 337 ? 39.568 9.136 -45.026 1.00 48.28 337 LYS A O 1
ATOM 2637 N N . GLU A 1 338 ? 40.223 7.668 -43.451 1.00 48.91 338 GLU A N 1
ATOM 2638 C CA . GLU A 1 338 ? 41.316 8.503 -42.920 1.00 48.91 338 GLU A CA 1
ATOM 2639 C C . GLU A 1 338 ? 42.472 8.685 -43.920 1.00 48.91 338 GLU A C 1
ATOM 2641 O O . GLU A 1 338 ? 43.040 9.770 -44.027 1.00 48.91 338 GLU A O 1
ATOM 2646 N N . THR A 1 339 ? 42.790 7.662 -44.717 1.00 45.94 339 THR A N 1
ATOM 2647 C CA . THR A 1 339 ? 43.934 7.686 -45.651 1.00 45.94 339 THR A CA 1
ATOM 2648 C C . THR A 1 339 ? 43.666 8.388 -46.987 1.00 45.94 339 THR A C 1
ATOM 2650 O O . THR A 1 339 ? 44.603 8.650 -47.743 1.00 45.94 339 THR A O 1
ATOM 2653 N N . VAL A 1 340 ? 42.422 8.778 -47.294 1.00 38.94 340 VAL A N 1
ATOM 2654 C CA . VAL A 1 340 ? 42.076 9.404 -48.590 1.00 38.94 340 VAL A CA 1
ATOM 2655 C C . VAL A 1 340 ? 42.561 10.862 -48.732 1.00 38.94 340 VAL A C 1
ATOM 2657 O O . VAL A 1 340 ? 42.488 11.422 -49.825 1.00 38.94 340 VAL A O 1
ATOM 2660 N N . PHE A 1 341 ? 43.173 11.470 -47.708 1.00 36.28 341 PHE A N 1
ATOM 2661 C CA . PHE A 1 341 ? 43.782 12.804 -47.828 1.00 36.28 341 PHE A CA 1
ATOM 2662 C C . PHE A 1 341 ? 45.149 12.946 -47.136 1.00 36.28 341 PHE A C 1
ATOM 2664 O O . PHE A 1 341 ? 45.316 13.756 -46.233 1.00 36.28 341 PHE A O 1
ATOM 2671 N N . SER A 1 342 ? 46.174 12.245 -47.626 1.00 34.09 342 SER A N 1
ATOM 2672 C CA . SER A 1 342 ? 47.559 12.743 -47.562 1.00 34.09 342 SER A CA 1
ATOM 2673 C C . SER A 1 342 ? 48.432 12.033 -48.597 1.00 34.09 342 SER A C 1
ATOM 2675 O O . SER A 1 342 ? 48.818 10.880 -48.435 1.00 34.09 342 SER A O 1
ATOM 2677 N N . LEU A 1 343 ? 48.743 12.725 -49.693 1.00 37.47 343 LEU A N 1
ATOM 2678 C CA . LEU A 1 343 ? 49.667 12.259 -50.735 1.00 37.47 343 LEU A CA 1
ATOM 2679 C C . LEU A 1 343 ? 51.098 12.776 -50.495 1.00 37.47 343 LEU A C 1
ATOM 2681 O O . LEU A 1 343 ? 51.839 13.019 -51.444 1.00 37.47 343 LEU A O 1
ATOM 2685 N N . GLU A 1 344 ? 51.502 12.927 -49.232 1.00 37.38 344 GLU A N 1
ATOM 2686 C CA . GLU A 1 344 ? 52.891 13.193 -48.851 1.00 37.38 344 GLU A CA 1
ATOM 2687 C C . GLU A 1 344 ? 53.324 12.225 -47.740 1.00 37.38 344 GLU A C 1
ATOM 2689 O O . GLU A 1 344 ? 53.093 12.459 -46.562 1.00 37.38 344 GLU A O 1
ATOM 2694 N N . ALA A 1 345 ? 53.929 11.112 -48.173 1.00 47.72 345 ALA A N 1
ATOM 2695 C CA . ALA A 1 345 ? 54.786 10.183 -47.426 1.00 47.72 345 ALA A CA 1
ATOM 2696 C C . ALA A 1 345 ? 54.610 10.149 -45.890 1.00 47.72 345 ALA A C 1
ATOM 2698 O O . ALA A 1 345 ? 55.414 10.725 -45.157 1.00 47.72 345 ALA A O 1
ATOM 2699 N N . ASP A 1 346 ? 53.619 9.392 -45.416 1.00 35.75 346 ASP A N 1
ATOM 2700 C CA . ASP A 1 346 ? 53.423 9.114 -43.990 1.00 35.75 346 ASP A CA 1
ATOM 2701 C C . ASP A 1 346 ? 54.151 7.809 -43.569 1.00 35.75 346 ASP A C 1
ATOM 2703 O O . ASP A 1 346 ? 54.014 6.786 -44.254 1.00 35.75 346 ASP A O 1
ATOM 2707 N N . PRO A 1 347 ? 54.934 7.781 -42.469 1.00 39.28 347 PRO A N 1
ATOM 2708 C CA . PRO A 1 347 ? 55.578 6.567 -41.953 1.00 39.28 347 PRO A CA 1
ATOM 2709 C C . PRO A 1 347 ? 54.620 5.446 -41.507 1.00 39.28 347 PRO A C 1
ATOM 2711 O O . PRO A 1 347 ? 55.083 4.348 -41.196 1.00 39.28 347 PRO A O 1
ATOM 2714 N N . GLU A 1 348 ? 53.306 5.672 -41.485 1.00 39.34 348 GLU A N 1
ATOM 2715 C CA . GLU A 1 348 ? 52.306 4.694 -41.030 1.00 39.34 348 GLU A CA 1
ATOM 2716 C C . GLU A 1 348 ? 51.960 3.586 -42.047 1.00 39.34 348 GLU A C 1
ATOM 2718 O O . GLU A 1 348 ? 51.369 2.570 -41.672 1.00 39.34 348 GLU A O 1
ATOM 2723 N N . ILE A 1 349 ? 52.454 3.659 -43.293 1.00 40.41 349 ILE A N 1
ATOM 2724 C CA . ILE A 1 349 ? 52.379 2.541 -44.267 1.00 40.41 349 ILE A CA 1
ATOM 2725 C C . ILE A 1 349 ? 53.162 1.293 -43.778 1.00 40.41 349 ILE A C 1
ATOM 2727 O O . ILE A 1 349 ? 52.946 0.174 -44.248 1.00 40.41 349 ILE A O 1
ATOM 2731 N N . LEU A 1 350 ? 54.020 1.430 -42.759 1.00 38.44 350 LEU A N 1
ATOM 2732 C CA . LEU A 1 350 ? 54.687 0.305 -42.087 1.00 38.44 350 LEU A CA 1
ATOM 2733 C C . LEU A 1 350 ? 53.729 -0.644 -41.345 1.00 38.44 350 LEU A C 1
ATOM 2735 O O . LEU A 1 350 ? 54.098 -1.795 -41.103 1.00 38.44 350 LEU A O 1
ATOM 2739 N N . TRP A 1 351 ? 52.512 -0.212 -40.998 1.00 39.81 351 TRP A N 1
ATOM 2740 C CA . TRP A 1 351 ? 51.594 -1.025 -40.193 1.00 39.81 351 TRP A CA 1
ATOM 2741 C C . TRP A 1 351 ? 51.053 -2.252 -40.951 1.00 39.81 351 TRP A C 1
ATOM 2743 O O . TRP A 1 351 ? 51.053 -3.357 -40.403 1.00 39.81 351 TRP A O 1
ATOM 2753 N N . LEU A 1 352 ? 50.717 -2.111 -42.240 1.00 37.38 352 LEU A N 1
ATOM 2754 C CA . LEU A 1 352 ? 50.347 -3.248 -43.102 1.00 37.38 352 LEU A CA 1
ATOM 2755 C C . LEU A 1 352 ? 51.535 -4.189 -43.350 1.00 37.38 352 LEU A C 1
ATOM 2757 O O . LEU A 1 352 ? 51.373 -5.407 -43.413 1.00 37.38 352 LEU A O 1
ATOM 2761 N N . HIS A 1 353 ? 52.751 -3.643 -43.402 1.00 38.78 353 HIS A N 1
ATOM 2762 C CA . HIS A 1 353 ? 53.971 -4.429 -43.566 1.00 38.78 353 HIS A CA 1
ATOM 2763 C C . HIS A 1 353 ? 54.260 -5.315 -42.337 1.00 38.78 353 HIS A C 1
ATOM 2765 O O . HIS A 1 353 ? 54.747 -6.434 -42.503 1.00 38.78 353 HIS A O 1
ATOM 2771 N N . GLY A 1 354 ? 53.922 -4.847 -41.127 1.00 40.50 354 GLY A N 1
ATOM 2772 C CA . GLY A 1 354 ? 54.076 -5.586 -39.866 1.00 40.50 354 GLY A CA 1
ATOM 2773 C C . GLY A 1 354 ? 53.012 -6.663 -39.622 1.00 40.50 354 GLY A C 1
ATOM 2774 O O . GLY A 1 354 ? 53.343 -7.728 -39.111 1.00 40.50 354 GLY A O 1
ATOM 2775 N N . PHE A 1 355 ? 51.762 -6.433 -40.038 1.00 39.94 355 PHE A N 1
ATOM 2776 C CA . PHE A 1 355 ? 50.681 -7.431 -39.936 1.00 39.94 355 PHE A CA 1
ATOM 2777 C C . PHE A 1 355 ? 50.706 -8.480 -41.062 1.00 39.94 355 PHE A C 1
ATOM 2779 O O . PHE A 1 355 ? 50.106 -9.548 -40.943 1.00 39.94 355 PHE A O 1
ATOM 2786 N N . SER A 1 356 ? 51.433 -8.214 -42.153 1.00 43.44 356 SER A N 1
ATOM 2787 C CA . SER A 1 356 ? 51.495 -9.112 -43.313 1.00 43.44 356 SER A CA 1
ATOM 2788 C C . SER A 1 356 ? 52.108 -10.486 -43.008 1.00 43.44 356 SER A C 1
ATOM 2790 O O . SER A 1 356 ? 51.743 -11.471 -43.649 1.00 43.44 356 SER A O 1
ATOM 2792 N N . SER A 1 357 ? 52.999 -10.619 -42.022 1.00 41.66 357 SER A N 1
ATOM 2793 C CA . SER A 1 357 ? 53.684 -11.893 -41.762 1.00 41.66 357 SER A CA 1
ATOM 2794 C C . SER A 1 357 ? 52.820 -12.963 -41.084 1.00 41.66 357 SER A C 1
ATOM 2796 O O . SER A 1 357 ? 53.240 -14.118 -41.064 1.00 41.66 357 SER A O 1
ATOM 2798 N N . GLU A 1 358 ? 51.629 -12.621 -40.578 1.00 43.91 358 GLU A N 1
ATOM 2799 C CA . GLU A 1 358 ? 50.795 -13.526 -39.762 1.00 43.91 358 GLU A CA 1
ATOM 2800 C C . GLU A 1 358 ? 49.462 -13.939 -40.414 1.00 43.91 358 GLU A C 1
ATOM 2802 O O . GLU A 1 358 ? 48.693 -14.683 -39.812 1.00 43.91 358 GLU A O 1
ATOM 2807 N N . LEU A 1 359 ? 49.194 -13.515 -41.655 1.00 52.03 359 LEU A N 1
ATOM 2808 C CA . LEU A 1 359 ? 47.934 -13.834 -42.340 1.00 52.03 359 LEU A CA 1
ATOM 2809 C C . LEU A 1 359 ? 47.825 -15.327 -42.695 1.00 52.03 359 LEU A C 1
ATOM 2811 O O . LEU A 1 359 ? 48.719 -15.911 -43.316 1.00 52.03 359 LEU A O 1
ATOM 2815 N N . THR A 1 360 ? 46.697 -15.920 -42.319 1.00 61.84 360 THR A N 1
ATOM 2816 C CA . THR A 1 360 ? 46.322 -17.315 -42.558 1.00 61.84 360 THR A CA 1
ATOM 2817 C C . THR A 1 360 ? 45.721 -17.517 -43.955 1.00 61.84 360 THR A C 1
ATOM 2819 O O . THR A 1 360 ? 45.449 -16.571 -44.694 1.00 61.84 360 THR A O 1
ATOM 2822 N N . GLU A 1 361 ? 45.507 -18.774 -44.356 1.00 51.41 361 GLU A N 1
ATOM 2823 C CA . GLU A 1 361 ? 44.927 -19.086 -45.670 1.00 51.41 361 GLU A CA 1
ATOM 2824 C C . GLU A 1 361 ? 43.471 -18.595 -45.816 1.00 51.41 361 GLU A C 1
ATOM 2826 O O . GLU A 1 361 ? 43.053 -18.260 -46.926 1.00 51.41 361 GLU A O 1
ATOM 2831 N N . GLU A 1 362 ? 42.730 -18.483 -44.708 1.00 50.94 362 GLU A N 1
ATOM 2832 C CA . GLU A 1 362 ? 41.388 -17.883 -44.666 1.00 50.94 362 GLU A CA 1
ATOM 2833 C C . GLU A 1 362 ? 41.431 -16.367 -44.908 1.00 50.94 362 GLU A C 1
ATOM 2835 O O . GLU A 1 362 ? 40.620 -15.850 -45.679 1.00 50.94 362 GLU A O 1
ATOM 2840 N N . ASP A 1 363 ? 42.428 -15.666 -44.359 1.00 51.25 363 ASP A N 1
ATOM 2841 C CA . ASP A 1 363 ? 42.604 -14.222 -44.571 1.00 51.25 363 ASP A CA 1
ATOM 2842 C C . ASP A 1 363 ? 42.877 -13.900 -46.049 1.00 51.25 363 ASP A C 1
ATOM 2844 O O . ASP A 1 363 ? 42.375 -12.920 -46.596 1.00 51.25 363 ASP A O 1
ATOM 2848 N N . ILE A 1 364 ? 43.616 -14.771 -46.743 1.00 53.03 364 ILE A N 1
ATOM 2849 C CA . ILE A 1 364 ? 43.898 -14.637 -48.182 1.00 53.03 364 ILE A CA 1
ATOM 2850 C C . ILE A 1 364 ? 42.617 -14.787 -49.021 1.00 53.03 364 ILE A C 1
ATOM 2852 O O . ILE A 1 364 ? 42.464 -14.103 -50.036 1.00 53.03 364 ILE A O 1
ATOM 2856 N N . ILE A 1 365 ? 41.693 -15.663 -48.615 1.00 57.53 365 ILE A N 1
ATOM 2857 C CA . ILE A 1 365 ? 40.401 -15.848 -49.296 1.00 57.53 365 ILE A CA 1
ATOM 2858 C C . ILE A 1 365 ? 39.507 -14.619 -49.081 1.00 57.53 365 ILE A C 1
ATOM 2860 O O . ILE A 1 365 ? 38.905 -14.129 -50.035 1.00 57.53 365 ILE A O 1
ATOM 2864 N N . LEU A 1 366 ? 39.478 -14.069 -47.866 1.00 50.47 366 LEU A N 1
ATOM 2865 C CA . LEU A 1 366 ? 38.732 -12.847 -47.548 1.00 50.47 366 LEU A CA 1
ATOM 2866 C C . LEU A 1 366 ? 39.250 -11.628 -48.325 1.00 50.47 366 LEU A C 1
ATOM 2868 O O . LEU A 1 366 ? 38.455 -10.854 -48.862 1.00 50.47 366 LEU A O 1
ATOM 2872 N N . ILE A 1 367 ? 40.572 -11.495 -48.471 1.00 53.56 367 ILE A N 1
ATOM 2873 C CA . ILE A 1 367 ? 41.182 -10.443 -49.296 1.00 53.56 367 ILE A CA 1
ATOM 2874 C C . ILE A 1 367 ? 40.795 -10.620 -50.775 1.00 53.56 367 ILE A C 1
ATOM 2876 O O . ILE A 1 367 ? 40.488 -9.632 -51.440 1.00 53.56 367 ILE A O 1
ATOM 2880 N N . ALA A 1 368 ? 40.752 -11.854 -51.293 1.00 52.62 368 ALA A N 1
ATOM 2881 C CA . ALA A 1 368 ? 40.331 -12.118 -52.672 1.00 52.62 368 ALA A CA 1
ATOM 2882 C C . ALA A 1 368 ? 38.868 -11.707 -52.928 1.00 52.62 368 ALA A C 1
ATOM 2884 O O . ALA A 1 368 ? 38.590 -11.045 -53.926 1.00 52.62 368 ALA A O 1
ATOM 2885 N N . ILE A 1 369 ? 37.959 -12.011 -51.995 1.00 56.72 369 ILE A N 1
ATOM 2886 C CA . ILE A 1 369 ? 36.549 -11.597 -52.074 1.00 56.72 369 ILE A CA 1
ATOM 2887 C C . ILE A 1 369 ? 36.427 -10.067 -52.001 1.00 56.72 369 ILE A C 1
ATOM 2889 O O . ILE A 1 369 ? 35.660 -9.473 -52.757 1.00 56.72 369 ILE A O 1
ATOM 2893 N N . SER A 1 370 ? 37.204 -9.409 -51.134 1.00 52.62 370 SER A N 1
ATOM 2894 C CA . SER A 1 370 ? 37.218 -7.943 -51.019 1.00 52.62 370 SER A CA 1
ATOM 2895 C C . SER A 1 370 ? 37.718 -7.262 -52.302 1.00 52.62 370 SER A C 1
ATOM 2897 O O . SER A 1 370 ? 37.143 -6.267 -52.739 1.00 52.62 370 SER A O 1
ATOM 2899 N N . ILE A 1 371 ? 38.713 -7.843 -52.982 1.00 55.12 371 ILE A N 1
ATOM 2900 C CA . ILE A 1 371 ? 39.228 -7.352 -54.274 1.00 55.12 371 ILE A CA 1
ATOM 2901 C C . ILE A 1 371 ? 38.187 -7.448 -55.391 1.00 55.12 371 ILE A C 1
ATOM 2903 O O . ILE A 1 371 ? 38.123 -6.548 -56.229 1.00 55.12 371 ILE A O 1
ATOM 2907 N N . ASP A 1 372 ? 37.363 -8.498 -55.397 1.00 50.59 372 ASP A N 1
ATOM 2908 C CA . ASP A 1 372 ? 36.294 -8.653 -56.390 1.00 50.59 372 ASP A CA 1
ATOM 2909 C C . ASP A 1 372 ? 35.217 -7.555 -56.258 1.00 50.59 372 ASP A C 1
ATOM 2911 O O . ASP A 1 372 ? 34.554 -7.221 -57.241 1.00 50.59 372 ASP A O 1
ATOM 2915 N N . HIS A 1 373 ? 35.089 -6.947 -55.072 1.00 48.62 373 HIS A N 1
ATOM 2916 C CA . HIS A 1 373 ? 34.143 -5.861 -54.790 1.00 48.62 373 HIS A CA 1
ATOM 2917 C C . HIS A 1 373 ? 34.792 -4.465 -54.816 1.00 48.62 373 HIS A C 1
ATOM 2919 O O . HIS A 1 373 ? 34.125 -3.486 -55.153 1.00 48.62 373 HIS A O 1
ATOM 2925 N N . ASN A 1 374 ? 36.086 -4.355 -54.495 1.00 53.25 374 ASN A N 1
ATOM 2926 C CA . ASN A 1 374 ? 36.855 -3.113 -54.522 1.00 53.25 374 ASN A CA 1
ATOM 2927 C C . ASN A 1 374 ? 38.310 -3.362 -54.984 1.00 53.25 374 ASN A C 1
ATOM 2929 O O . ASN A 1 374 ? 39.197 -3.627 -54.166 1.00 53.25 374 ASN A O 1
ATOM 2933 N N . PRO A 1 375 ? 38.603 -3.206 -56.290 1.00 54.59 375 PRO A N 1
ATOM 2934 C CA . PRO A 1 375 ? 39.932 -3.465 -56.848 1.00 54.59 375 PRO A CA 1
ATOM 2935 C C . PRO A 1 375 ? 41.042 -2.568 -56.283 1.00 54.59 375 PRO A C 1
ATOM 2937 O O . PRO A 1 375 ? 42.219 -2.896 -56.426 1.00 54.59 375 PRO A O 1
ATOM 2940 N N . ALA A 1 376 ? 40.698 -1.448 -55.632 1.00 52.59 376 ALA A N 1
ATOM 2941 C CA . ALA A 1 376 ? 41.670 -0.500 -55.089 1.00 52.59 376 ALA A CA 1
ATOM 2942 C C . ALA A 1 376 ? 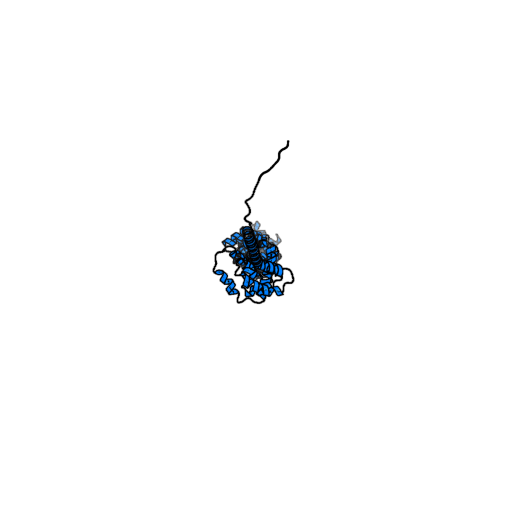42.568 -1.102 -53.995 1.00 52.59 376 ALA A C 1
ATOM 2944 O O . ALA A 1 376 ? 43.719 -0.683 -53.868 1.00 52.59 376 ALA A O 1
ATOM 2945 N N . VAL A 1 377 ? 42.085 -2.137 -53.296 1.00 54.44 377 VAL A N 1
ATOM 2946 C CA . VAL A 1 377 ? 42.813 -2.884 -52.251 1.00 54.44 377 VAL A CA 1
ATOM 2947 C C . VAL A 1 377 ? 44.088 -3.551 -52.798 1.00 54.44 377 VAL A C 1
ATOM 2949 O O . VAL A 1 377 ? 45.054 -3.763 -52.068 1.00 54.44 377 VAL A O 1
ATOM 2952 N N . LEU A 1 378 ? 44.157 -3.813 -54.112 1.00 54.38 378 LEU A N 1
ATOM 2953 C CA . LEU A 1 378 ? 45.347 -4.371 -54.773 1.00 54.38 378 LEU A CA 1
ATOM 2954 C C . LEU A 1 378 ? 46.590 -3.474 -54.661 1.00 54.38 378 LEU A C 1
ATOM 2956 O O . LEU A 1 378 ? 47.704 -3.971 -54.790 1.00 54.38 378 LEU A O 1
ATOM 2960 N N . ALA A 1 379 ? 46.428 -2.167 -54.442 1.00 53.28 379 ALA A N 1
ATOM 2961 C CA . ALA A 1 379 ? 47.556 -1.240 -54.349 1.00 53.28 379 ALA A CA 1
ATOM 2962 C C . ALA A 1 379 ? 48.378 -1.391 -53.055 1.00 53.28 379 ALA A C 1
ATOM 2964 O O . ALA A 1 379 ? 49.482 -0.855 -52.977 1.00 53.28 379 ALA A O 1
ATOM 2965 N N . GLU A 1 380 ? 47.853 -2.118 -52.068 1.00 50.94 380 GLU A N 1
ATOM 2966 C CA . GLU A 1 380 ? 48.406 -2.199 -50.712 1.00 50.94 380 GLU A CA 1
ATOM 2967 C C . GLU A 1 380 ? 49.039 -3.565 -50.386 1.00 50.94 380 GLU A C 1
ATOM 2969 O O . GLU A 1 380 ? 49.620 -3.745 -49.317 1.00 50.94 380 GLU A O 1
ATOM 2974 N N . LEU A 1 381 ? 48.964 -4.533 -51.307 1.00 55.25 381 LEU A N 1
ATOM 2975 C CA . LEU A 1 381 ? 49.503 -5.884 -51.119 1.00 55.25 381 LEU A CA 1
ATOM 2976 C C . LEU A 1 381 ? 50.957 -6.003 -51.599 1.00 55.25 381 LEU A C 1
ATOM 2978 O O . LEU A 1 381 ? 51.345 -5.438 -52.624 1.00 55.25 381 LEU A O 1
ATOM 2982 N N . ASP A 1 382 ? 51.762 -6.807 -50.895 1.00 63.53 382 ASP A N 1
ATOM 2983 C CA . ASP A 1 382 ? 53.114 -7.140 -51.351 1.00 63.53 382 ASP A CA 1
ATOM 2984 C C . ASP A 1 382 ? 53.107 -7.952 -52.663 1.00 63.53 382 ASP A C 1
ATOM 2986 O O . ASP A 1 382 ? 52.124 -8.598 -53.045 1.00 63.53 382 ASP A O 1
ATOM 2990 N N . ARG A 1 383 ? 54.247 -7.931 -53.365 1.00 53.44 383 ARG A N 1
ATOM 2991 C CA . ARG A 1 383 ? 54.404 -8.516 -54.708 1.00 53.44 383 ARG A CA 1
ATOM 2992 C C . ARG A 1 383 ? 54.136 -10.018 -54.789 1.00 53.44 383 ARG A C 1
ATOM 2994 O O . ARG A 1 383 ? 53.710 -10.483 -55.843 1.00 53.44 383 ARG A O 1
ATOM 3001 N N . GLU A 1 384 ? 54.442 -10.785 -53.747 1.00 51.06 384 GLU A N 1
ATOM 3002 C CA . GLU A 1 384 ? 54.329 -12.246 -53.796 1.00 51.06 384 GLU A CA 1
ATOM 3003 C C . GLU A 1 384 ? 52.876 -12.680 -53.583 1.00 51.06 384 GLU A C 1
ATOM 3005 O O . GLU A 1 384 ? 52.379 -13.597 -54.246 1.00 51.06 384 GLU A O 1
ATOM 3010 N N . ARG A 1 385 ? 52.156 -11.954 -52.727 1.00 58.16 385 ARG A N 1
ATOM 3011 C CA . ARG A 1 385 ? 50.762 -12.248 -52.396 1.00 58.16 385 ARG A CA 1
ATOM 3012 C C . ARG A 1 385 ? 49.775 -11.653 -53.387 1.00 58.16 385 ARG A C 1
ATOM 3014 O O . ARG A 1 385 ? 48.809 -12.337 -53.704 1.00 58.16 385 ARG A O 1
ATOM 3021 N N . LEU A 1 386 ? 50.071 -10.504 -54.008 1.00 58.62 386 LEU A N 1
ATOM 3022 C CA . LEU A 1 386 ? 49.300 -9.985 -55.151 1.00 58.62 386 LEU A CA 1
ATOM 3023 C C . LEU A 1 386 ? 49.125 -11.060 -56.243 1.00 58.62 386 LEU A C 1
ATOM 3025 O O . LEU A 1 386 ? 48.036 -11.244 -56.785 1.00 58.62 386 LEU A O 1
ATOM 3029 N N . GLY A 1 387 ? 50.183 -11.833 -56.513 1.00 54.41 387 GLY A N 1
ATOM 3030 C CA . GLY A 1 387 ? 50.155 -12.939 -57.470 1.00 54.41 387 GLY A CA 1
ATOM 3031 C C . GLY A 1 387 ? 49.286 -14.125 -57.036 1.00 54.41 387 GLY A C 1
ATOM 3032 O O . GLY A 1 387 ? 48.640 -14.741 -57.883 1.00 54.41 387 GLY A O 1
ATOM 3033 N N . GLN A 1 388 ? 49.229 -14.449 -55.740 1.00 58.09 388 GLN A N 1
ATOM 3034 C CA . GLN A 1 388 ? 48.357 -15.519 -55.235 1.00 58.09 388 GLN A CA 1
ATOM 3035 C C . GLN A 1 388 ? 46.890 -15.091 -55.169 1.00 58.09 388 GLN A C 1
ATOM 3037 O O . GLN A 1 388 ? 46.008 -15.879 -55.510 1.00 58.09 388 GLN A O 1
ATOM 3042 N N . THR A 1 389 ? 46.634 -13.842 -54.794 1.00 55.47 389 THR A N 1
ATOM 3043 C CA . THR A 1 389 ? 45.285 -13.304 -54.645 1.00 55.47 389 THR A CA 1
ATOM 3044 C C . THR A 1 389 ? 44.618 -13.075 -56.003 1.00 55.47 389 THR A C 1
ATOM 3046 O O . THR A 1 389 ? 43.491 -13.517 -56.209 1.00 55.47 389 THR A O 1
ATOM 3049 N N . VAL A 1 390 ? 45.340 -12.532 -56.995 1.00 59.16 390 VAL A N 1
ATOM 3050 C CA . VAL A 1 390 ? 44.850 -12.429 -58.388 1.00 59.16 390 VAL A CA 1
ATOM 3051 C C . VAL A 1 390 ? 44.607 -13.811 -59.006 1.00 59.16 390 VAL A C 1
ATOM 3053 O O . VAL A 1 390 ? 43.713 -13.972 -59.828 1.00 59.16 390 VAL A O 1
ATOM 3056 N N . LYS A 1 391 ? 45.361 -14.839 -58.595 1.00 59.91 391 LYS A N 1
ATOM 3057 C CA . LYS A 1 391 ? 45.168 -16.219 -59.069 1.00 59.91 391 LYS A CA 1
ATOM 3058 C C . LYS A 1 391 ? 43.900 -16.882 -58.510 1.00 59.91 391 LYS A C 1
ATOM 3060 O O . LYS A 1 391 ? 43.438 -17.855 -59.101 1.00 59.91 391 LYS A O 1
ATOM 3065 N N . ARG A 1 392 ? 43.373 -16.396 -57.380 1.00 59.66 392 ARG A N 1
ATOM 3066 C CA . ARG A 1 392 ? 42.174 -16.928 -56.707 1.00 59.66 392 ARG A CA 1
ATOM 3067 C C . ARG A 1 392 ? 40.912 -16.076 -56.929 1.00 59.66 392 ARG A C 1
ATOM 3069 O O . ARG A 1 392 ? 39.833 -16.576 -56.646 1.00 59.66 392 ARG A O 1
ATOM 3076 N N . SER A 1 393 ? 41.043 -14.846 -57.433 1.00 56.78 393 SER A N 1
ATOM 3077 C CA . SER A 1 393 ? 39.919 -13.963 -57.793 1.00 56.78 393 SER A CA 1
ATOM 3078 C C . SER A 1 393 ? 39.087 -14.554 -58.937 1.00 56.78 393 SER A C 1
ATOM 3080 O O . SER A 1 393 ? 39.638 -15.073 -59.912 1.00 56.78 393 SER A O 1
ATOM 3082 N N . GLU A 1 394 ? 37.758 -14.454 -58.845 1.00 58.34 394 GLU A N 1
ATOM 3083 C CA . GLU A 1 394 ? 36.853 -14.885 -59.922 1.00 58.34 394 GLU A CA 1
ATOM 3084 C C . GLU A 1 394 ? 36.764 -13.843 -61.054 1.00 58.34 394 GLU A C 1
ATOM 3086 O O . GLU A 1 394 ? 36.335 -14.153 -62.168 1.00 58.34 394 GLU A O 1
ATOM 3091 N N . ASN A 1 395 ? 37.237 -12.616 -60.807 1.00 61.53 395 ASN A N 1
ATOM 3092 C CA . ASN A 1 395 ? 37.166 -11.475 -61.719 1.00 61.53 395 ASN A CA 1
ATOM 3093 C C . ASN A 1 395 ? 38.559 -10.972 -62.148 1.00 61.53 395 ASN A C 1
ATOM 3095 O O . ASN A 1 395 ? 38.837 -9.771 -62.231 1.00 61.53 395 ASN A O 1
ATOM 3099 N N . ILE A 1 396 ? 39.430 -11.925 -62.501 1.00 58.44 396 ILE A N 1
ATOM 3100 C CA . ILE A 1 396 ? 40.825 -11.711 -62.931 1.00 58.44 396 ILE A CA 1
ATOM 3101 C C . ILE A 1 396 ? 40.946 -10.587 -63.974 1.00 58.44 396 ILE A C 1
ATOM 3103 O O . ILE A 1 396 ? 41.902 -9.816 -63.955 1.00 58.44 396 ILE A O 1
ATOM 3107 N N . GLY A 1 397 ? 39.977 -10.458 -64.887 1.00 56.31 397 GLY A N 1
ATOM 3108 C CA . GLY A 1 397 ? 39.993 -9.442 -65.942 1.00 56.31 397 GLY A CA 1
ATOM 3109 C C . GLY A 1 397 ? 39.976 -8.001 -65.423 1.00 56.31 397 GLY A C 1
ATOM 3110 O O . GLY A 1 397 ? 40.745 -7.175 -65.916 1.00 56.31 397 GLY A O 1
ATOM 3111 N N . GLN A 1 398 ? 39.144 -7.695 -64.422 1.00 58.56 398 GLN A N 1
ATOM 3112 C CA . GLN A 1 398 ? 39.069 -6.350 -63.840 1.00 58.56 398 GLN A CA 1
ATOM 3113 C C . GLN A 1 398 ? 40.261 -6.060 -62.926 1.00 58.56 398 GLN A C 1
ATOM 3115 O O . GLN A 1 398 ? 40.829 -4.970 -62.998 1.00 58.56 398 GLN A O 1
ATOM 3120 N N . SER A 1 399 ? 40.710 -7.050 -62.149 1.00 56.62 399 SER A N 1
ATOM 3121 C CA . SER A 1 399 ? 41.912 -6.931 -61.314 1.00 56.62 399 SER A CA 1
ATOM 3122 C C . SER A 1 399 ? 43.161 -6.661 -62.157 1.00 56.62 399 SER A C 1
ATOM 3124 O O . SER A 1 399 ? 43.978 -5.806 -61.818 1.00 56.62 399 SER A O 1
ATOM 3126 N N . LEU A 1 400 ? 43.291 -7.340 -63.301 1.00 58.06 400 LEU A N 1
ATOM 3127 C CA . LEU A 1 400 ? 44.384 -7.111 -64.243 1.00 58.06 400 LEU A CA 1
ATOM 3128 C C . LEU A 1 400 ? 44.285 -5.745 -64.922 1.00 58.06 400 LEU A C 1
ATOM 3130 O O . LEU A 1 400 ? 45.298 -5.055 -65.015 1.00 58.06 400 LEU A O 1
ATOM 3134 N N . ALA A 1 401 ? 43.096 -5.326 -65.366 1.00 58.38 401 ALA A N 1
ATOM 3135 C CA . ALA A 1 401 ? 42.901 -4.009 -65.975 1.00 58.38 401 ALA A CA 1
ATOM 3136 C C . ALA A 1 401 ? 43.319 -2.875 -65.022 1.00 58.38 401 ALA A C 1
ATOM 3138 O O . ALA A 1 401 ? 44.079 -1.996 -65.424 1.00 58.38 401 ALA A O 1
ATOM 3139 N N . PHE A 1 402 ? 42.934 -2.970 -63.745 1.00 57.94 402 PHE A N 1
ATOM 3140 C CA . PHE A 1 402 ? 43.308 -2.012 -62.702 1.00 57.94 402 PHE A CA 1
ATOM 3141 C C . PHE A 1 402 ? 44.828 -1.935 -62.474 1.00 57.94 402 PHE A C 1
ATOM 3143 O O . PHE A 1 402 ? 45.396 -0.846 -62.403 1.00 57.94 402 PHE A O 1
ATOM 3150 N N . VAL A 1 403 ? 45.516 -3.084 -62.422 1.00 57.19 403 VAL A N 1
ATOM 3151 C CA . VAL A 1 403 ? 46.986 -3.131 -62.302 1.00 57.19 403 VAL A CA 1
ATOM 3152 C C . VAL A 1 403 ? 47.663 -2.538 -63.542 1.00 57.19 403 VAL A C 1
ATOM 3154 O O . VAL A 1 403 ? 48.682 -1.867 -63.422 1.00 57.19 403 VAL A O 1
ATOM 3157 N N . THR A 1 404 ? 47.098 -2.751 -64.732 1.00 56.38 404 THR A N 1
ATOM 3158 C CA . THR A 1 404 ? 47.688 -2.283 -65.997 1.00 56.38 404 THR A CA 1
ATOM 3159 C C . THR A 1 404 ? 47.553 -0.767 -66.173 1.00 56.38 404 THR A C 1
ATOM 3161 O O . THR A 1 404 ? 48.460 -0.135 -66.705 1.00 56.38 404 THR A O 1
ATOM 3164 N N . GLU A 1 405 ? 46.454 -0.174 -65.703 1.00 55.97 405 GLU A N 1
ATOM 3165 C CA . GLU A 1 405 ? 46.174 1.264 -65.824 1.00 55.97 405 GLU A CA 1
ATOM 3166 C C . GLU A 1 405 ? 47.057 2.131 -64.904 1.00 55.97 405 GLU A C 1
ATOM 3168 O O . GLU A 1 405 ? 47.257 3.311 -65.175 1.00 55.97 405 GLU A O 1
ATOM 3173 N N . ARG A 1 406 ? 47.648 1.546 -63.851 1.00 51.72 406 ARG A N 1
ATOM 3174 C CA . ARG A 1 406 ? 48.402 2.274 -62.813 1.00 51.72 406 ARG A CA 1
ATOM 3175 C C . ARG A 1 406 ? 49.931 2.197 -62.939 1.00 51.72 406 ARG A C 1
ATOM 3177 O O . ARG A 1 406 ? 50.643 2.813 -62.147 1.00 51.72 406 ARG A O 1
ATOM 3184 N N . ILE A 1 407 ? 50.461 1.448 -63.910 1.00 56.59 407 ILE A N 1
ATOM 3185 C CA . ILE A 1 407 ? 51.912 1.338 -64.142 1.00 56.59 407 ILE A CA 1
ATOM 3186 C C . ILE A 1 407 ? 52.348 2.487 -65.057 1.00 56.59 407 ILE A C 1
ATOM 3188 O O . ILE A 1 407 ? 52.450 2.335 -66.271 1.00 56.59 407 ILE A O 1
ATOM 3192 N N . GLU A 1 408 ? 52.612 3.654 -64.469 1.00 48.12 408 GLU A N 1
ATOM 3193 C CA . GLU A 1 408 ? 53.145 4.814 -65.202 1.00 48.12 408 GLU A CA 1
ATOM 3194 C C . GLU A 1 408 ? 54.678 4.764 -65.380 1.00 48.12 408 GLU A C 1
ATOM 3196 O O . GLU A 1 408 ? 55.227 5.511 -66.189 1.00 48.12 408 GLU A O 1
ATOM 3201 N N . ASP A 1 409 ? 55.383 3.867 -64.674 1.00 50.78 409 ASP A N 1
ATOM 3202 C CA . ASP A 1 409 ? 56.845 3.730 -64.737 1.00 50.78 409 ASP A CA 1
ATOM 3203 C C . ASP A 1 409 ? 57.294 2.661 -65.766 1.00 50.78 409 ASP A C 1
ATOM 3205 O O . ASP A 1 409 ? 57.101 1.456 -65.546 1.00 50.78 409 ASP A O 1
ATOM 3209 N N . PRO A 1 410 ? 57.980 3.058 -66.861 1.00 48.53 410 PRO A N 1
ATOM 3210 C CA . PRO A 1 410 ? 58.499 2.138 -67.873 1.00 48.53 410 PRO A CA 1
ATOM 3211 C C . PRO A 1 410 ? 59.505 1.104 -67.341 1.00 48.53 410 PRO A C 1
ATOM 3213 O O . PRO A 1 410 ? 59.713 0.077 -67.991 1.00 48.53 410 PRO A O 1
ATOM 3216 N N . GLN A 1 411 ? 60.149 1.349 -66.192 1.00 50.19 411 GLN A N 1
ATOM 3217 C CA . GLN A 1 411 ? 61.102 0.408 -65.589 1.00 50.19 411 GLN A CA 1
ATOM 3218 C C . GLN A 1 411 ? 60.433 -0.623 -64.667 1.00 50.19 411 GLN A C 1
ATOM 3220 O O . GLN A 1 411 ? 60.934 -1.744 -64.542 1.00 50.19 411 GLN A O 1
ATOM 3225 N N . ALA A 1 412 ? 59.270 -0.303 -64.091 1.00 53.41 412 ALA A N 1
ATOM 3226 C CA . ALA A 1 412 ? 58.466 -1.226 -63.282 1.00 53.41 412 ALA A CA 1
ATOM 3227 C C . ALA A 1 412 ? 57.655 -2.229 -64.130 1.00 53.41 412 ALA A C 1
ATOM 3229 O O . ALA A 1 412 ? 57.191 -3.257 -63.628 1.00 53.41 412 ALA A O 1
ATOM 3230 N N . TRP A 1 413 ? 57.525 -1.966 -65.433 1.00 51.59 413 TRP A N 1
ATOM 3231 C CA . TRP A 1 413 ? 56.792 -2.804 -66.382 1.00 51.59 413 TRP A CA 1
ATOM 3232 C C . TRP A 1 413 ? 57.370 -4.220 -66.529 1.00 51.59 413 TRP A C 1
ATOM 3234 O O . TRP A 1 413 ? 56.614 -5.186 -66.523 1.00 51.59 413 TRP A O 1
ATOM 3244 N N . TRP A 1 414 ? 58.692 -4.388 -66.649 1.00 47.00 414 TRP A N 1
ATOM 3245 C CA . TRP A 1 414 ? 59.276 -5.690 -67.021 1.00 47.00 414 TRP A CA 1
ATOM 3246 C C . TRP A 1 414 ? 59.119 -6.790 -65.950 1.00 47.00 414 TRP A C 1
ATOM 3248 O O . TRP A 1 414 ? 58.704 -7.897 -66.301 1.00 47.00 414 TRP A O 1
ATOM 3258 N N . PRO A 1 415 ? 59.359 -6.523 -64.650 1.00 53.34 415 PRO A N 1
ATOM 3259 C CA . PRO A 1 415 ? 59.081 -7.497 -63.591 1.00 53.34 415 PRO A CA 1
ATOM 3260 C C . PRO A 1 415 ? 57.584 -7.816 -63.462 1.00 53.34 415 PRO A C 1
ATOM 3262 O O . PRO A 1 415 ? 57.212 -8.970 -63.260 1.00 53.34 415 PRO A O 1
ATOM 3265 N N . THR A 1 416 ? 56.720 -6.814 -63.649 1.00 55.00 416 THR A N 1
ATOM 3266 C CA . THR A 1 416 ? 55.260 -6.973 -63.576 1.00 55.00 416 THR A CA 1
ATOM 3267 C C . THR A 1 416 ? 54.727 -7.773 -64.766 1.00 55.00 416 THR A C 1
ATOM 3269 O O . THR A 1 416 ? 53.903 -8.663 -64.598 1.00 55.00 416 THR A O 1
ATOM 3272 N N . ALA A 1 417 ? 55.276 -7.569 -65.963 1.00 50.88 417 ALA A N 1
ATOM 3273 C CA . ALA A 1 417 ? 54.974 -8.366 -67.148 1.00 50.88 417 ALA A CA 1
ATOM 3274 C C . ALA A 1 417 ? 55.462 -9.821 -67.023 1.00 50.88 417 ALA A C 1
ATOM 3276 O O . ALA A 1 417 ? 54.768 -10.731 -67.472 1.00 50.88 417 ALA A O 1
ATOM 3277 N N . GLN A 1 418 ? 56.611 -10.073 -66.378 1.00 53.19 418 GLN A N 1
ATOM 3278 C CA . GLN A 1 418 ? 57.053 -11.440 -66.065 1.00 53.19 418 GLN A CA 1
ATOM 3279 C C . GLN A 1 418 ? 56.115 -12.125 -65.061 1.00 53.19 418 GLN A C 1
ATOM 3281 O O . GLN A 1 418 ? 55.737 -13.277 -65.279 1.00 53.19 418 GLN A O 1
ATOM 3286 N N . MET A 1 419 ? 55.679 -11.402 -64.025 1.00 55.72 419 MET A N 1
ATOM 3287 C CA . MET A 1 419 ? 54.695 -11.873 -63.043 1.00 55.72 419 MET A CA 1
ATOM 3288 C C . MET A 1 419 ? 53.348 -12.205 -63.707 1.00 55.72 419 MET A C 1
ATOM 3290 O O . MET A 1 419 ? 52.784 -13.273 -63.477 1.00 55.72 419 MET A O 1
ATOM 3294 N N . LEU A 1 420 ? 52.879 -11.341 -64.611 1.00 51.81 420 LEU A N 1
ATOM 3295 C CA . LEU A 1 420 ? 51.658 -11.545 -65.390 1.00 51.81 420 LEU A CA 1
ATOM 3296 C C . LEU A 1 420 ? 51.792 -12.691 -66.400 1.00 51.81 420 LEU A C 1
ATOM 3298 O O . LEU A 1 420 ? 50.844 -13.446 -66.591 1.00 51.81 420 LEU A O 1
ATOM 3302 N N . SER A 1 421 ? 52.972 -12.900 -66.994 1.00 49.97 421 SER A N 1
ATOM 3303 C CA . SER A 1 421 ? 53.205 -13.990 -67.953 1.00 49.97 421 SER A CA 1
ATOM 3304 C C . SER A 1 421 ? 53.036 -15.387 -67.350 1.00 49.97 421 SER A C 1
ATOM 3306 O O . SER A 1 421 ? 52.605 -16.306 -68.045 1.00 49.97 421 SER A O 1
ATOM 3308 N N . ALA A 1 422 ? 53.284 -15.535 -66.044 1.00 49.91 422 ALA A N 1
ATOM 3309 C CA . ALA A 1 422 ? 53.006 -16.766 -65.310 1.00 49.91 422 ALA A CA 1
ATOM 3310 C C . ALA A 1 422 ? 51.495 -17.010 -65.106 1.00 49.91 422 ALA A C 1
ATOM 3312 O O . ALA A 1 422 ? 51.073 -18.162 -65.011 1.00 49.91 422 ALA A O 1
ATOM 3313 N N . ALA A 1 423 ? 50.673 -15.952 -65.095 1.00 48.44 423 ALA A N 1
ATOM 3314 C CA . ALA A 1 423 ? 49.211 -16.032 -65.023 1.00 48.44 423 ALA A CA 1
ATOM 3315 C C . ALA A 1 423 ? 48.541 -16.210 -66.406 1.00 48.44 423 ALA A C 1
ATOM 3317 O O . ALA A 1 423 ? 47.435 -16.740 -66.493 1.00 48.44 423 ALA A O 1
ATOM 3318 N N . ILE A 1 424 ? 49.224 -15.845 -67.502 1.00 49.00 424 ILE A N 1
ATOM 3319 C CA . ILE A 1 424 ? 48.721 -15.958 -68.891 1.00 49.00 424 ILE A CA 1
ATOM 3320 C C . ILE A 1 424 ? 48.438 -17.411 -69.310 1.00 49.00 424 ILE A C 1
ATOM 3322 O O . ILE A 1 424 ? 47.590 -17.644 -70.167 1.00 49.00 424 ILE A O 1
ATOM 3326 N N . GLY A 1 425 ? 49.065 -18.408 -68.674 1.00 51.28 425 GLY A N 1
ATOM 3327 C CA . GLY A 1 425 ? 48.757 -19.823 -68.923 1.00 51.28 425 GLY A CA 1
ATOM 3328 C C . GLY A 1 425 ? 47.319 -20.241 -68.571 1.00 51.28 425 GLY A C 1
ATOM 3329 O O . GLY A 1 425 ? 46.911 -21.339 -68.940 1.00 51.28 425 GLY A O 1
ATOM 3330 N N . LEU A 1 426 ? 46.561 -19.385 -67.873 1.00 49.91 426 LEU A N 1
ATOM 3331 C CA . LEU A 1 426 ? 45.227 -19.679 -67.342 1.00 49.91 426 LEU A CA 1
ATOM 3332 C C . LEU A 1 426 ? 44.089 -18.898 -68.025 1.00 49.91 426 LEU A C 1
ATOM 3334 O O . LEU A 1 426 ? 42.928 -19.219 -67.785 1.00 49.91 426 LEU A O 1
ATOM 3338 N N . SER A 1 427 ? 44.373 -17.911 -68.889 1.00 48.50 427 SER A N 1
ATOM 3339 C CA . SER A 1 427 ? 43.328 -17.120 -69.558 1.00 48.50 427 SER A CA 1
ATOM 3340 C C . SER A 1 427 ? 43.099 -17.573 -71.004 1.00 48.50 427 SER A C 1
ATOM 3342 O O . SER A 1 427 ? 43.936 -17.418 -71.894 1.00 48.50 427 SER A O 1
ATOM 3344 N N . SER A 1 428 ? 41.926 -18.147 -71.277 1.00 43.19 428 SER A N 1
ATOM 3345 C CA . SER A 1 428 ? 41.490 -18.427 -72.645 1.00 43.19 428 SER A CA 1
ATOM 3346 C C . SER A 1 428 ? 40.814 -17.186 -73.250 1.00 43.19 428 SER A C 1
ATOM 3348 O O . SER A 1 428 ? 39.710 -16.834 -72.842 1.00 43.19 428 SER A O 1
ATOM 3350 N N . GLY A 1 429 ? 41.451 -16.555 -74.246 1.00 53.06 429 GLY A N 1
ATOM 3351 C CA . GLY A 1 429 ? 40.851 -15.525 -75.117 1.00 53.06 429 GLY A CA 1
ATOM 3352 C C . GLY A 1 429 ? 41.427 -14.100 -74.996 1.00 53.06 429 GLY A C 1
ATOM 3353 O O . GLY A 1 429 ? 41.741 -13.650 -73.904 1.00 53.06 429 GLY A O 1
ATOM 3354 N N . ASN A 1 430 ? 41.552 -13.425 -76.156 1.00 52.09 430 ASN A N 1
ATOM 3355 C CA . ASN A 1 430 ? 41.853 -12.012 -76.516 1.00 52.09 430 ASN A CA 1
ATOM 3356 C C . ASN A 1 430 ? 42.797 -11.109 -75.677 1.00 52.09 430 ASN A C 1
ATOM 3358 O O . ASN A 1 430 ? 43.430 -10.233 -76.270 1.00 52.09 430 ASN A O 1
ATOM 3362 N N . LEU A 1 431 ? 42.972 -11.303 -74.370 1.00 51.50 431 LEU A N 1
ATOM 3363 C CA . LEU A 1 431 ? 43.918 -10.550 -73.534 1.00 51.50 431 LEU A CA 1
ATOM 3364 C C . LEU A 1 431 ? 45.395 -10.685 -73.960 1.00 51.50 431 LEU A C 1
ATOM 3366 O O . LEU A 1 431 ? 46.095 -9.668 -73.964 1.00 51.50 431 LEU A O 1
ATOM 3370 N N . PRO A 1 432 ? 45.891 -11.867 -74.393 1.00 54.03 432 PRO A N 1
ATOM 3371 C CA . PRO A 1 432 ? 47.272 -11.995 -74.865 1.00 54.03 432 PRO A CA 1
ATOM 3372 C C . PRO A 1 432 ? 47.578 -11.080 -76.059 1.00 54.03 432 PRO A C 1
ATOM 3374 O O . PRO A 1 432 ? 48.719 -10.671 -76.260 1.00 54.03 432 PRO A O 1
ATOM 3377 N N . TRP A 1 433 ? 46.553 -10.725 -76.843 1.00 52.16 433 TRP A N 1
ATOM 3378 C CA . TRP A 1 433 ? 46.707 -9.931 -78.058 1.00 52.16 433 TRP A CA 1
ATOM 3379 C C . TRP A 1 433 ? 46.799 -8.429 -77.788 1.00 52.16 433 TRP A C 1
ATOM 3381 O O . TRP A 1 433 ? 47.590 -7.745 -78.430 1.00 52.16 433 TRP A O 1
ATOM 3391 N N . GLN A 1 434 ? 46.070 -7.912 -76.798 1.00 55.81 434 GLN A N 1
ATOM 3392 C CA . GLN A 1 434 ? 46.170 -6.501 -76.405 1.00 55.81 434 GLN A CA 1
ATOM 3393 C C . GLN A 1 434 ? 47.514 -6.190 -75.726 1.00 55.81 434 GLN A C 1
ATOM 3395 O O . GLN A 1 434 ? 48.147 -5.187 -76.059 1.00 55.81 434 GLN A O 1
ATOM 3400 N N . LEU A 1 435 ? 48.007 -7.094 -74.871 1.00 55.16 435 LEU A N 1
ATOM 3401 C CA . LEU A 1 435 ? 49.332 -6.976 -74.249 1.00 55.16 435 LEU A CA 1
ATOM 3402 C C . LEU A 1 435 ? 50.472 -7.079 -75.280 1.00 55.16 435 LEU A C 1
ATOM 3404 O O . LEU A 1 435 ? 51.443 -6.325 -75.202 1.00 55.16 435 LEU A O 1
ATOM 3408 N N . TYR A 1 436 ? 50.334 -7.947 -76.291 1.00 57.44 436 TYR A N 1
ATOM 3409 C CA . TYR A 1 436 ? 51.287 -8.057 -77.403 1.00 57.44 436 TYR A CA 1
ATOM 3410 C C . TYR A 1 436 ? 51.411 -6.751 -78.206 1.00 57.44 436 TYR A C 1
ATOM 3412 O O . TYR A 1 436 ? 52.523 -6.303 -78.498 1.00 57.44 436 TYR A O 1
ATOM 3420 N N . TRP A 1 437 ? 50.285 -6.112 -78.541 1.00 56.78 437 TRP A N 1
ATOM 3421 C CA . TRP A 1 437 ? 50.293 -4.853 -79.291 1.00 56.78 437 TRP A CA 1
ATOM 3422 C C . TRP A 1 437 ? 50.834 -3.681 -78.476 1.00 56.78 437 TRP A C 1
ATOM 3424 O O . TRP A 1 437 ? 51.579 -2.872 -79.028 1.00 56.78 437 TRP A O 1
ATOM 3434 N N . HIS A 1 438 ? 50.541 -3.621 -77.176 1.00 58.66 438 HIS A N 1
ATOM 3435 C CA . HIS A 1 438 ? 51.098 -2.594 -76.297 1.00 58.66 438 HIS A CA 1
ATOM 3436 C C . HIS A 1 438 ? 52.628 -2.728 -76.166 1.00 58.66 438 HIS A C 1
ATOM 3438 O O . HIS A 1 438 ? 53.354 -1.745 -76.305 1.00 58.66 438 HIS A O 1
ATOM 3444 N N . TYR A 1 439 ? 53.136 -3.962 -76.037 1.00 51.47 439 TYR A N 1
ATOM 3445 C CA . TYR A 1 439 ? 54.574 -4.262 -76.012 1.00 51.47 439 TYR A CA 1
ATOM 3446 C C . TYR A 1 439 ? 55.293 -3.901 -77.323 1.00 51.47 439 TYR A C 1
ATOM 3448 O O . TYR A 1 439 ? 56.393 -3.344 -77.311 1.00 51.47 439 TYR A O 1
ATOM 3456 N N . HIS A 1 440 ? 54.684 -4.189 -78.476 1.00 51.12 440 HIS A N 1
ATOM 3457 C CA . HIS A 1 440 ? 55.314 -3.950 -79.776 1.00 51.12 440 HIS A CA 1
ATOM 3458 C C . HIS A 1 440 ? 55.070 -2.556 -80.364 1.00 51.12 440 HIS A C 1
ATOM 3460 O O . HIS A 1 440 ? 55.672 -2.241 -81.392 1.00 51.12 440 HIS A O 1
ATOM 3466 N N . GLN A 1 441 ? 54.262 -1.689 -79.749 1.00 59.06 441 GLN A N 1
ATOM 3467 C CA . GLN A 1 441 ? 53.981 -0.341 -80.262 1.00 59.06 441 GLN A CA 1
ATOM 3468 C C . GLN A 1 441 ? 55.247 0.534 -80.349 1.00 59.06 441 GLN A C 1
ATOM 3470 O O . GLN A 1 441 ? 55.462 1.238 -81.335 1.00 59.06 441 GLN A O 1
ATOM 3475 N N . THR A 1 442 ? 56.154 0.431 -79.376 1.00 58.03 442 THR A N 1
ATOM 3476 C CA . THR A 1 442 ? 57.448 1.137 -79.389 1.00 58.03 442 THR A CA 1
ATOM 3477 C C . THR A 1 442 ? 58.433 0.540 -80.395 1.00 58.03 442 THR A C 1
ATOM 3479 O O . THR A 1 442 ? 59.085 1.283 -81.129 1.00 58.03 442 THR A O 1
ATOM 3482 N N . GLN A 1 443 ? 58.512 -0.789 -80.514 1.00 61.31 443 GLN A N 1
ATOM 3483 C CA . GLN A 1 443 ? 59.382 -1.437 -81.509 1.00 61.31 443 GLN A CA 1
ATOM 3484 C C . GLN A 1 443 ? 58.904 -1.216 -82.950 1.00 61.31 443 GLN A C 1
ATOM 3486 O O . GLN A 1 443 ? 59.718 -1.001 -83.849 1.00 61.31 443 GLN A O 1
ATOM 3491 N N . SER A 1 444 ? 57.591 -1.225 -83.177 1.00 63.44 444 SER A N 1
ATOM 3492 C CA . SER A 1 444 ? 57.002 -0.937 -84.486 1.00 63.44 444 SER A CA 1
ATOM 3493 C C . SER A 1 444 ? 57.194 0.528 -84.878 1.00 63.44 444 SER A C 1
ATOM 3495 O O . SER A 1 444 ? 57.547 0.777 -86.026 1.00 63.44 444 SER A O 1
ATOM 3497 N N . LEU A 1 445 ? 57.112 1.484 -83.943 1.00 69.25 445 LEU A N 1
ATOM 3498 C CA . LEU A 1 445 ? 57.477 2.888 -84.193 1.00 69.25 445 LEU A CA 1
ATOM 3499 C C . LEU A 1 445 ? 58.959 3.063 -84.562 1.00 69.25 445 LEU A C 1
ATOM 3501 O O . LEU A 1 445 ? 59.266 3.804 -85.497 1.00 69.25 445 LEU A O 1
ATOM 3505 N N . ILE A 1 446 ? 59.875 2.354 -83.894 1.00 70.69 446 ILE A N 1
ATOM 3506 C CA . ILE A 1 446 ? 61.313 2.385 -84.221 1.00 70.69 446 ILE A CA 1
ATOM 3507 C C . ILE A 1 446 ? 61.572 1.798 -85.615 1.00 70.69 446 ILE A C 1
ATOM 3509 O O . ILE A 1 446 ? 62.312 2.387 -86.406 1.00 70.69 446 ILE A O 1
ATOM 3513 N N . LEU A 1 447 ? 60.938 0.671 -85.955 1.00 69.88 447 LEU A N 1
ATOM 3514 C CA . LEU A 1 447 ? 61.049 0.066 -87.286 1.00 69.88 447 LEU A CA 1
ATOM 3515 C C . LEU A 1 447 ? 60.463 0.970 -88.378 1.00 69.88 447 LEU A C 1
ATOM 3517 O O . LEU A 1 447 ? 61.054 1.094 -89.450 1.00 69.88 447 LEU A O 1
ATOM 3521 N N . LEU A 1 448 ? 59.346 1.646 -88.105 1.00 73.69 448 LEU A N 1
ATOM 3522 C CA . LEU A 1 448 ? 58.712 2.576 -89.040 1.00 73.69 448 LEU A CA 1
ATOM 3523 C C . LEU A 1 448 ? 59.583 3.826 -89.244 1.00 73.69 448 LEU A C 1
ATOM 3525 O O . LEU A 1 448 ? 59.796 4.243 -90.382 1.00 73.69 448 LEU A O 1
ATOM 3529 N N . ALA A 1 449 ? 60.186 4.358 -88.177 1.00 74.69 449 ALA A N 1
ATOM 3530 C CA . ALA A 1 449 ? 61.159 5.447 -88.259 1.00 74.69 449 ALA A CA 1
ATOM 3531 C C . ALA A 1 449 ? 62.418 5.046 -89.052 1.00 74.69 449 ALA A C 1
ATOM 3533 O O . ALA A 1 449 ? 62.877 5.808 -89.908 1.00 74.69 449 ALA A O 1
ATOM 3534 N N . ALA A 1 450 ? 62.944 3.836 -88.834 1.00 77.25 450 ALA A N 1
ATOM 3535 C CA . ALA A 1 450 ? 64.077 3.301 -89.589 1.00 77.25 450 ALA A CA 1
ATOM 3536 C C . ALA A 1 450 ? 63.744 3.125 -91.082 1.00 77.25 450 ALA A C 1
ATOM 3538 O O . ALA A 1 450 ? 64.559 3.457 -91.946 1.00 77.25 450 ALA A O 1
ATOM 3539 N N . LEU A 1 451 ? 62.530 2.665 -91.396 1.00 80.38 451 LEU A N 1
ATOM 3540 C CA . LEU A 1 451 ? 62.058 2.483 -92.768 1.00 80.38 451 LEU A CA 1
ATOM 3541 C C . LEU A 1 451 ? 61.866 3.828 -93.485 1.00 80.38 451 LEU A C 1
ATOM 3543 O O . LEU A 1 451 ? 62.287 3.979 -94.633 1.00 80.38 451 LEU A O 1
ATOM 3547 N N . VAL A 1 452 ? 61.327 4.838 -92.795 1.00 85.19 452 VAL A N 1
ATOM 3548 C CA . VAL A 1 452 ? 61.233 6.216 -93.308 1.00 85.19 452 VAL A CA 1
ATOM 3549 C C . VAL A 1 452 ? 62.625 6.797 -93.579 1.00 85.19 452 VAL A C 1
ATOM 3551 O O . VAL A 1 452 ? 62.850 7.361 -94.652 1.00 85.19 452 VAL A O 1
ATOM 3554 N N . LEU A 1 453 ? 63.587 6.604 -92.672 1.00 87.00 453 LEU A N 1
ATOM 3555 C CA . LEU A 1 453 ? 64.981 7.023 -92.870 1.00 87.00 453 LEU A CA 1
ATOM 3556 C C . LEU A 1 453 ? 65.620 6.359 -94.098 1.00 87.00 453 LEU A C 1
ATOM 3558 O O . LEU A 1 453 ? 66.290 7.033 -94.885 1.00 87.00 453 LEU A O 1
ATOM 3562 N N . LEU A 1 454 ? 65.368 5.065 -94.307 1.00 86.69 454 LEU A N 1
ATOM 3563 C CA . LEU A 1 454 ? 65.843 4.318 -95.475 1.00 86.69 454 LEU A CA 1
ATOM 3564 C C . LEU A 1 454 ? 65.272 4.873 -96.787 1.00 86.69 454 LEU A C 1
ATOM 3566 O O . LEU A 1 454 ? 66.010 5.056 -97.759 1.00 86.69 454 LEU A O 1
ATOM 3570 N N . VAL A 1 455 ? 63.979 5.208 -96.809 1.00 87.19 455 VAL A N 1
ATOM 3571 C CA . VAL A 1 455 ? 63.323 5.825 -97.973 1.00 87.19 455 VAL A CA 1
ATOM 3572 C C . VAL A 1 455 ? 63.899 7.216 -98.256 1.00 87.19 455 VAL A C 1
ATOM 3574 O O . VAL A 1 455 ? 64.211 7.536 -99.407 1.00 87.19 455 VAL A O 1
ATOM 3577 N N . VAL A 1 456 ? 64.113 8.035 -97.223 1.00 88.75 456 VAL A N 1
ATOM 3578 C CA . VAL A 1 456 ? 64.726 9.368 -97.362 1.00 88.75 456 VAL A CA 1
ATOM 3579 C C . VAL A 1 456 ? 66.159 9.267 -97.893 1.00 88.75 456 VAL A C 1
ATOM 3581 O O . VAL A 1 456 ? 66.544 10.033 -98.786 1.00 88.75 456 VAL A O 1
ATOM 3584 N N . ALA A 1 457 ? 66.942 8.297 -97.415 1.00 86.50 457 ALA A N 1
ATOM 3585 C CA . ALA A 1 457 ? 68.292 8.039 -97.905 1.00 86.50 457 ALA A CA 1
ATOM 3586 C C . ALA A 1 457 ? 68.286 7.614 -99.385 1.00 86.50 457 ALA A C 1
ATOM 3588 O O . ALA A 1 457 ? 69.019 8.188 -100.196 1.00 86.50 457 ALA A O 1
ATOM 3589 N N . ALA A 1 458 ? 67.403 6.688 -99.774 1.00 83.38 458 ALA A N 1
ATOM 3590 C CA . ALA A 1 458 ? 67.269 6.231 -101.157 1.00 83.38 458 ALA A CA 1
ATOM 3591 C C . ALA A 1 458 ? 66.861 7.367 -102.118 1.00 83.38 458 ALA A C 1
ATOM 3593 O O . ALA A 1 458 ? 67.438 7.518 -103.201 1.00 83.38 458 ALA A O 1
ATOM 3594 N N . LEU A 1 459 ? 65.921 8.225 -101.708 1.00 85.62 459 LEU A N 1
ATOM 3595 C CA . LEU A 1 459 ? 65.508 9.400 -102.484 1.00 85.62 459 LEU A CA 1
ATOM 3596 C C . LEU A 1 459 ? 66.631 10.439 -102.610 1.00 85.62 459 LEU A C 1
ATOM 3598 O O . LEU A 1 459 ? 66.789 11.059 -103.668 1.00 85.62 459 LEU A O 1
ATOM 3602 N N . SER A 1 460 ? 67.442 10.606 -101.565 1.00 82.62 460 SER A N 1
ATOM 3603 C CA . SER A 1 460 ? 68.597 11.511 -101.569 1.00 82.62 460 SER A CA 1
ATOM 3604 C C . SER A 1 460 ? 69.687 11.030 -102.530 1.00 82.62 460 SER A C 1
ATOM 3606 O O . SER A 1 460 ? 70.183 11.817 -103.341 1.00 82.62 460 SER A O 1
ATOM 3608 N N . VAL A 1 461 ? 69.988 9.726 -102.529 1.00 84.19 461 VAL A N 1
ATOM 3609 C CA . VAL A 1 461 ? 70.922 9.098 -103.480 1.00 84.19 461 VAL A CA 1
ATOM 3610 C C . VAL A 1 461 ? 70.404 9.215 -104.917 1.00 84.19 461 VAL A C 1
ATOM 3612 O O . VAL A 1 461 ? 71.154 9.619 -105.808 1.00 84.19 461 VAL A O 1
ATOM 3615 N N . SER A 1 462 ? 69.112 8.963 -105.148 1.00 80.69 462 SER A N 1
ATOM 3616 C CA . SER A 1 462 ? 68.468 9.128 -106.461 1.00 80.69 462 SER A CA 1
ATOM 3617 C C . SER A 1 462 ? 68.568 10.569 -106.987 1.00 80.69 462 SER A C 1
ATOM 3619 O O . SER A 1 462 ? 68.949 10.793 -108.142 1.00 80.69 462 SER A O 1
ATOM 3621 N N . ARG A 1 463 ? 68.326 11.576 -106.133 1.00 80.25 463 ARG A N 1
ATOM 3622 C CA . ARG A 1 463 ? 68.492 12.997 -106.494 1.00 80.25 463 ARG A CA 1
ATOM 3623 C C . ARG A 1 463 ? 69.941 13.357 -106.826 1.00 80.25 463 ARG A C 1
ATOM 3625 O O . ARG A 1 463 ? 70.174 14.082 -107.795 1.00 80.25 463 ARG A O 1
ATOM 3632 N N . LEU A 1 464 ? 70.911 12.842 -106.071 1.00 79.50 464 LEU A N 1
ATOM 3633 C CA . LEU A 1 464 ? 72.339 13.036 -106.346 1.00 79.50 464 LEU A CA 1
ATOM 3634 C C . LEU A 1 464 ? 72.765 12.385 -107.668 1.00 79.50 464 LEU A C 1
ATOM 3636 O O . LEU A 1 464 ? 73.533 12.978 -108.428 1.00 79.50 464 LEU A O 1
ATOM 3640 N N . HIS A 1 465 ? 72.217 11.213 -107.990 1.00 74.44 465 HIS A N 1
ATOM 3641 C CA . HIS A 1 465 ? 72.490 10.535 -109.255 1.00 74.44 465 HIS A CA 1
ATOM 3642 C C . HIS A 1 465 ? 71.858 11.263 -110.454 1.00 74.44 465 HIS A C 1
ATOM 3644 O O . HIS A 1 465 ? 72.501 11.405 -111.495 1.00 74.44 465 HIS A O 1
ATOM 3650 N N . ARG A 1 466 ? 70.652 11.834 -110.291 1.00 69.75 466 ARG A N 1
ATOM 3651 C CA . ARG A 1 466 ? 70.026 12.711 -111.300 1.00 69.75 466 ARG A CA 1
ATOM 3652 C C . ARG A 1 466 ? 70.839 13.978 -111.567 1.00 69.75 466 ARG A C 1
ATOM 3654 O O . ARG A 1 466 ? 70.971 14.367 -112.722 1.00 69.75 466 ARG A O 1
ATOM 3661 N N . ARG A 1 467 ? 71.440 14.593 -110.541 1.00 66.88 467 ARG A N 1
ATOM 3662 C CA . ARG A 1 467 ? 72.295 15.785 -110.718 1.00 66.88 467 ARG A CA 1
ATOM 3663 C C . ARG A 1 467 ? 73.618 15.494 -111.435 1.00 66.88 467 ARG A C 1
ATOM 3665 O O . ARG A 1 467 ? 74.159 16.395 -112.063 1.00 66.88 467 ARG A O 1
ATOM 3672 N N . ARG A 1 468 ? 74.118 14.252 -111.402 1.00 63.62 468 ARG A N 1
ATOM 3673 C CA . ARG A 1 468 ? 75.317 13.837 -112.158 1.00 63.62 468 ARG A CA 1
ATOM 3674 C C . ARG A 1 468 ? 75.036 13.454 -113.619 1.00 63.62 468 ARG A C 1
ATOM 3676 O O . ARG A 1 468 ? 75.983 13.318 -114.383 1.00 63.62 468 ARG A O 1
ATOM 3683 N N . ARG A 1 469 ? 73.767 13.325 -114.029 1.00 54.75 469 ARG A N 1
ATOM 3684 C CA . ARG A 1 469 ? 73.352 13.065 -115.423 1.00 54.75 469 ARG A CA 1
ATOM 3685 C C . ARG A 1 469 ? 72.670 14.277 -116.069 1.00 54.75 469 ARG A C 1
ATOM 3687 O O . ARG A 1 469 ? 71.616 14.138 -116.683 1.00 54.75 469 ARG A O 1
ATOM 3694 N N . LEU A 1 470 ? 73.266 15.461 -115.952 1.00 53.84 470 LEU A N 1
ATOM 3695 C CA . LEU A 1 470 ? 72.966 16.555 -116.878 1.00 53.84 470 LEU A CA 1
ATOM 3696 C C . LEU A 1 470 ? 74.034 16.559 -117.982 1.00 53.84 470 LEU A C 1
ATOM 3698 O O . LEU A 1 470 ? 75.192 16.867 -117.693 1.00 53.84 470 LEU A O 1
ATOM 3702 N N . PRO A 1 471 ? 73.692 16.183 -119.227 1.00 52.12 471 PRO A N 1
ATOM 3703 C CA . PRO A 1 471 ? 74.611 16.318 -120.345 1.00 52.12 471 PRO A CA 1
ATOM 3704 C C . PRO A 1 471 ? 74.897 17.803 -120.608 1.00 52.12 471 PRO A C 1
ATOM 3706 O O . PRO A 1 471 ? 73.983 18.620 -120.721 1.00 52.12 471 PRO A O 1
ATOM 3709 N N . LYS A 1 472 ? 76.188 18.144 -120.717 1.00 57.94 472 LYS A N 1
ATOM 3710 C CA . LYS A 1 472 ? 76.668 19.398 -121.310 1.00 57.94 472 LYS A CA 1
ATOM 3711 C C . LYS A 1 472 ? 76.198 19.462 -122.766 1.00 57.94 472 LYS A C 1
ATOM 3713 O O . LYS A 1 472 ? 76.887 18.942 -123.634 1.00 57.94 472 LYS A O 1
ATOM 3718 N N . ILE A 1 473 ? 75.048 20.074 -123.037 1.00 54.66 473 ILE A N 1
ATOM 3719 C CA . ILE A 1 473 ? 74.651 20.468 -124.394 1.00 54.66 473 ILE A CA 1
ATOM 3720 C C . ILE A 1 473 ? 73.881 21.785 -124.312 1.00 54.66 473 ILE A C 1
ATOM 3722 O O . ILE A 1 473 ? 72.684 21.802 -124.030 1.00 54.66 473 ILE A O 1
ATOM 3726 N N . ARG A 1 474 ? 74.573 22.894 -124.576 1.00 43.66 474 ARG A N 1
ATOM 3727 C CA . ARG A 1 474 ? 73.962 24.062 -125.214 1.00 43.66 474 ARG A CA 1
ATOM 3728 C C . ARG A 1 474 ? 75.051 24.924 -125.844 1.00 43.66 474 ARG A C 1
ATOM 3730 O O . ARG A 1 474 ? 75.532 25.865 -125.238 1.00 43.66 474 ARG A O 1
ATOM 3737 N N . ASP A 1 475 ? 75.410 24.534 -127.056 1.00 51.47 475 ASP A N 1
ATOM 3738 C CA . ASP A 1 475 ? 75.781 25.428 -128.149 1.00 51.47 475 ASP A CA 1
ATOM 3739 C C . ASP A 1 475 ? 75.090 24.884 -129.408 1.00 51.47 475 ASP A C 1
ATOM 3741 O O . ASP A 1 475 ? 74.780 23.693 -129.458 1.00 51.47 475 ASP A O 1
ATOM 3745 N N . ALA A 1 476 ? 74.878 25.761 -130.395 1.00 46.25 476 ALA A N 1
ATOM 3746 C CA . ALA A 1 476 ? 74.211 25.551 -131.692 1.00 46.25 476 ALA A CA 1
ATOM 3747 C C . ALA A 1 476 ? 72.705 25.913 -131.687 1.00 46.25 476 ALA A C 1
ATOM 3749 O O . ALA A 1 476 ? 71.868 25.201 -131.142 1.00 46.25 476 ALA A O 1
ATOM 3750 N N . THR A 1 477 ? 72.382 27.151 -132.102 1.00 42.66 477 THR A N 1
ATOM 3751 C CA . THR A 1 477 ? 71.847 27.530 -133.444 1.00 42.66 477 THR A CA 1
ATOM 3752 C C . THR A 1 477 ? 70.408 27.062 -133.671 1.00 42.66 477 THR A C 1
ATOM 3754 O O . THR A 1 477 ? 70.092 25.914 -133.427 1.00 42.66 477 THR A O 1
ATOM 3757 N N . GLY A 1 478 ? 69.468 27.837 -134.193 1.00 42.94 478 GLY A N 1
ATOM 3758 C CA . GLY A 1 478 ? 69.479 29.138 -134.839 1.00 42.94 478 GLY A CA 1
ATOM 3759 C C . GLY A 1 478 ? 68.123 29.315 -135.545 1.00 42.94 478 GLY A C 1
ATOM 3760 O O . GLY A 1 478 ? 67.355 28.367 -135.666 1.00 42.94 478 GLY A O 1
ATOM 3761 N N . ARG A 1 479 ? 67.854 30.562 -135.948 1.00 43.88 479 ARG A N 1
ATOM 3762 C CA . ARG A 1 479 ? 66.981 31.042 -137.042 1.00 43.88 479 ARG A CA 1
ATOM 3763 C C . ARG A 1 479 ? 66.238 29.958 -137.852 1.00 43.88 479 ARG A C 1
ATOM 3765 O O . ARG A 1 479 ? 66.895 29.110 -138.440 1.00 43.88 479 ARG A O 1
ATOM 3772 N N . HIS A 1 480 ? 64.930 30.103 -138.074 1.00 46.47 480 HIS A N 1
ATOM 3773 C CA . HIS A 1 480 ? 64.339 30.872 -139.189 1.00 46.47 480 HIS A CA 1
ATOM 3774 C C . HIS A 1 480 ? 62.856 30.499 -139.432 1.00 46.47 480 HIS A C 1
ATOM 3776 O O . HIS A 1 480 ? 62.550 29.317 -139.504 1.00 46.47 480 HIS A O 1
ATOM 3782 N N . LEU A 1 481 ? 62.047 31.541 -139.716 1.00 44.91 481 LEU A N 1
ATOM 3783 C CA . LEU A 1 481 ? 60.877 31.609 -140.632 1.00 44.91 481 LEU A CA 1
ATOM 3784 C C . LEU A 1 481 ? 59.596 30.849 -140.225 1.00 44.91 481 LEU A C 1
ATOM 3786 O O . LEU A 1 481 ? 59.668 29.779 -139.644 1.00 44.91 481 LEU A O 1
ATOM 3790 N N . GLY A 1 482 ? 58.377 31.315 -140.508 1.00 36.94 482 GLY A N 1
ATOM 3791 C CA . GLY A 1 482 ? 57.836 32.499 -141.204 1.00 36.94 482 GLY A CA 1
ATOM 3792 C C . GLY A 1 482 ? 56.473 32.831 -140.558 1.00 36.94 482 GLY A C 1
ATOM 3793 O O . GLY A 1 482 ? 55.946 32.023 -139.801 1.00 36.94 482 GLY A O 1
ATOM 3794 N N . ASP A 1 483 ? 55.975 34.061 -140.565 1.00 45.25 483 ASP A N 1
ATOM 3795 C CA . ASP A 1 483 ? 55.436 34.846 -141.684 1.00 45.25 483 ASP A CA 1
ATOM 3796 C C . ASP A 1 483 ? 54.216 34.207 -142.381 1.00 45.25 483 ASP A C 1
ATOM 3798 O O . ASP A 1 483 ? 54.352 33.175 -143.037 1.00 45.25 483 ASP A O 1
ATOM 3802 N N . GLN A 1 484 ? 53.066 34.880 -142.199 1.00 42.03 484 GLN A N 1
ATOM 3803 C CA . GLN A 1 484 ? 51.808 34.950 -142.976 1.00 42.03 484 GLN A CA 1
ATOM 3804 C C . GLN A 1 484 ? 50.540 34.825 -142.106 1.00 42.03 484 GLN A C 1
ATOM 3806 O O . GLN A 1 484 ? 50.040 33.726 -141.884 1.00 42.03 484 GLN A O 1
ATOM 3811 N N . THR A 1 485 ? 50.034 35.958 -141.600 1.00 45.00 485 THR A N 1
ATOM 3812 C CA . THR A 1 485 ? 48.867 36.712 -142.134 1.00 45.00 485 THR A CA 1
ATOM 3813 C C . THR A 1 485 ? 48.652 37.985 -141.333 1.00 45.00 485 THR A C 1
ATOM 3815 O O . THR A 1 485 ? 48.777 37.904 -140.089 1.00 45.00 485 THR A O 1
#

Radius of gyration: 53.5 Å; Cα contacts (8 Å, |Δi|>4): 378; chains: 1; bounding box: 118×56×192 Å

Mean predicted aligned error: 15.54 Å